Protein 6AYM (pdb70)

InterPro domains:
  IPR000845 Nucleoside phosphorylase domain [PF01048] (3-225)
  IPR010049 MTA/SAH nucleosidase [TIGR01704] (3-229)
  IPR035994 Nucleoside phosphorylase superfamily [G3DSA:3.40.50.1580] (1-229)
  IPR035994 Nucleoside phosphorylase superfamily [SSF53167] (2-228)

Foldseek 3Di:
DFAEEEEEQDVLLVVLLCVVQVDWDWDDDPNFIWIWGDAQNYIYIYGYQPFFQVSNLVVLCCCCVVVNGQAYEYEYAWAFAAQVDDFFAKEKEQKEFAQPQDPCVVVDAGRDDPVDDRIFGADPVLVVLLVVLCVVVVGDYYYWYEYAYRDPDPDLVVSNVSCVRRVGGTYGGYPNSSSVSCVVSVHGYIYMHGHHHHRPDDDPDDSVVSSNVSSNVVSVSVSSSVNVD/DFAEEEEEQDPLLVVLLCVVQVDWDWDCPPNFIWIWGDAQNYIYIYGYQYFFQVSNLVVLCCCCVPVNGQAYEYEYAWAFLPPVDDAFAKEKEQKEFAQPQDPCVVVDAGRDDPVDDGIFGADPVLVVLLVVLCVVVVHDYYYWYEYAYRDPDDDLVVSVVSCVRRVGGTYGGYDNSSSVSCVVSVHGYIYMYGHQHYRPDDRPDDSVVSSNVSSNVVSVSVSSSVNVD

Solvent-accessible surface area: 18802 Å² total; per-residue (Å²): 84,56,66,0,0,0,0,0,10,40,54,78,6,5,70,24,0,20,124,82,19,164,121,87,90,125,78,123,51,9,89,15,27,1,37,48,6,126,33,109,111,3,84,2,0,0,0,52,0,19,34,0,0,4,12,0,0,7,3,0,0,0,0,15,34,91,31,38,4,98,6,0,0,0,0,1,23,3,16,1,10,21,71,120,2,87,62,34,28,10,0,20,0,50,64,0,2,13,10,26,10,33,12,58,61,124,72,50,71,38,3,45,1,60,49,24,131,53,58,35,145,11,35,134,170,5,13,88,22,0,58,94,1,4,163,116,50,143,50,157,24,88,43,4,26,0,0,0,0,0,45,91,15,77,82,89,77,79,25,59,126,6,99,128,65,8,111,3,23,0,16,15,18,13,0,2,0,0,1,25,0,0,80,9,18,185,12,47,5,0,0,0,1,0,0,15,33,32,32,66,99,99,63,104,75,75,93,101,104,22,5,115,85,15,3,150,87,3,4,62,0,0,5,66,0,0,82,89,61,76,57,58,0,0,0,0,0,10,40,54,78,4,5,71,21,0,19,130,85,17,88,117,90,93,130,64,115,39,8,88,21,27,1,42,49,6,129,42,118,100,2,84,1,0,0,0,54,0,18,35,1,0,4,12,0,0,6,3,0,0,0,0,14,13,89,26,40,4,99,6,0,0,0,1,1,24,3,20,2,15,27,92,133,7,90,55,39,23,13,1,21,0,50,53,0,2,14,8,26,9,30,11,58,58,126,73,50,72,39,4,46,1,59,50,26,132,52,58,35,152,16,31,130,161,5,14,82,21,0,71,83,0,4,171,88,54,129,32,150,25,118,54,4,25,0,0,0,0,0,47,90,17,78,81,83,76,81,19,65,115,7,59,123,78,6,93,0,19,0,15,15,19,13,0,2,0,0,2,25,0,0,81,9,20,183,13,44,6,0,0,0,1,2,0,15,46,29,31,65,92,80,56,152,68,84,92,96,97,18,4,92,68,13,2,123,84,4,4,80,0,0,6,34,0,0,76,73,61

Radius of gyration: 22.18 Å; Cα contacts (8 Å, |Δi|>4): 1116; chains: 2; bounding box: 52×53×70 Å

Nearest PDB structures (foldseek):
  6aym-assembly1_A  TM=1.004E+00  e=6.275E-52  Campylobacter jejuni
  4jwt-assembly1_A-2  TM=9.628E-01  e=2.903E-35  Sulfurimonas denitrificans DSM 1251
  4bmy-assembly1_A  TM=9.787E-01  e=3.034E-33  Helicobacter pylori 26695
  4bmy-assembly1_B  TM=9.802E-01  e=6.793E-33  Helicobacter pylori 26695
  4bmz-assembly1_A  TM=9.582E-01  e=7.690E-33  Helicobacter pylori 26695

Sequence (458 aa):
GMKIAILGAMSEEEITPLLETLKDYTKIEHANNTYYFAKYKDHELVVLAYSKIGKVNSTLSASSVMIEKFGAQVLLFTGVAGAFNPELEIGDLLYATKLAQYDLDITAFGHPLGFVPGNEIFIKTDEKLNNLALEVAKELNIKLRAGIIATGDEFICDEAKKAKIREIFNADACEMEGASVALVCDALKVPCFILRAMSDKAGEKAEFDFDEFVINSSAKISANFVLKMCEKLGMKIAILGAMSSEEITPLLETLKDYTKIEHANNTYYFAKYKDHELVLAYSKIGKVNSTLSASSVMIEKFGAQVLLFTTGVAGAFNPELEIGDLLYATKLAQYDLDITAFGHPLGFVPGNEIFIKTDEKLNNLALEVAKELNNIKLRAGIIATGDEFICDEAKKAKIREIFNADACCEMEGASVALVCDALKVPCFILRAMSDKAGEKAEFDFDEFVINSAKISANFVLKMCEKL

Secondary structure (DSSP, 8-state):
---EEEEESSGGGTHHHHHHH-S-EEEEETTEEEEEEEETTEEEEEEE--SSHHHHHHHHHIIIIIT--SEEEEEEEEEE-STT--TT-EEEEEEEEETT-B-GGGTPPTT--TTS-S-EE--HHHHHHHHHHHHHHT--EEEEEEEE-SB----HHHHHHHHHHHT-SEEESSHHHHHHHHHHTT--EEEEEEEEE-TT----S-HHHHHHHHHHHHHHHHHHHHHH-/---EEEEESSHHHHHHHHHHH---EEEEETTEEEEEEEETTEEEEEEE--SSHHHHHHHHHIIIIIT--SEEEEEEEEEE-STT--TT-EEEEEEEEETT-B-GGGTPPTT--TTS-S-EE--HHHHHHHHHHHHHHT--EEEEEEEE-SB----HHHHHHHHHHH--SEEESSHHHHHHHHHHTT--EEEEEEEEEETT----S-HHHHHHHHHHHHHHHHHHHHHH-

CATH classification: 3.40.50.1580

B-factor: mean 16.57, std 9.87, range [5.64, 63.94]

Organism: Campylobacter jejuni subsp. jejuni serotype O:2 (strain ATCC 700819 / NCTC 11168) (NCBI:txid192222)

Structure (mmCIF, N/CA/C/O backbone):
data_6AYM
#
_entry.id   6AYM
#
_cell.length_a   46.408
_cell.length_b   84.620
_cell.length_c   124.881
_cell.angle_alpha   90.00
_cell.angle_beta   90.00
_cell.angle_gamma   90.00
#
_symmetry.space_group_name_H-M   'P 21 21 21'
#
loop_
_entity.id
_entity.type
_entity.pdbx_description
1 polymer "5'-methylthioadenosine/S-adenosylhomocysteine nucleosidase"
2 non-polymer 1,2-ETHANEDIOL
3 water water
#
loop_
_atom_site.group_PDB
_atom_site.id
_atom_site.type_symbol
_atom_site.label_atom_id
_atom_site.label_alt_id
_atom_site.label_comp_id
_atom_site.label_asym_id
_atom_site.label_entity_id
_atom_site.label_seq_id
_atom_site.pdbx_PDB_ins_code
_atom_site.Cartn_x
_atom_site.Cartn_y
_atom_site.Cartn_z
_atom_site.occupancy
_atom_site.B_iso_or_equiv
_atom_site.auth_seq_id
_atom_site.auth_comp_id
_atom_site.auth_asym_id
_atom_site.auth_atom_id
_atom_site.pdbx_PDB_model_num
ATOM 1 N N . GLY A 1 10 ? 7.807 -3.778 -18.518 1.00 23.37 0 GLY A N 1
ATOM 2 C CA . GLY A 1 10 ? 6.436 -3.223 -18.717 1.00 21.74 0 GLY A CA 1
ATOM 3 C C . GLY A 1 10 ? 6.052 -3.014 -20.172 1.00 21.10 0 GLY A C 1
ATOM 4 O O . GLY A 1 10 ? 6.885 -3.142 -21.069 1.00 21.68 0 GLY A O 1
ATOM 5 N N . MET A 1 11 ? 4.784 -2.690 -20.411 1.00 20.07 1 MET A N 1
ATOM 6 C CA . MET A 1 11 ? 4.296 -2.540 -21.790 1.00 18.63 1 MET A CA 1
ATOM 7 C C . MET A 1 11 ? 4.820 -1.235 -22.406 1.00 16.74 1 MET A C 1
ATOM 8 O O . MET A 1 11 ? 5.217 -0.314 -21.688 1.00 17.83 1 MET A O 1
ATOM 13 N N . LYS A 1 12 ? 4.832 -1.181 -23.738 1.00 14.77 2 LYS A N 1
ATOM 14 C CA . LYS A 1 12 ? 5.195 0.031 -24.457 1.00 13.54 2 LYS A CA 1
ATOM 15 C C . LYS A 1 12 ? 4.030 1.020 -24.419 1.00 11.48 2 LYS A C 1
ATOM 16 O O . LYS A 1 12 ? 2.902 0.664 -24.755 1.00 10.77 2 LYS A O 1
ATOM 22 N N . ILE A 1 13 ? 4.314 2.263 -24.031 1.00 10.05 3 ILE A N 1
ATOM 23 C CA . ILE A 1 13 ? 3.272 3.247 -23.782 1.00 9.45 3 ILE A CA 1
ATOM 24 C C . ILE A 1 13 ? 3.423 4.425 -24.733 1.00 8.56 3 ILE A C 1
ATOM 25 O O . ILE A 1 13 ? 4.506 5.004 -24.847 1.00 8.55 3 ILE A O 1
ATOM 30 N N . ALA A 1 14 ? 2.342 4.746 -25.445 1.00 7.67 4 ALA A N 1
ATOM 31 C CA . ALA A 1 14 ? 2.277 5.985 -26.216 1.00 7.49 4 ALA A CA 1
ATOM 32 C C . ALA A 1 14 ? 1.745 7.123 -25.358 1.00 7.37 4 ALA A C 1
ATOM 33 O O . ALA A 1 14 ? 0.746 6.962 -24.658 1.00 7.41 4 ALA A O 1
ATOM 35 N N . ILE A 1 15 ? 2.419 8.267 -25.413 1.00 7.27 5 ILE A N 1
ATOM 36 C CA . ILE A 1 15 ? 1.909 9.494 -24.823 1.00 7.42 5 ILE A CA 1
ATOM 37 C C . ILE A 1 15 ? 1.723 10.498 -25.941 1.00 7.35 5 ILE A C 1
ATOM 38 O O . ILE A 1 15 ? 2.686 10.915 -26.574 1.00 7.34 5 ILE A O 1
ATOM 43 N N . LEU A 1 16 ? 0.467 10.842 -26.190 1.00 7.08 6 LEU A N 1
ATOM 44 C CA . LEU A 1 16 ? 0.080 11.774 -27.226 1.00 7.09 6 LEU A CA 1
ATOM 45 C C . LEU A 1 16 ? -0.341 13.073 -26.560 1.00 6.74 6 LEU A C 1
ATOM 46 O O . LEU A 1 16 ? -1.022 13.051 -25.532 1.00 6.54 6 LEU A O 1
ATOM 51 N N . GLY A 1 17 ? 0.124 14.207 -27.085 1.00 6.43 7 GLY A N 1
ATOM 52 C CA . GLY A 1 17 ? -0.281 15.533 -26.615 1.00 6.66 7 GLY A CA 1
ATOM 53 C C . GLY A 1 17 ? -1.033 16.240 -27.717 1.00 6.71 7 GLY A C 1
ATOM 54 O O . GLY A 1 17 ? -0.628 16.191 -28.890 1.00 6.83 7 GLY A O 1
ATOM 55 N N . ALA A 1 18 ? -2.148 16.891 -27.383 1.00 7.24 8 ALA A N 1
ATOM 56 C CA . ALA A 1 18 ? -2.926 17.621 -28.396 1.00 7.98 8 ALA A CA 1
ATOM 57 C C . ALA A 1 18 ? -2.277 18.950 -28.780 1.00 8.79 8 ALA A C 1
ATOM 58 O O . ALA A 1 18 ? -2.682 19.548 -29.775 1.00 9.46 8 ALA A O 1
ATOM 60 N N . MET A 1 19 ? -1.279 19.386 -28.015 1.00 9.40 9 MET A N 1
ATOM 61 C CA . MET A 1 19 ? -0.454 20.540 -28.353 1.00 10.44 9 MET A CA 1
ATOM 62 C C . MET A 1 19 ? 0.986 20.161 -28.150 1.00 10.52 9 MET A C 1
ATOM 63 O O . MET A 1 19 ? 1.289 19.372 -27.247 1.00 10.11 9 MET A O 1
ATOM 68 N N . SER A 1 20 ? 1.884 20.735 -28.950 1.00 11.00 10 SER A N 1
ATOM 69 C CA . SER A 1 20 ? 3.313 20.452 -28.791 1.00 12.14 10 SER A CA 1
ATOM 70 C C . SER A 1 20 ? 3.823 20.894 -27.411 1.00 12.43 10 SER A C 1
ATOM 71 O O . SER A 1 20 ? 4.697 20.265 -26.829 1.00 11.76 10 SER A O 1
ATOM 74 N N . GLU A 1 21 ? 3.230 21.953 -26.883 1.00 12.91 11 GLU A N 1
ATOM 75 C CA . GLU A 1 21 ? 3.527 22.450 -25.533 1.00 13.52 11 GLU A CA 1
ATOM 76 C C . GLU A 1 21 ? 3.271 21.431 -24.412 1.00 12.90 11 GLU A C 1
ATOM 77 O O . GLU A 1 21 ? 3.868 21.540 -23.339 1.00 13.75 11 GLU A O 1
ATOM 83 N N A GLU A 1 22 ? 2.398 20.458 -24.651 0.50 12.10 12 GLU A N 1
ATOM 84 N N B GLU A 1 22 ? 2.385 20.461 -24.650 0.50 12.38 12 GLU A N 1
ATOM 85 C CA A GLU A 1 22 ? 2.172 19.379 -23.697 0.50 11.56 12 GLU A CA 1
ATOM 86 C CA B GLU A 1 22 ? 2.157 19.372 -23.696 0.50 12.01 12 GLU A CA 1
ATOM 87 C C A GLU A 1 22 ? 3.261 18.309 -23.706 0.50 10.84 12 GLU A C 1
ATOM 88 C C B GLU A 1 22 ? 3.265 18.315 -23.702 0.50 11.08 12 GLU A C 1
ATOM 89 O O A GLU A 1 22 ? 3.415 17.592 -22.726 0.50 11.09 12 GLU A O 1
ATOM 90 O O B GLU A 1 22 ? 3.417 17.594 -22.724 0.50 11.32 12 GLU A O 1
ATOM 101 N N . ILE A 1 23 ? 4.030 18.237 -24.791 1.00 10.28 13 ILE A N 1
ATOM 102 C CA . ILE A 1 23 ? 5.150 17.306 -24.898 1.00 9.67 13 ILE A CA 1
ATOM 103 C C . ILE A 1 23 ? 6.430 17.882 -24.286 1.00 8.88 13 ILE A C 1
ATOM 104 O O . ILE A 1 23 ? 7.191 17.141 -23.669 1.00 8.54 13 ILE A O 1
ATOM 109 N N . THR A 1 24 ? 6.644 19.187 -24.413 1.00 8.81 14 THR A N 1
ATOM 110 C CA . THR A 1 24 ? 7.866 19.813 -23.892 1.00 8.96 14 THR A CA 1
ATOM 111 C C . THR A 1 24 ? 8.207 19.459 -22.425 1.00 8.85 14 THR A C 1
ATOM 112 O O . THR A 1 24 ? 9.319 19.023 -22.155 1.00 8.73 14 THR A O 1
ATOM 116 N N . PRO A 1 25 ? 7.259 19.611 -21.484 1.00 8.65 15 PRO A N 1
ATOM 117 C CA . PRO A 1 25 ? 7.604 19.259 -20.101 1.00 8.70 15 PRO A CA 1
ATOM 118 C C . PRO A 1 25 ? 7.880 17.764 -19.886 1.00 8.93 15 PRO A C 1
ATOM 119 O O . PRO A 1 25 ? 8.680 17.408 -19.023 1.00 8.84 15 PRO A O 1
ATOM 123 N N . LEU A 1 26 ? 7.242 16.889 -20.668 1.00 8.64 16 LEU A N 1
ATOM 124 C CA . LEU A 1 26 ? 7.568 15.460 -20.612 1.00 8.92 16 LEU A CA 1
ATOM 125 C C . LEU A 1 26 ? 9.023 15.213 -21.004 1.00 9.03 16 LEU A C 1
ATOM 126 O O . LEU A 1 26 ? 9.745 14.492 -20.330 1.00 9.03 16 LEU A O 1
ATOM 131 N N . LEU A 1 27 ? 9.451 15.810 -22.115 1.00 9.25 17 LEU A N 1
ATOM 132 C CA . LEU A 1 27 ? 10.829 15.646 -22.579 1.00 9.98 17 LEU A CA 1
ATOM 133 C C . LEU A 1 27 ? 11.843 16.229 -21.588 1.00 10.55 17 LEU A C 1
ATOM 134 O O . LEU A 1 27 ? 12.920 15.667 -21.389 1.00 10.47 17 LEU A O 1
ATOM 139 N N . GLU A 1 28 ? 11.494 17.348 -20.966 1.00 11.30 18 GLU A N 1
ATOM 140 C CA . GLU A 1 28 ? 12.364 17.940 -19.941 1.00 12.79 18 GLU A CA 1
ATOM 141 C C . GLU A 1 28 ? 12.561 17.018 -18.737 1.00 12.48 18 GLU A C 1
ATOM 142 O O . GLU A 1 28 ? 13.653 16.927 -18.200 1.00 12.67 18 GLU A O 1
ATOM 148 N N . THR A 1 29 ? 11.501 16.331 -18.324 1.00 11.52 19 THR A N 1
ATOM 149 C CA . THR A 1 29 ? 11.597 15.342 -17.254 1.00 11.12 19 THR A CA 1
ATOM 150 C C . THR A 1 29 ? 12.389 14.103 -17.682 1.00 10.86 19 THR A C 1
ATOM 151 O O . THR A 1 29 ? 13.216 13.599 -16.930 1.00 11.65 19 THR A O 1
ATOM 155 N N . LEU A 1 30 ? 12.133 13.618 -18.891 1.00 10.45 20 LEU A N 1
ATOM 156 C CA . LEU A 1 30 ? 12.766 12.398 -19.393 1.00 10.65 20 LEU A CA 1
ATOM 157 C C . LEU A 1 30 ? 14.261 12.580 -19.631 1.00 10.90 20 LEU A C 1
ATOM 158 O O . LEU A 1 30 ? 15.037 11.666 -19.349 1.00 10.53 20 LEU A O 1
ATOM 163 N N . LYS A 1 31 ? 14.635 13.751 -20.157 1.00 11.14 21 LYS A N 1
ATOM 164 C CA . LYS A 1 31 ? 16.049 14.156 -20.420 1.00 11.97 21 LYS A CA 1
ATOM 165 C C . LYS A 1 31 ? 16.796 13.376 -21.498 1.00 10.88 21 LYS A C 1
ATOM 166 O O . LYS A 1 31 ? 17.386 13.992 -22.391 1.00 10.39 21 LYS A O 1
ATOM 172 N N . ASP A 1 32 ? 16.787 12.053 -21.411 1.00 10.22 22 ASP A N 1
ATOM 173 C CA . ASP A 1 32 ? 17.385 11.181 -22.422 1.00 10.26 22 ASP A CA 1
ATOM 174 C C . ASP A 1 32 ? 16.283 10.606 -23.309 1.00 9.72 22 ASP A C 1
ATOM 175 O O . ASP A 1 32 ? 15.430 9.853 -22.848 1.00 10.12 22 ASP A O 1
ATOM 180 N N . TYR A 1 33 ? 16.319 10.973 -24.585 1.00 9.19 23 TYR A N 1
ATOM 181 C CA . TYR A 1 33 ? 15.347 10.516 -25.565 1.00 9.16 23 TYR A CA 1
ATOM 182 C C . TYR A 1 33 ? 15.908 10.735 -26.968 1.00 8.95 23 TYR A C 1
ATOM 183 O O . TYR A 1 33 ? 16.875 11.497 -27.148 1.00 9.42 23 TYR A O 1
ATOM 192 N N . THR A 1 34 ? 15.293 10.092 -27.951 1.00 8.82 24 THR A N 1
ATOM 193 C CA . THR A 1 34 ? 15.625 10.303 -29.343 1.00 9.09 24 THR A CA 1
ATOM 194 C C . THR A 1 34 ? 14.372 10.799 -30.048 1.00 9.15 24 THR A C 1
ATOM 195 O O . THR A 1 34 ? 13.262 10.685 -29.516 1.00 9.50 24 THR A O 1
ATOM 199 N N . LYS A 1 35 ? 14.546 11.279 -31.271 1.00 8.86 25 LYS A N 1
ATOM 200 C CA . LYS A 1 35 ? 13.402 11.670 -32.084 1.00 9.52 25 LYS A CA 1
ATOM 201 C C . LYS A 1 35 ? 13.694 11.502 -33.553 1.00 9.07 25 LYS A C 1
ATOM 202 O O . LYS A 1 35 ? 14.864 11.548 -33.990 1.00 8.90 25 LYS A O 1
ATOM 208 N N . ILE A 1 36 ? 12.623 11.296 -34.302 1.00 8.53 26 ILE A N 1
ATOM 209 C CA . ILE A 1 36 ? 12.695 11.095 -35.735 1.00 8.81 26 ILE A CA 1
ATOM 210 C C . ILE A 1 36 ? 11.526 11.784 -36.397 1.00 9.05 26 ILE A C 1
ATOM 211 O O . ILE A 1 36 ? 10.517 12.032 -35.760 1.00 9.43 26 ILE A O 1
ATOM 216 N N . GLU A 1 37 ? 11.662 12.047 -37.689 1.00 9.01 27 GLU A N 1
ATOM 217 C CA . GLU A 1 37 ? 10.573 12.470 -38.524 1.00 10.18 27 GLU A CA 1
ATOM 218 C C . GLU A 1 37 ? 9.949 11.279 -39.190 1.00 9.38 27 GLU A C 1
ATOM 219 O O . GLU A 1 37 ? 10.641 10.472 -39.792 1.00 8.96 27 GLU A O 1
ATOM 225 N N . HIS A 1 38 ? 8.627 11.167 -39.047 1.00 9.00 28 HIS A N 1
ATOM 226 C CA . HIS A 1 38 ? 7.860 10.143 -39.760 1.00 8.80 28 HIS A CA 1
ATOM 227 C C . HIS A 1 38 ? 6.443 10.645 -39.932 1.00 8.53 28 HIS A C 1
ATOM 228 O O . HIS A 1 38 ? 5.935 11.332 -39.055 1.00 8.43 28 HIS A O 1
ATOM 235 N N . ALA A 1 39 ? 5.824 10.342 -41.069 1.00 8.52 29 ALA A N 1
ATOM 236 C CA . ALA A 1 39 ? 4.410 10.682 -41.281 1.00 8.71 29 ALA A CA 1
ATOM 237 C C . ALA A 1 39 ? 4.165 12.196 -41.100 1.00 8.78 29 ALA A C 1
ATOM 238 O O . ALA A 1 39 ? 3.160 12.615 -40.542 1.00 9.12 29 ALA A O 1
ATOM 240 N N . ASN A 1 40 ? 5.098 13.001 -41.598 1.00 8.97 30 ASN A N 1
ATOM 241 C CA . ASN A 1 40 ? 5.023 14.470 -41.527 1.00 9.58 30 ASN A CA 1
ATOM 242 C C . ASN A 1 40 ? 4.794 14.974 -40.098 1.00 9.21 30 ASN A C 1
ATOM 243 O O . ASN A 1 40 ? 4.019 15.905 -39.858 1.00 9.96 30 ASN A O 1
ATOM 248 N N . ASN A 1 41 ? 5.516 14.377 -39.164 1.00 8.51 31 ASN A N 1
ATOM 249 C CA . ASN A 1 41 ? 5.378 14.661 -37.743 1.00 8.02 31 ASN A CA 1
ATOM 250 C C . ASN A 1 41 ? 6.665 14.198 -37.056 1.00 8.11 31 ASN A C 1
ATOM 251 O O . ASN A 1 41 ? 7.495 13.534 -37.662 1.00 9.39 31 ASN A O 1
ATOM 256 N N . THR A 1 42 ? 6.802 14.527 -35.778 1.00 7.69 32 THR A N 1
ATOM 257 C CA . THR A 1 42 ? 7.962 14.129 -34.999 1.00 8.02 32 THR A CA 1
ATOM 258 C C . THR A 1 42 ? 7.544 13.116 -33.936 1.00 7.55 32 THR A C 1
ATOM 259 O O . THR A 1 42 ? 6.575 13.356 -33.200 1.00 7.60 32 THR A O 1
ATOM 263 N N . TYR A 1 43 ? 8.264 12.002 -33.874 1.00 7.38 33 TYR A N 1
ATOM 264 C CA . TYR A 1 43 ? 8.014 10.976 -32.877 1.00 7.21 33 TYR A CA 1
ATOM 265 C C . TYR A 1 43 ? 9.233 10.868 -31.983 1.00 7.19 33 TYR A C 1
ATOM 266 O O . TYR A 1 43 ? 10.381 10.857 -32.472 1.00 8.01 33 TYR A O 1
ATOM 275 N N . TYR A 1 44 ? 8.980 10.823 -30.674 1.00 7.05 34 TYR A N 1
ATOM 276 C CA . TYR A 1 44 ? 10.035 10.797 -29.664 1.00 7.39 34 TYR A CA 1
ATOM 277 C C . TYR A 1 44 ? 10.031 9.451 -28.957 1.00 7.58 34 TYR A C 1
ATOM 278 O O . TYR A 1 44 ? 8.974 8.856 -28.759 1.00 7.20 34 TYR A O 1
ATOM 287 N N . PHE A 1 45 ? 11.207 8.998 -28.538 1.00 7.86 35 PHE A N 1
ATOM 288 C CA . PHE A 1 45 ? 11.377 7.666 -27.924 1.00 8.34 35 PHE A CA 1
ATOM 289 C C . PHE A 1 45 ? 12.210 7.798 -26.675 1.00 8.73 35 PHE A C 1
ATOM 290 O O . PHE A 1 45 ? 13.263 8.423 -26.715 1.00 8.46 35 PHE A O 1
ATOM 298 N N . ALA A 1 46 ? 11.747 7.208 -25.577 1.00 9.24 36 ALA A N 1
ATOM 299 C CA . ALA A 1 46 ? 12.429 7.289 -24.281 1.00 10.42 36 ALA A CA 1
ATOM 300 C C . ALA A 1 46 ? 12.162 6.035 -23.470 1.00 12.15 36 ALA A C 1
ATOM 301 O O . ALA A 1 46 ? 11.154 5.366 -23.669 1.00 12.86 36 ALA A O 1
ATOM 303 N N . LYS A 1 47 ? 13.062 5.728 -22.544 1.00 13.72 37 LYS A N 1
ATOM 304 C CA . LYS A 1 47 ? 12.822 4.706 -21.524 1.00 15.86 37 LYS A CA 1
ATOM 305 C C . LYS A 1 47 ? 12.474 5.405 -20.212 1.00 15.88 37 LYS A C 1
ATOM 306 O O . LYS A 1 47 ? 13.138 6.371 -19.830 1.00 17.32 37 LYS A O 1
ATOM 312 N N . TYR A 1 48 ? 11.431 4.929 -19.542 1.00 15.50 38 TYR A N 1
ATOM 313 C CA . TYR A 1 48 ? 10.975 5.487 -18.261 1.00 16.44 38 TYR A CA 1
ATOM 314 C C . TYR A 1 48 ? 10.414 4.371 -17.361 1.00 17.38 38 TYR A C 1
ATOM 315 O O . TYR A 1 48 ? 9.439 3.726 -17.724 1.00 17.81 38 TYR A O 1
ATOM 324 N N . LYS A 1 49 ? 11.022 4.156 -16.190 1.00 19.90 39 LYS A N 1
ATOM 325 C CA . LYS A 1 49 ? 10.494 3.218 -15.173 1.00 21.27 39 LYS A CA 1
ATOM 326 C C . LYS A 1 49 ? 10.134 1.835 -15.741 1.00 21.53 39 LYS A C 1
ATOM 327 O O . LYS A 1 49 ? 9.016 1.329 -15.526 1.00 23.86 39 LYS A O 1
ATOM 333 N N . ASP A 1 50 ? 11.058 1.256 -16.498 1.00 22.50 40 ASP A N 1
ATOM 334 C CA . ASP A 1 50 ? 10.867 -0.065 -17.132 1.00 22.91 40 ASP A CA 1
ATOM 335 C C . ASP A 1 50 ? 9.779 -0.101 -18.227 1.00 21.19 40 ASP A C 1
ATOM 336 O O . ASP A 1 50 ? 9.269 -1.170 -18.564 1.00 22.23 40 ASP A O 1
ATOM 341 N N . HIS A 1 51 ? 9.449 1.059 -18.794 1.00 17.78 41 HIS A N 1
ATOM 342 C CA . HIS A 1 51 ? 8.592 1.136 -19.966 1.00 15.87 41 HIS A CA 1
ATOM 343 C C . HIS A 1 51 ? 9.326 1.838 -21.083 1.00 14.46 41 HIS A C 1
ATOM 344 O O . HIS A 1 51 ? 9.977 2.860 -20.865 1.00 16.14 41 HIS A O 1
ATOM 351 N N . GLU A 1 52 ? 9.187 1.318 -22.287 1.00 13.33 42 GLU A N 1
ATOM 352 C CA . GLU A 1 52 ? 9.510 2.082 -23.470 1.00 13.35 42 GLU A CA 1
ATOM 353 C C . GLU A 1 52 ? 8.349 3.030 -23.755 1.00 11.53 42 GLU A C 1
ATOM 354 O O . GLU A 1 52 ? 7.189 2.626 -23.711 1.00 12.42 42 GLU A O 1
ATOM 360 N N . LEU A 1 53 ? 8.679 4.288 -24.026 1.00 9.83 43 LEU A N 1
ATOM 361 C CA . LEU A 1 53 ? 7.696 5.304 -24.375 1.00 8.98 43 LEU A CA 1
ATOM 362 C C . LEU A 1 53 ? 7.879 5.764 -25.807 1.00 8.46 43 LEU A C 1
ATOM 363 O O . LEU A 1 53 ? 9.003 5.896 -26.298 1.00 8.40 43 LEU A O 1
ATOM 368 N N A VAL A 1 54 ? 6.761 6.024 -26.476 0.50 8.16 44 VAL A N 1
ATOM 369 N N B VAL A 1 54 ? 6.760 6.053 -26.457 0.50 8.14 44 VAL A N 1
ATOM 370 C CA A VAL A 1 54 ? 6.752 6.762 -27.737 0.50 7.95 44 VAL A CA 1
ATOM 371 C CA B VAL A 1 54 ? 6.741 6.757 -27.731 0.50 7.94 44 VAL A CA 1
ATOM 372 C C A VAL A 1 54 ? 5.863 7.977 -27.495 0.50 7.41 44 VAL A C 1
ATOM 373 C C B VAL A 1 54 ? 5.864 7.978 -27.489 0.50 7.41 44 VAL A C 1
ATOM 374 O O A VAL A 1 54 ? 4.767 7.850 -26.940 0.50 7.40 44 VAL A O 1
ATOM 375 O O B VAL A 1 54 ? 4.767 7.851 -26.938 0.50 7.39 44 VAL A O 1
ATOM 382 N N . LEU A 1 55 ? 6.350 9.162 -27.859 1.00 7.21 45 LEU A N 1
ATOM 383 C CA . LEU A 1 55 ? 5.626 10.413 -27.610 1.00 7.29 45 LEU A CA 1
ATOM 384 C C . LEU A 1 55 ? 5.448 11.160 -28.916 1.00 6.84 45 LEU A C 1
ATOM 385 O O . LEU A 1 55 ? 6.267 11.052 -29.822 1.00 6.84 45 LEU A O 1
ATOM 390 N N . ALA A 1 56 ? 4.376 11.930 -29.003 1.00 6.87 46 ALA A N 1
ATOM 391 C CA . ALA A 1 56 ? 4.157 12.810 -30.146 1.00 6.92 46 ALA A CA 1
ATOM 392 C C . ALA A 1 56 ? 3.126 13.853 -29.828 1.00 6.73 46 ALA A C 1
ATOM 393 O O . ALA A 1 56 ? 2.246 13.645 -28.988 1.00 6.39 46 ALA A O 1
ATOM 395 N N . TYR A 1 57 ? 3.261 14.990 -30.500 1.00 6.63 47 TYR A N 1
ATOM 396 C CA . TYR A 1 57 ? 2.181 15.939 -30.664 1.00 6.86 47 TYR A CA 1
ATOM 397 C C . TYR A 1 57 ? 1.264 15.401 -31.757 1.00 6.68 47 TYR A C 1
ATOM 398 O O . TYR A 1 57 ? 1.728 15.027 -32.826 1.00 7.03 47 TYR A O 1
ATOM 407 N N . SER A 1 58 ? -0.045 15.371 -31.502 1.00 6.69 48 SER A N 1
ATOM 408 C CA . SER A 1 58 ? -1.003 14.765 -32.440 1.00 7.22 48 SER A CA 1
ATOM 409 C C . SER A 1 58 ? -1.129 15.492 -33.778 1.00 7.06 48 SER A C 1
ATOM 410 O O . SER A 1 58 ? -1.551 14.892 -34.769 1.00 7.40 48 SER A O 1
ATOM 413 N N . LYS A 1 59 ? -0.802 16.780 -33.783 1.00 7.61 49 LYS A N 1
ATOM 414 C CA . LYS A 1 59 ? -1.211 17.725 -34.818 1.00 7.95 49 LYS A CA 1
ATOM 415 C C . LYS A 1 59 ? -2.731 17.947 -34.735 1.00 7.75 49 LYS A C 1
ATOM 416 O O . LYS A 1 59 ? -3.411 17.336 -33.902 1.00 7.55 49 LYS A O 1
ATOM 422 N N . ILE A 1 60 ? -3.255 18.902 -35.501 1.00 7.38 50 ILE A N 1
ATOM 423 C CA . ILE A 1 60 ? -4.576 19.447 -35.225 1.00 7.40 50 ILE A CA 1
ATOM 424 C C . ILE A 1 60 ? -5.670 18.712 -35.981 1.00 6.71 50 ILE A C 1
ATOM 425 O O . ILE A 1 60 ? -5.590 18.568 -37.216 1.00 6.53 50 ILE A O 1
ATOM 430 N N . GLY A 1 61 ? -6.713 18.318 -35.250 1.00 6.72 51 GLY A N 1
ATOM 431 C CA . GLY A 1 61 ? -7.932 17.820 -35.828 1.00 6.64 51 GLY A CA 1
ATOM 432 C C . GLY A 1 61 ? -8.019 16.310 -35.927 1.00 6.34 51 GLY A C 1
ATOM 433 O O . GLY A 1 61 ? -7.090 15.564 -35.577 1.00 6.79 51 GLY A O 1
ATOM 434 N N . LYS A 1 62 ? -9.134 15.853 -36.478 1.00 6.12 52 LYS A N 1
ATOM 435 C CA . LYS A 1 62 ? -9.481 14.433 -36.441 1.00 6.22 52 LYS A CA 1
ATOM 436 C C . LYS A 1 62 ? -8.565 13.585 -37.318 1.00 6.40 52 LYS A C 1
ATOM 437 O O . LYS A 1 62 ? -8.114 12.503 -36.896 1.00 6.37 52 LYS A O 1
ATOM 443 N N . VAL A 1 63 ? -8.339 14.002 -38.556 1.00 6.30 53 VAL A N 1
ATOM 444 C CA . VAL A 1 63 ? -7.474 13.232 -39.457 1.00 6.20 53 VAL A CA 1
ATOM 445 C C . VAL A 1 63 ? -6.047 13.135 -38.910 1.00 6.13 53 VAL A C 1
ATOM 446 O O . VAL A 1 63 ? -5.447 12.061 -38.851 1.00 5.96 53 VAL A O 1
ATOM 450 N N . ASN A 1 64 ? -5.495 14.277 -38.531 1.00 6.08 54 ASN A N 1
ATOM 451 C CA . ASN A 1 64 ? -4.138 14.293 -37.991 1.00 6.75 54 ASN A CA 1
ATOM 452 C C . ASN A 1 64 ? -3.993 13.393 -36.784 1.00 6.51 54 ASN A C 1
ATOM 453 O O . ASN A 1 64 ? -3.027 12.632 -36.683 1.00 6.35 54 ASN A O 1
ATOM 458 N N . SER A 1 65 ? -4.931 13.493 -35.850 1.00 6.26 55 SER A N 1
ATOM 459 C CA . SER A 1 65 ? -4.828 12.718 -34.619 1.00 6.21 55 SER A CA 1
ATOM 460 C C . SER A 1 65 ? -5.066 11.231 -34.849 1.00 6.00 55 SER A C 1
ATOM 461 O O . SER A 1 65 ? -4.396 10.398 -34.236 1.00 6.02 55 SER A O 1
ATOM 464 N N . THR A 1 66 ? -5.959 10.896 -35.775 1.00 5.77 56 THR A N 1
ATOM 465 C CA . THR A 1 66 ? -6.162 9.511 -36.161 1.00 5.82 56 THR A CA 1
ATOM 466 C C . THR A 1 66 ? -4.872 8.930 -36.720 1.00 5.90 56 THR A C 1
ATOM 467 O O . THR A 1 66 ? -4.463 7.829 -36.340 1.00 5.94 56 THR A O 1
ATOM 471 N N . LEU A 1 67 ? -4.234 9.668 -37.626 1.00 6.15 57 LEU A N 1
ATOM 472 C CA . LEU A 1 67 ? -2.980 9.225 -38.216 1.00 6.12 57 LEU A CA 1
ATOM 473 C C . LEU A 1 67 ? -1.902 9.053 -37.135 1.00 6.06 57 LEU A C 1
ATOM 4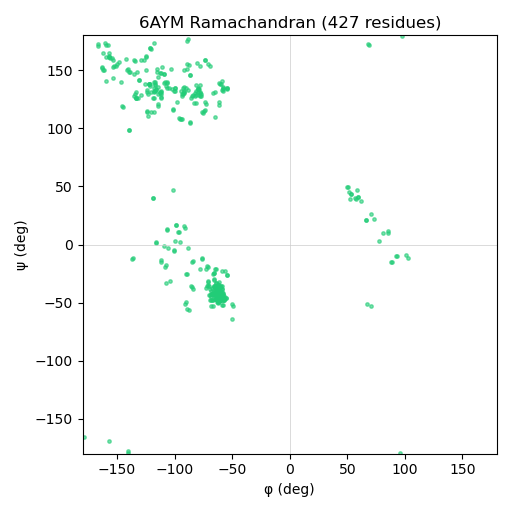74 O O . LEU A 1 67 ? -1.238 8.031 -37.087 1.00 5.85 57 LEU A O 1
ATOM 479 N N . SER A 1 68 ? -1.741 10.031 -36.262 1.00 6.09 58 SER A N 1
ATOM 480 C CA . SER A 1 68 ? -0.710 9.940 -35.226 1.00 6.21 58 SER A CA 1
ATOM 481 C C . SER A 1 68 ? -0.901 8.733 -34.312 1.00 6.08 58 SER A C 1
ATOM 482 O O . SER A 1 68 ? 0.044 8.007 -34.039 1.00 6.45 58 SER A O 1
ATOM 485 N N . ALA A 1 69 ? -2.125 8.523 -33.843 1.00 6.18 59 ALA A N 1
ATOM 486 C CA . ALA A 1 69 ? -2.391 7.348 -33.023 1.00 6.49 59 ALA A CA 1
ATOM 487 C C . ALA A 1 69 ? -2.148 6.034 -33.766 1.00 6.58 59 ALA A C 1
ATOM 488 O O . ALA A 1 69 ? -1.563 5.103 -33.203 1.00 6.88 59 ALA A O 1
ATOM 490 N N A SER A 1 70 ? -2.567 5.971 -35.032 0.50 6.53 60 SER A N 1
ATOM 491 N N B SER A 1 70 ? -2.563 5.971 -35.029 0.50 6.81 60 SER A N 1
ATOM 492 C CA A SER A 1 70 ? -2.386 4.759 -35.836 0.50 6.64 60 SER A CA 1
ATOM 493 C CA B SER A 1 70 ? -2.381 4.750 -35.806 0.50 7.10 60 SER A CA 1
ATOM 494 C C A SER A 1 70 ? -0.897 4.462 -36.040 0.50 6.60 60 SER A C 1
ATOM 495 C C B SER A 1 70 ? -0.895 4.461 -36.043 0.50 6.86 60 SER A C 1
ATOM 496 O O A SER A 1 70 ? -0.473 3.306 -35.991 0.50 6.60 60 SER A O 1
ATOM 497 O O B SER A 1 70 ? -0.471 3.306 -35.994 0.50 6.84 60 SER A O 1
ATOM 502 N N . VAL A 1 71 ? -0.100 5.500 -36.263 1.00 6.52 61 VAL A N 1
ATOM 503 C CA . VAL A 1 71 ? 1.360 5.346 -36.405 1.00 6.40 61 VAL A CA 1
ATOM 504 C C . VAL A 1 71 ? 1.967 4.851 -35.099 1.00 6.46 61 VAL A C 1
ATOM 505 O O . VAL A 1 71 ? 2.770 3.911 -35.095 1.00 6.41 61 VAL A O 1
ATOM 509 N N . MET A 1 72 ? 1.577 5.432 -33.978 1.00 6.75 62 MET A N 1
ATOM 510 C CA . MET A 1 72 ? 2.145 5.032 -32.694 1.00 7.43 62 MET A CA 1
ATOM 511 C C . MET A 1 72 ? 1.903 3.556 -32.398 1.00 7.54 62 MET A C 1
ATOM 512 O O . MET A 1 72 ? 2.778 2.875 -31.842 1.00 7.58 62 MET A O 1
ATOM 517 N N . ILE A 1 73 ? 0.742 3.051 -32.802 1.00 7.49 63 ILE A N 1
ATOM 518 C CA . ILE A 1 73 ? 0.388 1.661 -32.556 1.00 7.82 63 ILE A CA 1
ATOM 519 C C . ILE A 1 73 ? 0.891 0.757 -33.664 1.00 8.20 63 ILE A C 1
ATOM 520 O O . ILE A 1 73 ? 1.618 -0.198 -33.388 1.00 8.46 63 ILE A O 1
ATOM 525 N N . GLU A 1 74 ? 0.523 1.028 -34.912 1.00 8.18 64 GLU A N 1
ATOM 526 C CA . GLU A 1 74 ? 0.846 0.098 -36.018 1.00 8.93 64 GLU A CA 1
ATOM 527 C C . GLU A 1 74 ? 2.324 0.116 -36.400 1.00 9.14 64 GLU A C 1
ATOM 528 O O . GLU A 1 74 ? 2.883 -0.924 -36.738 1.00 9.98 64 GLU A O 1
ATOM 534 N N . LYS A 1 75 ? 2.958 1.281 -36.365 1.00 9.09 65 LYS A N 1
ATOM 535 C CA . LYS A 1 75 ? 4.376 1.393 -36.703 1.00 10.09 65 LYS A CA 1
ATOM 536 C C . LYS A 1 75 ? 5.271 1.209 -35.488 1.00 9.73 65 LYS A C 1
ATOM 537 O O . LYS A 1 75 ? 6.222 0.437 -35.546 1.00 10.93 65 LYS A O 1
ATOM 543 N N . PHE A 1 76 ? 4.981 1.907 -34.393 1.00 9.39 66 PHE A N 1
ATOM 544 C CA . PHE A 1 76 ? 5.880 1.913 -33.234 1.00 9.35 66 PHE A CA 1
ATOM 545 C C . PHE A 1 76 ? 5.473 0.978 -32.094 1.00 9.54 66 PHE A C 1
ATOM 546 O O . PHE A 1 76 ? 6.152 0.957 -31.069 1.00 10.33 66 PHE A O 1
ATOM 554 N N . GLY A 1 77 ? 4.409 0.198 -32.256 1.00 9.40 67 GLY A N 1
ATOM 555 C CA . GLY A 1 77 ? 4.101 -0.882 -31.319 1.00 9.51 67 GLY A CA 1
ATOM 556 C C . GLY A 1 77 ? 3.563 -0.487 -29.964 1.00 9.35 67 GLY A C 1
ATOM 557 O O . GLY A 1 77 ? 3.654 -1.254 -29.012 1.00 9.82 67 GLY A O 1
ATOM 558 N N . ALA A 1 78 ? 2.996 0.704 -29.835 1.00 8.57 68 ALA A N 1
ATOM 559 C CA . ALA A 1 78 ? 2.406 1.105 -28.551 1.00 8.56 68 ALA A CA 1
ATOM 560 C C . ALA A 1 78 ? 1.286 0.159 -28.142 1.00 8.65 68 ALA A C 1
ATOM 561 O O . ALA A 1 78 ? 0.483 -0.242 -28.970 1.00 9.14 68 ALA A O 1
ATOM 563 N N . GLN A 1 79 ? 1.255 -0.180 -26.856 1.00 8.91 69 GLN A N 1
ATOM 564 C CA . GLN A 1 79 ? 0.286 -1.132 -26.281 1.00 9.77 69 GLN A CA 1
ATOM 565 C C . GLN A 1 79 ? -0.760 -0.459 -25.409 1.00 9.51 69 GLN A C 1
ATOM 566 O O . GLN A 1 79 ? -1.794 -1.053 -25.125 1.00 10.14 69 GLN A O 1
ATOM 572 N N . VAL A 1 80 ? -0.465 0.756 -24.959 1.00 9.08 70 VAL A N 1
ATOM 573 C CA . VAL A 1 80 ? -1.363 1.602 -24.177 1.00 8.68 70 VAL A CA 1
ATOM 574 C C . VAL A 1 80 ? -1.169 3.008 -24.738 1.00 7.68 70 VAL A C 1
ATOM 575 O O . VAL A 1 80 ? -0.056 3.335 -25.152 1.00 7.64 70 VAL A O 1
ATOM 579 N N . LEU A 1 81 ? -2.211 3.833 -24.726 1.00 6.83 71 LEU A N 1
ATOM 580 C CA . LEU A 1 81 ? -2.081 5.222 -25.167 1.00 6.60 71 LEU A CA 1
ATOM 581 C C . LEU A 1 81 ? -2.733 6.171 -24.191 1.00 6.87 71 LEU A C 1
ATOM 582 O O . LEU A 1 81 ? -3.917 6.031 -23.867 1.00 6.84 71 LEU A O 1
ATOM 587 N N . LEU A 1 82 ? -1.943 7.148 -23.742 1.00 6.64 72 LEU A N 1
ATOM 588 C CA . LEU A 1 82 ? -2.401 8.207 -22.848 1.00 6.89 72 LEU A CA 1
ATOM 589 C C . LEU A 1 82 ? -2.374 9.508 -23.637 1.00 6.85 72 LEU A C 1
ATOM 590 O O . LEU A 1 82 ? -1.340 9.858 -24.204 1.00 7.15 72 LEU A O 1
ATOM 595 N N . PHE A 1 83 ? -3.491 10.219 -23.662 1.00 6.87 73 PHE A N 1
ATOM 596 C CA . PHE A 1 83 ? -3.662 11.393 -24.523 1.00 7.08 73 PHE A CA 1
ATOM 597 C C . PHE A 1 83 ? -4.023 12.590 -23.658 1.00 7.38 73 PHE A C 1
ATOM 598 O O . PHE A 1 83 ? -5.105 12.630 -23.071 1.00 7.66 73 PHE A O 1
ATOM 606 N N . THR A 1 84 ? -3.096 13.533 -23.551 1.00 7.54 74 THR A N 1
ATOM 607 C CA . THR A 1 84 ? -3.330 14.741 -22.779 1.00 7.77 74 THR A CA 1
ATOM 608 C C . THR A 1 84 ? -3.629 15.920 -23.711 1.00 7.93 74 THR A C 1
ATOM 609 O O . THR A 1 84 ? -3.217 15.945 -24.872 1.00 8.28 74 THR A O 1
ATOM 613 N N . GLY A 1 85 ? -4.402 16.867 -23.207 1.00 7.91 75 GLY A N 1
ATOM 614 C CA . GLY A 1 85 ? -4.821 18.012 -23.987 1.00 8.31 75 GLY A CA 1
ATOM 615 C C . GLY A 1 85 ? -5.669 18.991 -23.213 1.00 8.57 75 GLY A C 1
ATOM 616 O O . GLY A 1 85 ? -5.747 18.922 -21.981 1.00 8.74 75 GLY A O 1
ATOM 617 N N . VAL A 1 86 ? -6.309 19.892 -23.950 1.00 9.44 76 VAL A N 1
ATOM 618 C CA . VAL A 1 86 ? -7.223 20.879 -23.389 1.00 9.90 76 VAL A CA 1
ATOM 619 C C . VAL A 1 86 ? -8.577 20.787 -24.078 1.00 9.71 76 VAL A C 1
ATOM 620 O O . VAL A 1 86 ? -8.715 20.221 -25.182 1.00 9.64 76 VAL A O 1
ATOM 624 N N . ALA A 1 87 ? -9.592 21.359 -23.440 1.00 9.44 77 ALA A N 1
ATOM 625 C CA . ALA A 1 87 ? -10.931 21.348 -24.030 1.00 9.36 77 ALA A CA 1
ATOM 626 C C . ALA A 1 87 ? -11.726 22.526 -23.533 1.00 9.73 77 ALA A C 1
ATOM 627 O O . ALA A 1 87 ? -11.481 23.011 -22.421 1.00 10.53 77 ALA A O 1
ATOM 629 N N . GLY A 1 88 ? -12.687 22.974 -24.334 1.00 9.84 78 GLY A N 1
ATOM 630 C CA . GLY A 1 88 ? -13.634 23.998 -23.879 1.00 10.38 78 GLY A CA 1
ATOM 631 C C . GLY A 1 88 ? -14.728 23.345 -23.057 1.00 11.04 78 GLY A C 1
ATOM 632 O O . GLY A 1 88 ? -15.292 22.308 -23.462 1.00 11.52 78 GLY A O 1
ATOM 633 N N . ALA A 1 89 ? -15.022 23.918 -21.890 1.00 11.27 79 ALA A N 1
ATOM 634 C CA . ALA A 1 89 ? -16.058 23.373 -21.019 1.00 12.14 79 ALA A CA 1
ATOM 635 C C . ALA A 1 89 ? -17.448 23.787 -21.483 1.00 12.99 79 ALA A C 1
ATOM 636 O O . ALA A 1 89 ? -17.675 24.949 -21.815 1.00 14.08 79 ALA A O 1
ATOM 638 N N . PHE A 1 90 ? -18.363 22.816 -21.498 1.00 13.51 80 PHE A N 1
ATOM 639 C CA . PHE A 1 90 ? -19.806 23.061 -21.668 1.00 15.04 80 PHE A CA 1
ATOM 640 C C . PHE A 1 90 ? -20.587 22.939 -20.362 1.00 15.83 80 PHE A C 1
ATOM 641 O O . PHE A 1 90 ? -21.625 23.594 -20.207 1.00 16.22 80 PHE A O 1
ATOM 649 N N . ASN A 1 91 ? -20.132 22.070 -19.465 1.00 16.78 81 ASN A N 1
ATOM 650 C CA . ASN A 1 91 ? -20.784 21.859 -18.184 1.00 18.32 81 ASN A CA 1
ATOM 651 C C . ASN A 1 91 ? -20.507 23.084 -17.298 1.00 19.38 81 ASN A C 1
ATOM 652 O O . ASN A 1 91 ? -19.343 23.367 -16.988 1.00 19.04 81 ASN A O 1
ATOM 657 N N . PRO A 1 92 ? -21.581 23.779 -16.847 1.00 20.86 82 PRO A N 1
ATOM 658 C CA . PRO A 1 92 ? -21.407 24.972 -15.988 1.00 21.50 82 PRO A CA 1
ATOM 659 C C . PRO A 1 92 ? -20.662 24.741 -14.674 1.00 21.82 82 PRO A C 1
ATOM 660 O O . PRO A 1 92 ? -20.122 25.688 -14.106 1.00 22.73 82 PRO A O 1
ATOM 664 N N . GLU A 1 93 ? -20.653 23.502 -14.186 1.00 21.66 83 GLU A N 1
ATOM 665 C CA . GLU A 1 93 ? -19.993 23.170 -12.926 1.00 22.63 83 GLU A CA 1
ATOM 666 C C . GLU A 1 93 ? -18.479 23.193 -13.041 1.00 21.61 83 GLU A C 1
ATOM 667 O O . GLU A 1 93 ? -17.798 23.303 -12.017 1.00 21.64 83 GLU A O 1
ATOM 673 N N . LEU A 1 94 ? -17.947 23.075 -14.261 1.00 20.61 84 LEU A N 1
ATOM 674 C CA . LEU A 1 94 ? -16.501 23.068 -14.462 1.00 20.10 84 LEU A CA 1
ATOM 675 C C . LEU A 1 94 ? -15.915 24.477 -14.389 1.00 20.02 84 LEU A C 1
ATOM 676 O O . LEU A 1 94 ? -16.592 25.468 -14.662 1.00 22.50 84 LEU A O 1
ATOM 681 N N . GLU A 1 95 ? -14.642 24.533 -14.009 1.00 19.85 85 GLU A N 1
ATOM 682 C CA . GLU A 1 95 ? -13.882 25.773 -13.872 1.00 19.47 85 GLU A CA 1
ATOM 683 C C . GLU A 1 95 ? -12.607 25.666 -14.682 1.00 17.91 85 GLU A C 1
ATOM 684 O O . GLU A 1 95 ? -12.159 24.559 -14.990 1.00 15.72 85 GLU A O 1
ATOM 690 N N . ILE A 1 96 ? -12.029 26.810 -15.021 1.00 17.18 86 ILE A N 1
ATOM 691 C CA . ILE A 1 96 ? -10.806 26.847 -15.842 1.00 17.23 86 ILE A CA 1
ATOM 692 C C . ILE A 1 96 ? -9.700 26.060 -15.146 1.00 15.86 86 ILE A C 1
ATOM 693 O O . ILE A 1 96 ? -9.507 26.195 -13.943 1.00 16.34 86 ILE A O 1
ATOM 698 N N . GLY A 1 97 ? -9.005 25.214 -15.899 1.00 15.13 87 GLY A N 1
ATOM 699 C CA . GLY A 1 97 ? -7.943 24.357 -15.356 1.00 14.85 87 GLY A CA 1
ATOM 700 C C . GLY A 1 97 ? -8.388 23.013 -14.805 1.00 15.16 87 GLY A C 1
ATOM 701 O O . GLY A 1 97 ? -7.546 22.139 -14.587 1.00 15.97 87 GLY A O 1
ATOM 702 N N . ASP A 1 98 ? -9.685 22.823 -14.568 1.00 14.79 88 ASP A N 1
ATOM 703 C CA . ASP A 1 98 ? -10.175 21.544 -14.055 1.00 14.32 88 ASP A CA 1
ATOM 704 C C . ASP A 1 98 ? -9.811 20.408 -14.997 1.00 12.75 88 ASP A C 1
ATOM 705 O O . ASP A 1 98 ? -9.879 20.563 -16.218 1.00 12.14 88 ASP A O 1
ATOM 710 N N . LEU A 1 99 ? -9.431 19.283 -14.405 1.00 12.64 89 LEU A N 1
ATOM 711 C CA . LEU A 1 99 ? -9.090 18.085 -15.146 1.00 13.14 89 LEU A CA 1
ATOM 712 C C . LEU A 1 99 ? -10.297 17.180 -15.281 1.00 12.69 89 LEU A C 1
ATOM 713 O O . LEU A 1 99 ? -10.987 16.879 -14.302 1.00 12.59 89 LEU A O 1
ATOM 718 N N . LEU A 1 100 ? -10.544 16.770 -16.523 1.00 12.26 90 LEU A N 1
ATOM 719 C CA . LEU A 1 100 ? -11.609 15.881 -16.878 1.00 12.71 90 LEU A CA 1
ATOM 720 C C . LEU A 1 100 ? -10.955 14.678 -17.552 1.00 11.82 90 LEU A C 1
ATOM 721 O O . LEU A 1 100 ? -10.048 14.866 -18.370 1.00 12.84 90 LEU A O 1
ATOM 726 N N . TYR A 1 101 ? -11.406 13.468 -17.244 1.00 10.60 91 TYR A N 1
ATOM 727 C CA . TYR A 1 101 ? -11.109 12.327 -18.109 1.00 10.26 91 TYR A CA 1
ATOM 728 C C . TYR A 1 101 ? -12.382 11.963 -18.851 1.00 9.55 91 TYR A C 1
ATOM 729 O O . TYR A 1 101 ? -13.486 11.994 -18.288 1.00 9.48 91 TYR A O 1
ATOM 738 N N . ALA A 1 102 ? -12.247 11.649 -20.140 1.00 9.05 92 ALA A N 1
ATOM 739 C CA . ALA A 1 102 ? -13.400 11.269 -20.930 1.00 8.57 92 ALA A CA 1
ATOM 740 C C . ALA A 1 102 ? -13.786 9.823 -20.631 1.00 8.74 92 ALA A C 1
ATOM 741 O O . ALA A 1 102 ? -12.944 8.945 -20.720 1.00 9.05 92 ALA A O 1
ATOM 743 N N . THR A 1 103 ? -15.051 9.580 -20.293 1.00 8.48 93 THR A N 1
ATOM 744 C CA . THR A 1 103 ? -15.564 8.215 -20.172 1.00 9.08 93 THR A CA 1
ATOM 745 C C . THR A 1 103 ? -15.982 7.703 -21.541 1.00 8.43 93 THR A C 1
ATOM 746 O O . THR A 1 103 ? -15.828 6.519 -21.842 1.00 8.28 93 THR A O 1
ATOM 750 N N . LYS A 1 104 ? -16.560 8.572 -22.345 1.00 8.30 94 LYS A N 1
ATOM 751 C CA . LYS A 1 104 ? -16.894 8.248 -23.719 1.00 8.57 94 LYS A CA 1
ATOM 752 C C . LYS A 1 104 ? -16.928 9.528 -24.543 1.00 7.79 94 LYS A C 1
ATOM 753 O O . LYS A 1 104 ? -17.052 10.642 -24.013 1.00 7.55 94 LYS A O 1
ATOM 759 N N . LEU A 1 105 ? -16.815 9.359 -25.854 1.00 7.29 95 LEU A N 1
ATOM 760 C CA . LEU A 1 105 ? -16.669 10.475 -26.786 1.00 7.14 95 LEU A CA 1
ATOM 761 C C . LEU A 1 105 ? -17.474 10.218 -28.046 1.00 7.06 95 LEU A C 1
ATOM 762 O O . LEU A 1 105 ? -17.670 9.061 -28.418 1.00 7.38 95 LEU A O 1
ATOM 767 N N . ALA A 1 106 ? -17.918 11.302 -28.677 1.00 6.86 96 ALA A N 1
ATOM 768 C CA . ALA A 1 106 ? -18.622 11.234 -29.954 1.00 6.92 96 ALA A CA 1
ATOM 769 C C . ALA A 1 106 ? -18.065 12.296 -30.887 1.00 6.82 96 ALA A C 1
ATOM 770 O O . ALA A 1 106 ? -17.469 13.287 -30.428 1.00 7.03 96 ALA A O 1
ATOM 772 N N . GLN A 1 107 ? -18.273 12.089 -32.191 1.00 6.82 97 GLN A N 1
ATOM 773 C CA . GLN A 1 107 ? -17.951 13.087 -33.216 1.00 7.07 97 GLN A CA 1
ATOM 774 C C . GLN A 1 107 ? -19.215 13.878 -33.543 1.00 6.99 97 GLN A C 1
ATOM 775 O O . GLN A 1 107 ? -20.131 13.358 -34.189 1.00 7.78 97 GLN A O 1
ATOM 781 N N . TYR A 1 108 ? -19.270 15.148 -33.126 1.00 6.94 98 TYR A N 1
ATOM 782 C CA . TYR A 1 108 ? -20.488 15.969 -33.332 1.00 7.31 98 TYR A CA 1
ATOM 783 C C . TYR A 1 108 ? -20.712 16.357 -34.781 1.00 7.36 98 TYR A C 1
ATOM 784 O O . TYR A 1 108 ? -21.835 16.741 -35.133 1.00 7.66 98 TYR A O 1
ATOM 793 N N . ASP A 1 109 ? -19.670 16.293 -35.609 1.00 7.26 99 ASP A N 1
ATOM 794 C CA . ASP A 1 109 ? -19.719 16.699 -37.018 1.00 7.33 99 ASP A CA 1
ATOM 795 C C . ASP A 1 109 ? -19.706 15.537 -38.004 1.00 7.04 99 ASP A C 1
ATOM 796 O O . ASP A 1 109 ? -19.524 15.742 -39.207 1.00 7.50 99 ASP A O 1
ATOM 801 N N . LEU A 1 110 ? -19.931 14.318 -37.507 1.00 7.06 100 LEU A N 1
ATOM 802 C CA . LEU A 1 110 ? -20.111 13.139 -38.352 1.00 7.11 100 LEU A CA 1
ATOM 803 C C . LEU A 1 110 ? -21.610 12.974 -38.545 1.00 7.29 100 LEU A C 1
ATOM 804 O O . LEU A 1 110 ? -22.319 12.624 -37.603 1.00 7.08 100 LEU A O 1
ATOM 809 N N . ASP A 1 111 ? -22.076 13.273 -39.753 1.00 7.48 101 ASP A N 1
ATOM 810 C CA . ASP A 1 111 ? -23.503 13.583 -39.963 1.00 8.40 101 ASP A CA 1
ATOM 811 C C . ASP A 1 111 ? -24.012 12.948 -41.243 1.00 8.59 101 ASP A C 1
ATOM 812 O O . ASP A 1 111 ? -23.834 13.492 -42.327 1.00 9.05 101 ASP A O 1
ATOM 817 N N . ILE A 1 112 ? -24.671 11.801 -41.106 1.00 9.16 102 ILE A N 1
ATOM 818 C CA . ILE A 1 112 ? -25.470 11.230 -42.200 1.00 9.96 102 ILE A CA 1
ATOM 819 C C . ILE A 1 112 ? -26.928 11.146 -41.726 1.00 10.21 102 ILE A C 1
ATOM 820 O O . ILE A 1 112 ? -27.659 10.194 -42.030 1.00 10.34 102 ILE A O 1
ATOM 825 N N . THR A 1 113 ? -27.351 12.182 -41.009 1.00 10.32 103 THR A N 1
ATOM 826 C CA . THR A 1 113 ? -28.721 12.277 -40.485 1.00 10.60 103 THR A CA 1
ATOM 827 C C . THR A 1 113 ? -29.754 12.363 -41.616 1.00 11.49 103 THR A C 1
ATOM 828 O O . THR A 1 113 ? -30.916 12.030 -41.405 1.00 11.73 103 THR A O 1
ATOM 832 N N . ALA A 1 114 ? -29.333 12.772 -42.814 1.00 11.98 104 ALA A N 1
ATOM 833 C CA . ALA A 1 114 ? -30.199 12.740 -44.006 1.00 13.43 104 ALA A CA 1
ATOM 834 C C . ALA A 1 114 ? -30.794 11.362 -44.289 1.00 13.59 104 ALA A C 1
ATOM 835 O O . ALA A 1 114 ? -31.864 11.263 -44.906 1.00 14.42 104 ALA A O 1
ATOM 837 N N . PHE A 1 115 ? -30.119 10.299 -43.856 1.00 13.83 105 PHE A N 1
ATOM 838 C CA . PHE A 1 115 ? -30.588 8.922 -44.039 1.00 14.69 105 PHE A CA 1
ATOM 839 C C . PHE A 1 115 ? -31.285 8.332 -42.811 1.00 13.64 105 PHE A C 1
ATOM 840 O O . PHE A 1 115 ? -31.456 7.117 -42.738 1.00 14.98 105 PHE A O 1
ATOM 848 N N . GLY A 1 116 ? -31.699 9.179 -41.870 1.00 12.85 106 GLY A N 1
ATOM 849 C CA . GLY A 1 116 ? -32.468 8.743 -40.707 1.00 12.15 106 GLY A CA 1
ATOM 850 C C . GLY A 1 116 ? -31.655 8.248 -39.521 1.00 11.56 106 GLY A C 1
ATOM 851 O O . GLY A 1 116 ? -32.203 7.656 -38.593 1.00 12.01 106 GLY A O 1
ATOM 852 N N . HIS A 1 117 ? -30.339 8.479 -39.541 1.00 10.54 107 HIS A N 1
ATOM 853 C CA . HIS A 1 117 ? -29.462 8.132 -38.431 1.00 10.21 107 HIS A CA 1
ATOM 854 C C . HIS A 1 117 ? -29.368 9.282 -37.439 1.00 9.25 107 HIS A C 1
ATOM 855 O O . HIS A 1 117 ? -29.565 10.449 -37.794 1.00 8.81 107 HIS A O 1
ATOM 862 N N . PRO A 1 118 ? -29.050 8.964 -36.175 1.00 8.87 108 PRO A N 1
ATOM 863 C CA . PRO A 1 118 ? -28.737 10.028 -35.230 1.00 8.81 108 PRO A CA 1
ATOM 864 C C . PRO A 1 118 ? -27.383 10.679 -35.549 1.00 8.18 108 PRO A C 1
ATOM 865 O O . PRO A 1 118 ? -26.511 10.057 -36.177 1.00 8.08 108 PRO A O 1
ATOM 869 N N . LEU A 1 119 ? -27.224 11.930 -35.127 1.00 7.67 109 LEU A N 1
ATOM 870 C CA . LEU A 1 119 ? -25.963 12.635 -35.304 1.00 7.60 109 LEU A CA 1
ATOM 871 C C . LEU A 1 119 ? -24.834 11.866 -34.633 1.00 7.47 109 LEU A C 1
ATOM 872 O O . LEU A 1 119 ? -24.980 11.398 -33.499 1.00 7.77 109 LEU A O 1
ATOM 877 N N . GLY A 1 120 ? -23.718 11.742 -35.348 1.00 7.22 110 GLY A N 1
ATOM 878 C CA . GLY A 1 120 ? -22.540 11.043 -34.855 1.00 7.31 110 GLY A CA 1
ATOM 879 C C . GLY A 1 120 ? -22.453 9.580 -35.221 1.00 7.33 110 GLY A C 1
ATOM 880 O O . GLY A 1 120 ? -21.401 8.963 -35.017 1.00 7.05 110 GLY A O 1
ATOM 881 N N . PHE A 1 121 ? -23.531 9.021 -35.772 1.00 7.66 111 PHE A N 1
ATOM 882 C CA . PHE A 1 121 ? -23.594 7.590 -36.090 1.00 8.03 111 PHE A CA 1
ATOM 883 C C . PHE A 1 121 ? -23.319 7.325 -37.563 1.00 8.00 111 PHE A C 1
ATOM 884 O O . PHE A 1 121 ? -23.911 7.970 -38.416 1.00 8.43 111 PHE A O 1
ATOM 892 N N . VAL A 1 122 ? -22.484 6.321 -37.840 1.00 8.32 112 VAL A N 1
ATOM 893 C CA . VAL A 1 122 ? -22.414 5.732 -39.178 1.00 8.84 112 VAL A CA 1
ATOM 894 C C . VAL A 1 122 ? -22.488 4.210 -39.048 1.00 9.40 112 VAL A C 1
ATOM 895 O O . VAL A 1 122 ? -21.925 3.650 -38.107 1.00 9.10 112 VAL A O 1
ATOM 899 N N . PRO A 1 123 ? -23.197 3.545 -39.996 1.00 10.70 113 PRO A N 1
ATOM 900 C CA . PRO A 1 123 ? -23.225 2.082 -39.967 1.00 11.22 113 PRO A CA 1
ATOM 901 C C . PRO A 1 123 ? -21.826 1.519 -39.971 1.00 12.10 113 PRO A C 1
ATOM 902 O O . PRO A 1 123 ? -20.982 1.975 -40.758 1.00 12.31 113 PRO A O 1
ATOM 906 N N . GLY A 1 124 ? -21.586 0.535 -39.115 1.00 12.96 114 GLY A N 1
ATOM 907 C CA . GLY A 1 124 ? -20.246 0.004 -38.898 1.00 13.00 114 GLY A CA 1
ATOM 908 C C . GLY A 1 124 ? -19.622 0.511 -37.625 1.00 12.91 114 GLY A C 1
ATOM 909 O O . GLY A 1 124 ? -18.575 0.006 -37.220 1.00 13.84 114 GLY A O 1
ATOM 910 N N . ASN A 1 125 ? -20.234 1.523 -36.999 1.00 12.79 115 ASN A N 1
ATOM 911 C CA . ASN A 1 125 ? -19.690 2.154 -35.801 1.00 12.31 115 ASN A CA 1
ATOM 912 C C . ASN A 1 125 ? -20.838 2.470 -34.842 1.00 12.62 115 ASN A C 1
ATOM 913 O O . ASN A 1 125 ? -21.994 2.139 -35.123 1.00 13.23 115 ASN A O 1
ATOM 918 N N . GLU A 1 126 ? -20.519 3.093 -33.711 1.00 12.43 116 GLU A N 1
ATOM 919 C CA . GLU A 1 126 ? -21.525 3.549 -32.748 1.00 12.21 116 GLU A CA 1
ATOM 920 C C . GLU A 1 126 ? -21.409 5.049 -32.549 1.00 10.84 116 GLU A C 1
ATOM 921 O O . GLU A 1 126 ? -20.448 5.665 -33.006 1.00 10.94 116 GLU A O 1
ATOM 927 N N . ILE A 1 127 ? -22.386 5.648 -31.871 1.00 10.20 117 ILE A N 1
ATOM 928 C CA . ILE A 1 127 ? -22.342 7.081 -31.618 1.00 9.86 117 ILE A CA 1
ATOM 929 C C . ILE A 1 127 ? -21.184 7.407 -30.679 1.00 9.49 117 ILE A C 1
ATOM 930 O O . ILE A 1 127 ? -20.440 8.355 -30.920 1.00 9.02 117 ILE A O 1
ATOM 935 N N . PHE A 1 128 ? -21.068 6.646 -29.586 1.00 8.66 118 PHE A N 1
ATOM 936 C CA . PHE A 1 128 ? -20.047 6.878 -28.578 1.00 8.89 118 PHE A CA 1
ATOM 937 C C . PHE A 1 128 ? -18.994 5.791 -28.600 1.00 9.03 118 PHE A C 1
ATOM 938 O O . PHE A 1 128 ? -19.293 4.622 -28.853 1.00 9.99 118 PHE A O 1
ATOM 946 N N . ILE A 1 129 ? -17.758 6.188 -28.293 1.00 9.04 119 ILE A N 1
ATOM 947 C CA . ILE A 1 129 ? -16.660 5.262 -28.058 1.00 9.58 119 ILE A CA 1
ATOM 948 C C . ILE A 1 129 ? -16.180 5.448 -26.622 1.00 9.20 119 ILE A C 1
ATOM 949 O O . ILE A 1 129 ? -15.968 6.581 -26.191 1.00 8.84 119 ILE A O 1
ATOM 954 N N . LYS A 1 130 ? -16.013 4.341 -25.907 1.00 9.67 120 LYS A N 1
ATOM 955 C CA . LYS A 1 130 ? -15.544 4.386 -24.542 1.00 10.30 120 LYS A CA 1
ATOM 956 C C . LYS A 1 130 ? -14.021 4.335 -24.450 1.00 9.39 120 LYS A C 1
ATOM 957 O O . LYS A 1 130 ? -13.352 3.749 -25.293 1.00 9.21 120 LYS A O 1
ATOM 963 N N . THR A 1 131 ? -13.508 4.957 -23.393 1.00 8.87 121 THR A N 1
ATOM 964 C CA . THR A 1 131 ? -12.115 4.815 -23.004 1.00 8.95 121 THR A CA 1
ATOM 965 C C . THR A 1 131 ? -11.980 3.618 -22.055 1.00 9.28 121 THR A C 1
ATOM 966 O O . THR A 1 131 ? -12.973 2.981 -21.666 1.00 9.63 121 THR A O 1
ATOM 970 N N . ASP A 1 132 ? -10.746 3.306 -21.688 1.00 9.79 122 ASP A N 1
ATOM 971 C CA . ASP A 1 132 ? -10.451 2.106 -20.926 1.00 9.96 122 ASP A CA 1
ATOM 972 C C . ASP A 1 132 ? -10.706 2.284 -19.436 1.00 10.56 122 ASP A C 1
ATOM 973 O O . ASP A 1 132 ? -10.106 3.136 -18.791 1.00 10.12 122 ASP A O 1
ATOM 978 N N . GLU A 1 133 ? -11.585 1.441 -18.894 1.00 11.58 123 GLU A N 1
ATOM 979 C CA . GLU A 1 133 ? -11.949 1.497 -17.470 1.00 13.18 123 GLU A CA 1
ATOM 980 C C . GLU A 1 133 ? -10.771 1.314 -16.512 1.00 12.46 123 GLU A C 1
ATOM 981 O O . GLU A 1 133 ? -10.681 2.016 -15.505 1.00 12.07 123 GLU A O 1
ATOM 987 N N . LYS A 1 134 ? -9.871 0.389 -16.822 1.00 12.66 124 LYS A N 1
ATOM 988 C CA . LYS A 1 134 ? -8.694 0.155 -15.972 1.00 13.22 124 LYS A CA 1
ATOM 989 C C . LYS A 1 134 ? -7.801 1.407 -15.927 1.00 11.78 124 LYS A C 1
ATOM 990 O O . LYS A 1 134 ? -7.383 1.831 -14.861 1.00 11.56 124 LYS A O 1
ATOM 996 N N . LEU A 1 135 ? -7.547 2.031 -17.082 1.00 10.25 125 LEU A N 1
ATOM 997 C CA . LEU A 1 135 ? -6.776 3.273 -17.094 1.00 9.61 125 LEU A CA 1
ATOM 998 C C . LEU A 1 135 ? -7.484 4.396 -16.350 1.00 9.32 125 LEU A C 1
ATOM 999 O O . LEU A 1 135 ? -6.846 5.161 -15.640 1.00 9.46 125 LEU A O 1
ATOM 1004 N N . ASN A 1 136 ? -8.803 4.497 -16.501 1.00 9.43 126 ASN A N 1
ATOM 1005 C CA . ASN A 1 136 ? -9.546 5.525 -15.793 1.00 9.54 126 ASN A CA 1
ATOM 1006 C C . ASN A 1 136 ? -9.436 5.353 -14.269 1.00 9.99 126 ASN A C 1
ATOM 1007 O O . ASN A 1 136 ? -9.255 6.328 -13.549 1.00 10.42 126 ASN A O 1
ATOM 1012 N N . ASN A 1 137 ? -9.518 4.102 -13.812 1.00 10.97 127 ASN A N 1
ATOM 1013 C CA . ASN A 1 137 ? -9.353 3.810 -12.384 1.00 11.66 127 ASN A CA 1
ATOM 1014 C C . ASN A 1 137 ? -7.941 4.135 -11.904 1.00 12.08 127 ASN A C 1
ATOM 1015 O O . ASN A 1 137 ? -7.760 4.657 -10.800 1.00 11.95 127 ASN A O 1
ATOM 1020 N N . LEU A 1 138 ? -6.944 3.848 -12.737 1.00 12.17 128 LEU A N 1
ATOM 1021 C CA . LEU A 1 138 ? -5.581 4.235 -12.415 1.00 12.55 128 LEU A CA 1
ATOM 1022 C C . LEU A 1 138 ? -5.435 5.754 -12.269 1.00 11.83 128 LEU A C 1
ATOM 1023 O O . LEU A 1 138 ? -4.775 6.251 -11.355 1.00 12.17 128 LEU A O 1
ATOM 1028 N N . ALA A 1 139 ? -6.067 6.492 -13.178 1.00 10.86 129 ALA A N 1
ATOM 1029 C CA . ALA A 1 139 ? -6.044 7.943 -13.112 1.00 10.84 129 ALA A CA 1
ATOM 1030 C C . ALA A 1 139 ? -6.666 8.478 -11.829 1.00 11.27 129 ALA A C 1
ATOM 1031 O O . ALA A 1 139 ? -6.156 9.444 -11.234 1.00 11.19 129 ALA A O 1
ATOM 1033 N N . LEU A 1 140 ? -7.774 7.866 -11.409 1.00 11.54 130 LEU A N 1
ATOM 1034 C CA . LEU A 1 140 ? -8.385 8.242 -10.127 1.00 12.66 130 LEU A CA 1
ATOM 1035 C C . LEU A 1 140 ? -7.434 8.009 -8.954 1.00 13.21 130 LEU A C 1
ATOM 1036 O O . LEU A 1 140 ? -7.362 8.860 -8.074 1.00 13.28 130 LEU A O 1
ATOM 1041 N N . GLU A 1 141 ? -6.707 6.892 -8.965 1.00 14.07 131 GLU A N 1
ATOM 1042 C CA . GLU A 1 141 ? -5.676 6.620 -7.951 1.00 15.31 131 GLU A CA 1
ATOM 1043 C C . GLU A 1 141 ? -4.575 7.691 -7.944 1.00 15.06 131 GLU A C 1
ATOM 1044 O O . GLU A 1 141 ? -4.205 8.204 -6.878 1.00 14.73 131 GLU A O 1
ATOM 1050 N N . VAL A 1 142 ? -4.068 8.027 -9.135 1.00 13.68 132 VAL A N 1
ATOM 1051 C CA . VAL A 1 142 ? -3.021 9.042 -9.271 1.00 13.48 132 VAL A CA 1
ATOM 1052 C C . VAL A 1 142 ? -3.519 10.399 -8.785 1.00 13.85 132 VAL A C 1
ATOM 1053 O O . VAL A 1 142 ? -2.819 11.090 -8.039 1.00 14.01 132 VAL A O 1
ATOM 1057 N N . ALA A 1 143 ? -4.728 10.775 -9.188 1.00 14.06 133 ALA A N 1
ATOM 1058 C CA . ALA A 1 143 ? -5.321 12.049 -8.760 1.00 14.65 133 ALA A CA 1
ATOM 1059 C C . ALA A 1 143 ? -5.407 12.132 -7.230 1.00 15.56 133 ALA A C 1
ATOM 1060 O O . ALA A 1 143 ? -5.098 13.165 -6.645 1.00 15.48 133 ALA A O 1
ATOM 1062 N N . LYS A 1 144 ? -5.825 11.033 -6.607 1.00 16.99 134 LYS A N 1
ATOM 1063 C CA . LYS A 1 144 ? -5.918 10.954 -5.142 1.00 18.79 134 LYS A CA 1
ATOM 1064 C C . LYS A 1 144 ? -4.538 11.124 -4.505 1.00 19.71 134 LYS A C 1
ATOM 1065 O O . LYS A 1 144 ? -4.379 11.932 -3.582 1.00 19.07 134 LYS A O 1
ATOM 1071 N N . GLU A 1 145 ? -3.539 10.417 -5.028 1.00 19.74 135 GLU A N 1
ATOM 1072 C CA . GLU A 1 145 ? -2.161 10.511 -4.517 1.00 21.39 135 GLU A CA 1
ATOM 1073 C C . GLU A 1 145 ? -1.520 11.884 -4.700 1.00 21.61 135 GLU A C 1
ATOM 1074 O O . GLU A 1 145 ? -0.711 12.299 -3.863 1.00 22.54 135 GLU A O 1
ATOM 1080 N N . LEU A 1 146 ? -1.871 12.578 -5.780 1.00 21.28 136 LEU A N 1
ATOM 1081 C CA . LEU A 1 146 ? -1.375 13.933 -6.038 1.00 21.75 136 LEU A CA 1
ATOM 1082 C C . LEU A 1 146 ? -2.236 15.053 -5.424 1.00 22.11 136 LEU A C 1
ATOM 1083 O O . LEU A 1 146 ? -1.882 16.222 -5.531 1.00 23.56 136 LEU A O 1
ATOM 1088 N N . ASN A 1 147 ? -3.352 14.685 -4.797 1.00 22.92 137 ASN A N 1
ATOM 1089 C CA . ASN A 1 147 ? -4.323 15.614 -4.217 1.00 23.88 137 ASN A CA 1
ATOM 1090 C C . ASN A 1 147 ? -4.868 16.577 -5.274 1.00 23.06 137 ASN A C 1
ATOM 1091 O O . ASN A 1 147 ? -4.949 17.792 -5.061 1.00 23.50 137 ASN A O 1
ATOM 1096 N N . ILE A 1 148 ? -5.242 15.995 -6.418 1.00 21.07 138 ILE A N 1
ATOM 1097 C CA . ILE A 1 148 ? -5.756 16.722 -7.569 1.00 20.79 138 ILE A CA 1
ATOM 1098 C C . ILE A 1 148 ? -7.187 16.238 -7.785 1.00 19.43 138 ILE A C 1
ATOM 1099 O O . ILE A 1 148 ? -7.475 15.038 -7.701 1.00 18.62 138 ILE A O 1
ATOM 1104 N N . LYS A 1 149 ? -8.068 17.191 -8.068 1.00 19.13 139 LYS A N 1
ATOM 1105 C CA . LYS A 1 149 ? -9.465 16.929 -8.350 1.00 19.66 139 LYS A CA 1
ATOM 1106 C C . LYS A 1 149 ? -9.545 16.434 -9.796 1.00 18.28 139 LYS A C 1
ATOM 1107 O O . LYS A 1 149 ? -8.975 17.047 -10.702 1.00 18.99 139 LYS A O 1
ATOM 1113 N N . LEU A 1 150 ? -10.215 15.300 -9.989 1.00 16.12 140 LEU A N 1
ATOM 1114 C CA . LEU A 1 150 ? -10.390 14.710 -11.322 1.00 15.40 140 LEU A CA 1
ATOM 1115 C C . LEU A 1 150 ? -11.848 14.313 -11.500 1.00 15.89 140 LEU A C 1
ATOM 1116 O O . LEU A 1 150 ? -12.404 13.586 -10.665 1.00 16.84 140 LEU A O 1
ATOM 1121 N N . ARG A 1 151 ? -12.459 14.799 -12.579 1.00 15.32 141 ARG A N 1
ATOM 1122 C CA . ARG A 1 151 ? -13.869 14.541 -12.867 1.00 15.64 141 ARG A CA 1
ATOM 1123 C C . ARG A 1 151 ? -14.022 13.726 -14.145 1.00 14.13 141 ARG A C 1
ATOM 1124 O O . ARG A 1 151 ? -13.206 13.858 -15.058 1.00 13.57 141 ARG A O 1
ATOM 1132 N N . ALA A 1 152 ? -15.071 12.904 -14.196 1.00 12.63 142 ALA A N 1
ATOM 1133 C CA . ALA A 1 152 ? -15.440 12.163 -15.397 1.00 12.14 142 ALA A CA 1
ATOM 1134 C C . ALA A 1 152 ? -16.332 13.029 -16.267 1.00 11.98 142 ALA A C 1
ATOM 1135 O O . ALA A 1 152 ? -17.135 13.810 -15.764 1.00 13.03 142 ALA A O 1
ATOM 1137 N N . GLY A 1 153 ? -16.204 12.875 -17.585 1.00 10.91 143 GLY A N 1
ATOM 1138 C CA . GLY A 1 153 ? -17.098 13.563 -18.479 1.00 11.06 143 GLY A CA 1
ATOM 1139 C C . GLY A 1 153 ? -17.240 12.935 -19.845 1.00 10.00 143 GLY A C 1
ATOM 1140 O O . GLY A 1 153 ? -16.432 12.086 -20.234 1.00 10.53 143 GLY A O 1
ATOM 1141 N N . ILE A 1 154 ? -18.287 13.371 -20.556 1.00 9.03 144 ILE A N 1
ATOM 1142 C CA . ILE A 1 154 ? -18.481 13.046 -21.961 1.00 8.61 144 ILE A CA 1
ATOM 1143 C C . ILE A 1 154 ? -17.822 14.151 -22.780 1.00 8.28 144 ILE A C 1
ATOM 1144 O O . ILE A 1 154 ? -18.052 15.331 -22.524 1.00 8.13 144 ILE A O 1
ATOM 1149 N N . ILE A 1 155 ? -17.024 13.779 -23.785 1.00 8.46 145 ILE A N 1
ATOM 1150 C CA . ILE A 1 155 ? -16.383 14.757 -24.671 1.00 9.06 145 ILE A CA 1
ATOM 1151 C C . ILE A 1 155 ? -16.943 14.654 -26.077 1.00 8.87 145 ILE A C 1
ATOM 1152 O O . ILE A 1 155 ? -17.076 13.561 -26.616 1.00 9.20 145 ILE A O 1
ATOM 1157 N N . ALA A 1 156 ? -17.314 15.805 -26.644 1.00 8.05 146 ALA A N 1
ATOM 1158 C CA . ALA A 1 156 ? -17.683 15.879 -28.058 1.00 8.10 146 ALA A CA 1
ATOM 1159 C C . ALA A 1 156 ? -16.502 16.407 -28.853 1.00 7.83 146 ALA A C 1
ATOM 1160 O O . ALA A 1 156 ? -15.914 17.429 -28.493 1.00 8.38 146 ALA A O 1
ATOM 1162 N N . THR A 1 157 ? -16.184 15.728 -29.949 1.00 7.15 147 THR A N 1
ATOM 1163 C CA . THR A 1 157 ? -15.032 16.043 -30.790 1.00 6.87 147 THR A CA 1
ATOM 1164 C C . THR A 1 157 ? -15.509 16.424 -32.187 1.00 6.67 147 THR A C 1
ATOM 1165 O O . THR A 1 157 ? -16.447 15.840 -32.726 1.00 6.73 147 THR A O 1
ATOM 1169 N N . GLY A 1 158 ? -14.871 17.433 -32.778 1.00 6.35 148 GLY A N 1
ATOM 1170 C CA . GLY A 1 158 ? -15.123 17.728 -34.182 1.00 6.31 148 GLY A CA 1
ATOM 1171 C C . GLY A 1 158 ? -14.067 18.679 -34.692 1.00 6.38 148 GLY A C 1
ATOM 1172 O O . GLY A 1 158 ? -13.246 19.177 -33.926 1.00 6.87 148 GLY A O 1
ATOM 1173 N N . ASP A 1 159 ? -14.092 18.911 -35.999 1.00 6.54 149 ASP A N 1
ATOM 1174 C CA . ASP A 1 159 ? -13.020 19.635 -36.677 1.00 7.31 149 ASP A CA 1
ATOM 1175 C C . ASP A 1 159 ? -13.243 21.140 -36.795 1.00 7.98 149 ASP A C 1
ATOM 1176 O O . ASP A 1 159 ? -12.541 21.809 -37.568 1.00 8.16 149 ASP A O 1
ATOM 1181 N N . GLU A 1 160 ? -14.174 21.678 -36.019 1.00 8.88 150 GLU A N 1
ATOM 1182 C CA . GLU A 1 160 ? -14.330 23.118 -35.898 1.00 10.02 150 GLU A CA 1
ATOM 1183 C C . GLU A 1 160 ? -13.870 23.576 -34.532 1.00 11.02 150 GLU A C 1
ATOM 1184 O O . GLU A 1 160 ? -14.158 22.934 -33.514 1.00 11.67 150 GLU A O 1
ATOM 1190 N N . PHE A 1 161 ? -13.165 24.706 -34.492 1.00 11.68 151 PHE A N 1
ATOM 1191 C CA . PHE A 1 161 ? -12.957 25.383 -33.223 1.00 13.37 151 PHE A CA 1
ATOM 1192 C C . PHE A 1 161 ? -14.169 26.287 -33.033 1.00 13.63 151 PHE A C 1
ATOM 1193 O O . PHE A 1 161 ? -14.279 27.324 -33.691 1.00 13.33 151 PHE A O 1
ATOM 1201 N N . ILE A 1 162 ? -15.077 25.886 -32.149 1.00 14.40 152 ILE A N 1
ATOM 1202 C CA . ILE A 1 162 ? -16.372 26.556 -32.030 1.00 16.02 152 ILE A CA 1
ATOM 1203 C C . ILE A 1 162 ? -16.279 27.768 -31.104 1.00 17.46 152 ILE A C 1
ATOM 1204 O O . ILE A 1 162 ? -15.824 27.655 -29.969 1.00 17.98 152 ILE A O 1
ATOM 1209 N N . CYS A 1 163 ? -16.719 28.913 -31.625 1.00 19.92 153 CYS A N 1
ATOM 1210 C CA . CYS A 1 163 ? -16.904 30.147 -30.853 1.00 22.18 153 CYS A CA 1
ATOM 1211 C C . CYS A 1 163 ? -18.371 30.560 -30.703 1.00 23.17 153 CYS A C 1
ATOM 1212 O O . CYS A 1 163 ? -18.681 31.430 -29.883 1.00 25.48 153 CYS A O 1
ATOM 1215 N N . ASP A 1 164 ? -19.265 29.957 -31.485 1.00 23.03 154 ASP A N 1
ATOM 1216 C CA . ASP A 1 164 ? -20.693 30.262 -31.441 1.00 23.52 154 ASP A CA 1
ATOM 1217 C C . ASP A 1 164 ? -21.310 29.619 -30.195 1.00 22.27 154 ASP A C 1
ATOM 1218 O O . ASP A 1 164 ? -21.376 28.390 -30.092 1.00 20.66 154 ASP A O 1
ATOM 1223 N N . GLU A 1 165 ? -21.764 30.450 -29.256 1.00 21.51 155 GLU A N 1
ATOM 1224 C CA . GLU A 1 165 ? -22.331 29.956 -27.992 1.00 21.46 155 GLU A CA 1
ATOM 1225 C C . GLU A 1 165 ? -23.587 29.110 -28.187 1.00 19.52 155 GLU A C 1
ATOM 1226 O O . GLU A 1 165 ? -23.776 28.120 -27.469 1.00 17.70 155 GLU A O 1
ATOM 1232 N N . ALA A 1 166 ? -24.422 29.476 -29.158 1.00 17.88 156 ALA A N 1
ATOM 1233 C CA . ALA A 1 166 ? -25.611 28.682 -29.480 1.00 17.56 156 ALA A CA 1
ATOM 1234 C C . ALA A 1 166 ? -25.222 27.283 -29.971 1.00 16.67 156 ALA A C 1
ATOM 1235 O O . ALA A 1 166 ? -25.867 26.292 -29.603 1.00 17.08 156 ALA A O 1
ATOM 1237 N N . LYS A 1 167 ? -24.166 27.197 -30.783 1.00 16.04 157 LYS A N 1
ATOM 1238 C CA . LYS A 1 167 ? -23.699 25.895 -31.272 1.00 15.49 157 LYS A CA 1
ATOM 1239 C C . LYS A 1 167 ? -23.154 25.032 -30.132 1.00 14.59 157 LYS A C 1
ATOM 1240 O O . LYS A 1 167 ? -23.432 23.832 -30.083 1.00 13.74 157 LYS A O 1
ATOM 1246 N N . LYS A 1 168 ? -22.409 25.643 -29.211 1.00 14.32 158 LYS A N 1
ATOM 1247 C CA . LYS A 1 168 ? -21.925 24.939 -28.023 1.00 14.34 158 LYS A CA 1
ATOM 1248 C C . LYS A 1 168 ? -23.077 24.358 -27.215 1.00 13.91 158 LYS A C 1
ATOM 1249 O O . LYS A 1 168 ? -23.033 23.195 -26.820 1.00 13.12 158 LYS A O 1
ATOM 1255 N N . ALA A 1 169 ? -24.114 25.168 -26.989 1.00 13.92 159 ALA A N 1
ATOM 1256 C CA . ALA A 1 169 ? -25.291 24.706 -26.256 1.00 13.80 159 ALA A CA 1
ATOM 1257 C C . ALA A 1 169 ? -25.968 23.533 -26.954 1.00 13.08 159 ALA A C 1
ATOM 1258 O O . ALA A 1 169 ? -26.400 22.574 -26.302 1.00 12.85 159 ALA A O 1
ATOM 1260 N N . LYS A 1 170 ? -26.036 23.601 -28.285 1.00 13.47 160 LYS A N 1
ATOM 1261 C CA . LYS A 1 170 ? -26.673 22.552 -29.060 1.00 13.88 160 LYS A CA 1
ATOM 1262 C C . LYS A 1 170 ? -25.890 21.237 -28.968 1.00 12.57 160 LYS A C 1
ATOM 1263 O O . LYS A 1 170 ? -26.479 20.178 -28.799 1.00 12.05 160 LYS A O 1
ATOM 1269 N N . ILE A 1 171 ? -24.561 21.319 -29.075 1.00 11.46 161 ILE A N 1
ATOM 1270 C CA . ILE A 1 171 ? -23.724 20.116 -28.988 1.00 11.13 161 ILE A CA 1
ATOM 1271 C C . ILE A 1 171 ? -23.821 19.512 -27.596 1.00 10.75 161 ILE A C 1
ATOM 1272 O O . ILE A 1 171 ? -23.937 18.295 -27.453 1.00 10.33 161 ILE A O 1
ATOM 1277 N N . ARG A 1 172 ? -23.795 20.364 -26.578 1.00 11.24 162 ARG A N 1
ATOM 1278 C CA . ARG A 1 172 ? -23.965 19.888 -25.201 1.00 11.83 162 ARG A CA 1
ATOM 1279 C C . ARG A 1 172 ? -25.282 19.145 -25.061 1.00 11.30 162 ARG A C 1
ATOM 1280 O O . ARG A 1 172 ? -25.318 18.061 -24.497 1.00 10.77 162 ARG A O 1
ATOM 1288 N N . GLU A 1 173 ? -26.355 19.728 -25.591 1.00 11.15 163 GLU A N 1
ATOM 1289 C CA . GLU A 1 173 ? -27.678 19.141 -25.462 1.00 11.90 163 GLU A CA 1
ATOM 1290 C C . GLU A 1 173 ? -27.770 17.791 -26.176 1.00 10.69 163 GLU A C 1
ATOM 1291 O O . GLU A 1 173 ? -28.269 16.831 -25.615 1.00 11.17 163 GLU A O 1
ATOM 1297 N N . ILE A 1 174 ? -27.284 17.720 -27.415 1.00 10.06 164 ILE A N 1
ATOM 1298 C CA . ILE A 1 174 ? -27.416 16.495 -28.216 1.00 10.00 164 ILE A CA 1
ATOM 1299 C C . ILE A 1 174 ? -26.669 15.318 -27.603 1.00 9.17 164 ILE A C 1
ATOM 1300 O O . ILE A 1 174 ? -27.198 14.205 -27.588 1.00 8.81 164 ILE A O 1
ATOM 1305 N N . PHE A 1 175 ? -25.457 15.562 -27.092 1.00 8.74 165 PHE A N 1
ATOM 1306 C CA . PHE A 1 175 ? -24.607 14.475 -26.627 1.00 8.79 165 PHE A CA 1
ATOM 1307 C C . PHE A 1 175 ? -24.500 14.350 -25.109 1.00 9.03 165 PHE A C 1
ATOM 1308 O O . PHE A 1 175 ? -23.855 13.429 -24.621 1.00 9.51 165 PHE A O 1
ATOM 1316 N N . ASN A 1 176 ? -25.138 15.279 -24.376 1.00 9.05 166 ASN A N 1
ATOM 1317 C CA . ASN A 1 176 ? -24.879 15.459 -22.943 1.00 9.32 166 ASN A CA 1
ATOM 1318 C C . ASN A 1 176 ? -23.364 15.607 -22.705 1.00 9.24 166 ASN A C 1
ATOM 1319 O O . ASN A 1 176 ? -22.797 15.038 -21.784 1.00 9.60 166 ASN A O 1
ATOM 1324 N N . ALA A 1 177 ? -22.741 16.421 -23.551 1.00 8.98 167 ALA A N 1
ATOM 1325 C CA . ALA A 1 177 ? -21.290 16.602 -23.522 1.00 8.87 167 ALA A CA 1
ATOM 1326 C C . ALA A 1 177 ? -20.899 17.598 -22.440 1.00 9.36 167 ALA A C 1
ATOM 1327 O O . ALA A 1 177 ? -21.519 18.654 -22.295 1.00 10.15 167 ALA A O 1
ATOM 1329 N N . ASP A 1 178 ? -19.840 17.279 -21.714 1.00 9.64 168 ASP A N 1
ATOM 1330 C CA . ASP A 1 178 ? -19.269 18.167 -20.698 1.00 10.10 168 ASP A CA 1
ATOM 1331 C C . ASP A 1 178 ? -18.218 19.112 -21.256 1.00 9.71 168 ASP A C 1
ATOM 1332 O O . ASP A 1 178 ? -18.002 20.188 -20.699 1.00 10.29 168 ASP A O 1
ATOM 1337 N N . ALA A 1 179 ? -17.568 18.730 -22.358 1.00 9.17 169 ALA A N 1
ATOM 1338 C CA . ALA A 1 179 ? -16.507 19.528 -22.956 1.00 8.94 169 ALA A CA 1
ATOM 1339 C C . ALA A 1 179 ? -16.353 19.152 -24.420 1.00 8.70 169 ALA A C 1
ATOM 1340 O O . ALA A 1 179 ? -16.929 18.154 -24.866 1.00 8.58 169 ALA A O 1
ATOM 1342 N N . CYS A 1 180 ? -15.542 19.926 -25.126 1.00 8.91 170 CYS A N 1
ATOM 1343 C CA . CYS A 1 180 ? -15.438 19.808 -26.560 1.00 9.19 170 CYS A CA 1
ATOM 1344 C C . CYS A 1 180 ? -14.021 20.104 -27.033 1.00 8.79 170 CYS A C 1
ATOM 1345 O O . CYS A 1 180 ? -13.371 21.028 -26.527 1.00 9.01 170 CYS A O 1
ATOM 1348 N N . GLU A 1 181 ? -13.552 19.323 -28.001 1.00 8.01 171 GLU A N 1
ATOM 1349 C CA . GLU A 1 181 ? -12.206 19.516 -28.565 1.00 7.83 171 GLU A CA 1
ATOM 1350 C C . GLU A 1 181 ? -12.138 18.918 -29.976 1.00 7.38 171 GLU A C 1
ATOM 1351 O O . GLU A 1 181 ? -13.184 18.598 -30.547 1.00 7.65 171 GLU A O 1
ATOM 1357 N N . MET A 1 182 ? -10.934 18.807 -30.542 1.00 7.01 172 MET A N 1
ATOM 1358 C CA . MET A 1 182 ? -10.776 18.461 -31.952 1.00 7.19 172 MET A CA 1
ATOM 1359 C C . MET A 1 182 ? -10.069 17.129 -32.221 1.00 6.83 172 MET A C 1
ATOM 1360 O O . MET A 1 182 ? -9.879 16.779 -33.388 1.00 6.89 172 MET A O 1
ATOM 1365 N N . GLU A 1 183 ? -9.688 16.407 -31.172 1.00 6.95 173 GLU A N 1
ATOM 1366 C CA . GLU A 1 183 ? -8.912 15.162 -31.376 1.00 7.22 173 GLU A CA 1
ATOM 1367 C C . GLU A 1 183 ? -9.297 13.944 -30.556 1.00 7.28 173 GLU A C 1
ATOM 1368 O O . GLU A 1 183 ? -8.791 12.870 -30.832 1.00 7.60 173 GLU A O 1
ATOM 1374 N N . GLY A 1 184 ? -10.145 14.080 -29.535 1.00 7.05 174 GLY A N 1
ATOM 1375 C CA . GLY A 1 184 ? -10.355 12.977 -28.602 1.00 6.86 174 GLY A CA 1
ATOM 1376 C C . GLY A 1 184 ? -11.035 11.762 -29.173 1.00 6.65 174 GLY A C 1
ATOM 1377 O O . GLY A 1 184 ? -10.530 10.646 -29.045 1.00 6.76 174 GLY A O 1
ATOM 1378 N N . ALA A 1 185 ? -12.199 11.963 -29.803 1.00 6.27 175 ALA A N 1
ATOM 1379 C CA . ALA A 1 185 ? -12.993 10.822 -30.243 1.00 6.25 175 ALA A CA 1
ATOM 1380 C C . ALA A 1 185 ? -12.265 10.001 -31.295 1.00 6.17 175 ALA A C 1
ATOM 1381 O O . ALA A 1 185 ? -12.389 8.773 -31.325 1.00 6.26 175 ALA A O 1
ATOM 1383 N N . SER A 1 186 ? -11.539 10.673 -32.179 1.00 6.43 176 SER A N 1
ATOM 1384 C CA . SER A 1 186 ? -10.795 10.012 -33.241 1.00 6.67 176 SER A CA 1
ATOM 1385 C C . SER A 1 186 ? -9.712 9.105 -32.666 1.00 6.32 176 SER A C 1
ATOM 1386 O O . SER A 1 186 ? -9.601 7.946 -33.049 1.00 6.35 176 SER A O 1
ATOM 1389 N N . VAL A 1 187 ? -8.959 9.602 -31.688 1.00 6.17 177 VAL A N 1
ATOM 1390 C CA . VAL A 1 187 ? -7.933 8.778 -31.059 1.00 6.36 177 VAL A CA 1
ATOM 1391 C C . VAL A 1 187 ? -8.540 7.624 -30.262 1.00 6.42 177 VAL A C 1
ATOM 1392 O O . VAL A 1 187 ? -8.046 6.503 -30.346 1.00 6.40 177 VAL A O 1
ATOM 1396 N N . ALA A 1 188 ? -9.603 7.886 -29.510 1.00 6.52 178 ALA A N 1
ATOM 1397 C CA . ALA A 1 188 ? -10.275 6.825 -28.767 1.00 6.97 178 ALA A CA 1
ATOM 1398 C C . ALA A 1 188 ? -10.778 5.709 -29.682 1.00 7.09 178 ALA A C 1
ATOM 1399 O O . ALA A 1 188 ? -10.672 4.526 -29.363 1.00 7.09 178 ALA A O 1
ATOM 1401 N N . LEU A 1 189 ? -11.285 6.094 -30.857 1.00 7.28 179 LEU A N 1
ATOM 1402 C CA . LEU A 1 189 ? -11.737 5.124 -31.864 1.00 8.07 179 LEU A CA 1
ATOM 1403 C C . LEU A 1 189 ? -10.600 4.271 -32.404 1.00 7.40 179 LEU A C 1
ATOM 1404 O O . LEU A 1 189 ? -10.735 3.036 -32.486 1.00 7.41 179 LEU A O 1
ATOM 1409 N N . VAL A 1 190 ? -9.481 4.904 -32.765 1.00 7.05 180 VAL A N 1
ATOM 1410 C CA . VAL A 1 190 ? -8.319 4.170 -33.248 1.00 7.11 180 VAL A CA 1
ATOM 1411 C C . VAL A 1 190 ? -7.867 3.148 -32.214 1.00 6.88 180 VAL A C 1
ATOM 1412 O O . VAL A 1 190 ? -7.647 1.965 -32.539 1.00 6.41 180 VAL A O 1
ATOM 1416 N N . CYS A 1 191 ? -7.759 3.590 -30.960 1.00 7.05 181 CYS A N 1
ATOM 1417 C CA . CYS A 1 191 ? -7.259 2.725 -29.899 1.00 7.81 181 CYS A CA 1
ATOM 1418 C C . CYS A 1 191 ? -8.188 1.547 -29.665 1.00 7.99 181 CYS A C 1
ATOM 1419 O O . CYS A 1 191 ? -7.742 0.393 -29.611 1.00 8.15 181 CYS A O 1
ATOM 1422 N N . ASP A 1 192 ? -9.479 1.810 -29.583 1.00 8.44 182 ASP A N 1
ATOM 1423 C CA . ASP A 1 192 ? -10.452 0.720 -29.439 1.00 9.28 182 ASP A CA 1
ATOM 1424 C C . ASP A 1 192 ? -10.364 -0.269 -30.599 1.00 9.24 182 ASP A C 1
ATOM 1425 O O . ASP A 1 192 ? -10.355 -1.492 -30.392 1.00 9.53 182 ASP A O 1
ATOM 1430 N N . ALA A 1 193 ? -10.284 0.243 -31.822 1.00 8.96 183 ALA A N 1
ATOM 1431 C CA . ALA A 1 193 ? -10.232 -0.625 -32.985 1.00 9.62 183 ALA A CA 1
ATOM 1432 C C . ALA A 1 193 ? -9.000 -1.522 -32.985 1.00 9.69 183 ALA A C 1
ATOM 1433 O O . ALA A 1 193 ? -9.054 -2.677 -33.433 1.00 10.18 183 ALA A O 1
ATOM 1435 N N . LEU A 1 194 ? -7.885 -1.005 -32.469 1.00 9.83 184 LEU A N 1
ATOM 1436 C CA . LEU A 1 194 ? -6.615 -1.729 -32.440 1.00 9.89 184 LEU A CA 1
ATOM 1437 C C . LEU A 1 194 ? -6.360 -2.439 -31.103 1.00 10.63 184 LEU A C 1
ATOM 1438 O O . LEU A 1 194 ? -5.256 -2.936 -30.877 1.00 11.16 184 LEU A O 1
ATOM 1443 N N . LYS A 1 195 ? -7.374 -2.501 -30.241 1.00 11.05 185 LYS A N 1
ATOM 1444 C CA . LYS A 1 195 ? -7.296 -3.215 -28.956 1.00 12.22 185 LYS A CA 1
ATOM 1445 C C . LYS A 1 195 ? -6.200 -2.678 -28.046 1.00 11.26 185 LYS A C 1
ATOM 1446 O O . LYS A 1 195 ? -5.491 -3.433 -27.358 1.00 11.78 185 LYS A O 1
ATOM 1452 N N . VAL A 1 196 ? -6.092 -1.353 -28.033 1.00 10.02 186 VAL A N 1
ATOM 1453 C CA . VAL A 1 196 ? -5.134 -0.633 -27.218 1.00 9.34 186 VAL A CA 1
ATOM 1454 C C . VAL A 1 196 ? -5.912 0.184 -26.188 1.00 8.83 186 VAL A C 1
ATOM 1455 O O . VAL A 1 196 ? -6.712 1.041 -26.556 1.00 9.30 186 VAL A O 1
ATOM 1459 N N . PRO A 1 197 ? -5.710 -0.058 -24.888 1.00 8.16 187 PRO A N 1
ATOM 1460 C CA . PRO A 1 197 ? -6.346 0.764 -23.882 1.00 8.06 187 PRO A CA 1
ATOM 1461 C C . PRO A 1 197 ? -5.979 2.240 -24.038 1.00 7.61 187 PRO A C 1
ATOM 1462 O O . PRO A 1 197 ? -4.780 2.564 -24.172 1.00 8.08 187 PRO A O 1
ATOM 1466 N N . CYS A 1 198 ? -6.994 3.104 -23.993 1.00 7.54 188 CYS A N 1
ATOM 1467 C CA . CYS A 1 198 ? -6.841 4.541 -24.185 1.00 7.54 188 CYS A CA 1
ATOM 1468 C C . CYS A 1 198 ? -7.356 5.322 -22.987 1.00 7.33 188 CYS A C 1
ATOM 1469 O O . CYS A 1 198 ? -8.426 5.016 -22.458 1.00 7.59 188 CYS A O 1
ATOM 1472 N N . PHE A 1 199 ? -6.599 6.356 -22.610 1.00 7.33 189 PHE A N 1
ATOM 1473 C CA . PHE A 1 199 ? -6.964 7.307 -21.566 1.00 7.82 189 PHE A CA 1
ATOM 1474 C C . PHE A 1 199 ? -6.927 8.702 -22.156 1.00 8.00 189 PHE A C 1
ATOM 1475 O O . PHE A 1 199 ? -5.940 9.041 -22.810 1.00 7.89 189 PHE A O 1
ATOM 1483 N N . ILE A 1 200 ? -7.975 9.494 -21.938 1.00 8.11 190 ILE A N 1
ATOM 1484 C CA . ILE A 1 200 ? -8.065 10.850 -22.478 1.00 8.85 190 ILE A CA 1
ATOM 1485 C C . ILE A 1 200 ? -8.285 11.842 -21.352 1.00 8.74 190 ILE A C 1
ATOM 1486 O O . ILE A 1 200 ? -9.324 11.826 -20.680 1.00 8.06 190 ILE A O 1
ATOM 1491 N N . LEU A 1 201 ? -7.275 12.692 -21.159 1.00 8.12 191 LEU A N 1
ATOM 1492 C CA . LEU A 1 201 ? -7.240 13.708 -20.105 1.00 8.67 191 LEU A CA 1
ATOM 1493 C C . LEU A 1 201 ? -7.324 15.072 -20.746 1.00 8.46 191 LEU A C 1
ATOM 1494 O O . LEU A 1 201 ? -6.588 15.357 -21.702 1.00 8.32 191 LEU A O 1
ATOM 1499 N N . ARG A 1 202 ? -8.214 15.926 -20.230 1.00 8.42 192 ARG A N 1
ATOM 1500 C CA . ARG A 1 202 ? -8.390 17.271 -20.746 1.00 9.06 192 ARG A CA 1
ATOM 1501 C C . ARG A 1 202 ? -8.466 18.274 -19.601 1.00 9.03 192 ARG A C 1
ATOM 1502 O O . ARG A 1 202 ? -9.234 18.079 -18.647 1.00 9.49 192 ARG A O 1
ATOM 1510 N N . ALA A 1 203 ? -7.665 19.338 -19.705 1.00 9.19 193 ALA A N 1
ATOM 1511 C CA . ALA A 1 203 ? -7.792 20.496 -18.826 1.00 9.61 193 ALA A CA 1
ATOM 1512 C C . ALA A 1 203 ? -8.726 21.516 -19.463 1.00 9.61 193 ALA A C 1
ATOM 1513 O O . ALA A 1 203 ? -8.626 21.774 -20.656 1.00 9.07 193 ALA A O 1
ATOM 1515 N N . MET A 1 204 ? -9.645 22.075 -18.680 1.00 10.61 194 MET A N 1
ATOM 1516 C CA . MET A 1 204 ? -10.622 23.016 -19.207 1.00 11.27 194 MET A CA 1
ATOM 1517 C C . MET A 1 204 ? -9.964 24.374 -19.509 1.00 12.31 194 MET A C 1
ATOM 1518 O O . MET A 1 204 ? -9.476 25.047 -18.599 1.00 12.45 194 MET A O 1
ATOM 1523 N N . SER A 1 205 ? -9.942 24.752 -20.780 1.00 13.71 195 SER A N 1
ATOM 1524 C CA . SER A 1 205 ? -9.259 25.974 -21.238 1.00 16.50 195 SER A CA 1
ATOM 1525 C C . SER A 1 205 ? -10.195 27.152 -21.479 1.00 19.04 195 SER A C 1
ATOM 1526 O O . SER A 1 205 ? -9.735 28.246 -21.778 1.00 20.24 195 SER A O 1
ATOM 1529 N N . ASP A 1 206 ? -11.493 26.923 -21.344 1.00 22.55 196 ASP A N 1
ATOM 1530 C CA . ASP A 1 206 ? -12.510 27.972 -21.495 1.00 26.42 196 ASP A CA 1
ATOM 1531 C C . ASP A 1 206 ? -13.779 27.472 -20.821 1.00 27.96 196 ASP A C 1
ATOM 1532 O O . ASP A 1 206 ? -13.995 26.266 -20.768 1.00 25.98 196 ASP A O 1
ATOM 1537 N N . LYS A 1 207 ? -14.576 28.401 -20.296 1.00 29.90 197 LYS A N 1
ATOM 1538 C CA . LYS A 1 207 ? -15.739 28.096 -19.470 1.00 33.26 197 LYS A CA 1
ATOM 1539 C C . LYS A 1 207 ? -17.048 28.434 -20.170 1.00 34.16 197 LYS A C 1
ATOM 1540 O O . LYS A 1 207 ? -17.097 29.343 -21.002 1.00 34.37 197 LYS A O 1
ATOM 1546 N N . ALA A 1 208 ? -18.097 27.713 -19.782 1.00 35.48 198 ALA A N 1
ATOM 1547 C CA . ALA A 1 208 ? -19.421 27.864 -20.378 1.00 36.24 198 ALA A CA 1
ATOM 1548 C C . ALA A 1 208 ? -19.961 29.269 -20.173 1.00 36.39 198 ALA A C 1
ATOM 1549 O O . ALA A 1 208 ? -20.074 29.724 -19.036 1.00 37.76 198 ALA A O 1
ATOM 1551 N N . GLY A 1 209 ? -20.232 29.960 -21.282 1.00 37.40 199 GLY A N 1
ATOM 1552 C CA . GLY A 1 209 ? -20.831 31.293 -21.276 1.00 39.35 199 GLY A CA 1
ATOM 1553 C C . GLY A 1 209 ? -19.944 32.481 -20.933 1.00 40.45 199 GLY A C 1
ATOM 1554 O O . GLY A 1 209 ? -20.451 33.599 -20.828 1.00 41.19 199 GLY A O 1
ATOM 1555 N N . GLU A 1 210 ? -18.645 32.256 -20.721 1.00 40.52 200 GLU A N 1
ATOM 1556 C CA . GLU A 1 210 ? -17.733 33.265 -20.177 1.00 41.16 200 GLU A CA 1
ATOM 1557 C C . GLU A 1 210 ? -16.598 33.551 -21.142 1.00 40.19 200 GLU A C 1
ATOM 1558 O O . GLU A 1 210 ? -15.967 32.620 -21.639 1.00 39.55 200 GLU A O 1
ATOM 1564 N N . LYS A 1 211 ? -16.353 34.835 -21.399 1.00 39.76 201 LYS A N 1
ATOM 1565 C CA . LYS A 1 211 ? -15.187 35.265 -22.158 1.00 39.91 201 LYS A CA 1
ATOM 1566 C C . LYS A 1 211 ? -13.946 34.951 -21.333 1.00 39.50 201 LYS A C 1
ATOM 1567 O O . LYS A 1 211 ? -13.895 35.272 -20.143 1.00 39.02 201 LYS A O 1
ATOM 1569 N N . ALA A 1 212 ? -12.962 34.301 -21.959 1.00 39.11 202 ALA A N 1
ATOM 1570 C CA . ALA A 1 212 ? -11.688 33.973 -21.310 1.00 38.18 202 ALA A CA 1
ATOM 1571 C C . ALA A 1 212 ? -10.934 35.264 -20.976 1.00 36.95 202 ALA A C 1
ATOM 1572 O O . ALA A 1 212 ? -10.459 35.961 -21.878 1.00 39.35 202 ALA A O 1
ATOM 1574 N N . GLU A 1 213 ? -10.843 35.568 -19.684 1.00 34.48 203 GLU A N 1
ATOM 1575 C CA . GLU A 1 213 ? -10.143 36.760 -19.168 1.00 31.82 203 GLU A CA 1
ATOM 1576 C C . GLU A 1 213 ? -8.755 36.391 -18.617 1.00 28.78 203 GLU A C 1
ATOM 1577 O O . GLU A 1 213 ? -8.370 36.798 -17.505 1.00 30.08 203 GLU A O 1
ATOM 1579 N N . PHE A 1 214 ? -8.006 35.604 -19.392 1.00 23.89 204 PHE A N 1
ATOM 1580 C CA . PHE A 1 214 ? -6.674 35.146 -18.994 1.00 20.88 204 PHE A CA 1
ATOM 1581 C C . PHE A 1 214 ? -5.855 34.768 -20.216 1.00 17.96 204 PHE A C 1
ATOM 1582 O O . PHE A 1 214 ? -6.401 34.526 -21.293 1.00 18.01 204 PHE A O 1
ATOM 1590 N N . ASP A 1 215 ? -4.543 34.695 -20.038 1.00 15.07 205 ASP A N 1
ATOM 1591 C CA . ASP A 1 215 ? -3.652 34.405 -21.140 1.00 13.28 205 ASP A CA 1
ATOM 1592 C C . ASP A 1 215 ? -3.579 32.903 -21.434 1.00 11.97 205 ASP A C 1
ATOM 1593 O O . ASP A 1 215 ? -3.289 32.116 -20.547 1.00 11.66 205 ASP A O 1
ATOM 1598 N N . PHE A 1 216 ? -3.786 32.546 -22.694 1.00 11.60 206 PHE A N 1
ATOM 1599 C CA . PHE A 1 216 ? -3.797 31.138 -23.091 1.00 11.89 206 PHE A CA 1
ATOM 1600 C C . PHE A 1 216 ? -2.407 30.518 -22.981 1.00 11.59 206 PHE A C 1
ATOM 1601 O O . PHE A 1 216 ? -2.278 29.386 -22.504 1.00 11.27 206 PHE A O 1
ATOM 1609 N N . ASP A 1 217 ? -1.372 31.240 -23.407 1.00 12.12 207 ASP A N 1
ATOM 1610 C CA . ASP A 1 217 ? 0.006 30.727 -23.369 1.00 12.42 207 ASP A CA 1
ATOM 1611 C C . ASP A 1 217 ? 0.414 30.336 -21.952 1.00 12.23 207 ASP A C 1
ATOM 1612 O O . ASP A 1 217 ? 0.957 29.257 -21.734 1.00 11.38 207 ASP A O 1
ATOM 1617 N N . GLU A 1 218 ? 0.146 31.223 -21.006 1.00 11.73 208 GLU A N 1
ATOM 1618 C CA . GLU A 1 218 ? 0.404 30.985 -19.596 1.00 11.72 208 GLU A CA 1
ATOM 1619 C C . GLU A 1 218 ? -0.402 29.778 -19.078 1.00 11.55 208 GLU A C 1
ATOM 1620 O O . GLU A 1 218 ? 0.146 28.891 -18.412 1.00 11.06 208 GLU A O 1
ATOM 1626 N N . PHE A 1 219 ? -1.692 29.749 -19.395 1.00 10.97 209 PHE A N 1
ATOM 1627 C CA . PHE A 1 219 ? -2.535 28.625 -19.024 1.00 11.41 209 PHE A CA 1
ATOM 1628 C C . PHE A 1 219 ? -1.981 27.285 -19.540 1.00 11.25 209 PHE A C 1
ATOM 1629 O O . PHE A 1 219 ? -1.944 26.300 -18.800 1.00 11.58 209 PHE A O 1
ATOM 1637 N N . VAL A 1 220 ? -1.572 27.267 -20.806 1.00 11.17 210 VAL A N 1
ATOM 1638 C CA . VAL A 1 220 ? -1.053 26.043 -21.441 1.00 11.57 210 VAL A CA 1
ATOM 1639 C C . VAL A 1 220 ? 0.203 25.544 -20.737 1.00 11.34 210 VAL A C 1
ATOM 1640 O O . VAL A 1 220 ? 0.327 24.351 -20.460 1.00 11.47 210 VAL A O 1
ATOM 1644 N N . ILE A 1 221 ? 1.132 26.444 -20.441 1.00 11.23 211 ILE A N 1
ATOM 1645 C CA . ILE A 1 221 ? 2.377 26.065 -19.781 1.00 11.46 211 ILE A CA 1
ATOM 1646 C C . ILE A 1 221 ? 2.095 25.474 -18.394 1.00 10.81 211 ILE A C 1
ATOM 1647 O O . ILE A 1 221 ? 2.624 24.414 -18.050 1.00 10.11 211 ILE A O 1
ATOM 1652 N N . ASN A 1 222 ? 1.241 26.137 -17.624 1.00 10.33 212 ASN A N 1
ATOM 1653 C CA . ASN A 1 222 ? 0.945 25.676 -16.273 1.00 10.89 212 ASN A CA 1
ATOM 1654 C C . ASN A 1 222 ? 0.177 24.352 -16.288 1.00 10.45 212 ASN A C 1
ATOM 1655 O O . ASN A 1 222 ? 0.530 23.396 -15.550 1.00 10.74 212 ASN A O 1
ATOM 1660 N N A SER A 1 223 ? -0.850 24.275 -17.135 0.50 10.22 213 SER A N 1
ATOM 1661 N N B SER A 1 223 ? -0.850 24.276 -17.137 0.50 10.11 213 SER A N 1
ATOM 1662 C CA A SER A 1 223 ? -1.638 23.048 -17.259 0.50 10.34 213 SER A CA 1
ATOM 1663 C CA B SER A 1 223 ? -1.634 23.046 -17.256 0.50 10.15 213 SER A CA 1
ATOM 1664 C C A SER A 1 223 ? -0.809 21.872 -17.793 0.50 10.33 213 SER A C 1
ATOM 1665 C C B SER A 1 223 ? -0.808 21.871 -17.793 0.50 10.23 213 SER A C 1
ATOM 1666 O O A SER A 1 223 ? -0.948 20.745 -17.305 0.50 10.43 213 SER A O 1
ATOM 1667 O O B SER A 1 223 ? -0.948 20.745 -17.306 0.50 10.33 213 SER A O 1
ATOM 1672 N N . ALA A 1 224 ? 0.063 22.136 -18.767 1.00 10.12 214 ALA A N 1
ATOM 1673 C CA . ALA A 1 224 ? 0.912 21.098 -19.348 1.00 10.65 214 ALA A CA 1
ATOM 1674 C C . ALA A 1 224 ? 1.883 20.511 -18.335 1.00 10.51 214 ALA A C 1
ATOM 1675 O O . ALA A 1 224 ? 2.126 19.299 -18.362 1.00 10.18 214 ALA A O 1
ATOM 1677 N N . LYS A 1 225 ? 2.427 21.341 -17.438 1.00 10.59 215 LYS A N 1
ATOM 1678 C CA . LYS A 1 225 ? 3.319 20.823 -16.400 1.00 11.00 215 LYS A CA 1
ATOM 1679 C C . LYS A 1 225 ? 2.593 19.810 -15.513 1.00 10.46 215 LYS A C 1
ATOM 1680 O O . LYS A 1 225 ? 3.107 18.726 -15.235 1.00 10.08 215 LYS A O 1
ATOM 1686 N N . ILE A 1 226 ? 1.398 20.176 -15.084 1.00 10.11 216 ILE A N 1
ATOM 1687 C CA . ILE A 1 226 ? 0.582 19.290 -14.231 1.00 10.56 216 ILE A CA 1
ATOM 1688 C C . ILE A 1 226 ? 0.204 18.008 -14.956 1.00 10.45 216 ILE A C 1
ATOM 1689 O O . ILE A 1 226 ? 0.353 16.910 -14.405 1.00 10.34 216 ILE A O 1
ATOM 1694 N N . SER A 1 227 ? -0.265 18.148 -16.191 1.00 10.02 217 SER A N 1
ATOM 1695 C CA . SER A 1 227 ? -0.679 16.973 -16.977 1.00 10.56 217 SER A CA 1
ATOM 1696 C C . SER A 1 227 ? 0.498 16.037 -17.294 1.00 10.18 217 SER A C 1
ATOM 1697 O O . SER A 1 227 ? 0.329 14.801 -17.293 1.00 10.20 217 SER A O 1
ATOM 1700 N N . ALA A 1 228 ? 1.685 16.601 -17.540 1.00 10.39 218 ALA A N 1
ATOM 1701 C CA . ALA A 1 228 ? 2.875 15.792 -17.831 1.00 10.37 218 ALA A CA 1
ATOM 1702 C C . ALA A 1 228 ? 3.232 14.922 -16.632 1.00 10.21 218 ALA A C 1
ATOM 1703 O O . ALA A 1 228 ? 3.427 13.711 -16.766 1.00 10.00 218 ALA A O 1
ATOM 1705 N N . ASN A 1 229 ? 3.290 15.529 -15.451 1.00 10.22 219 ASN A N 1
ATOM 1706 C CA . ASN A 1 229 ? 3.554 14.782 -14.229 1.00 10.65 219 ASN A CA 1
ATOM 1707 C C . ASN A 1 229 ? 2.475 13.732 -13.986 1.00 10.32 219 ASN A C 1
ATOM 1708 O O . ASN A 1 229 ? 2.793 12.609 -13.598 1.00 9.51 219 ASN A O 1
ATOM 1713 N N . PHE A 1 230 ? 1.218 14.078 -14.258 1.00 9.84 220 PHE A N 1
ATOM 1714 C CA . PHE A 1 230 ? 0.097 13.175 -14.056 1.00 10.11 220 PHE A CA 1
ATOM 1715 C C . PHE A 1 230 ? 0.280 11.904 -14.882 1.00 10.10 220 PHE A C 1
ATOM 1716 O O . PHE A 1 230 ? 0.186 10.773 -14.358 1.00 9.64 220 PHE A O 1
ATOM 1724 N N . VAL A 1 231 ? 0.536 12.059 -16.185 1.00 10.25 221 VAL A N 1
ATOM 1725 C CA . VAL A 1 231 ? 0.639 10.861 -17.040 1.00 10.43 221 VAL A CA 1
ATOM 1726 C C . VAL A 1 231 ? 1.909 10.044 -16.761 1.00 10.02 221 VAL A C 1
ATOM 1727 O O . VAL A 1 231 ? 1.882 8.829 -16.872 1.00 9.50 221 VAL A O 1
ATOM 1731 N N . LEU A 1 232 ? 3.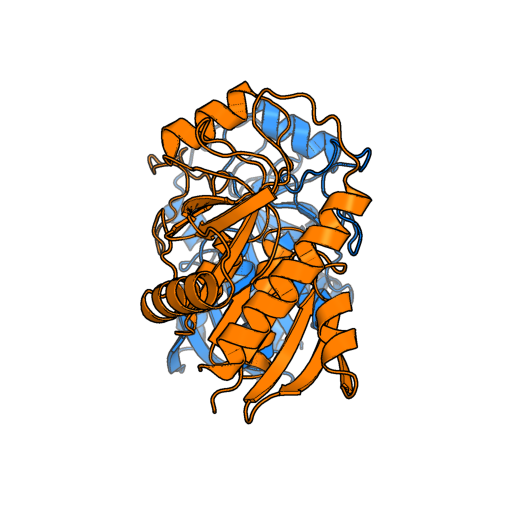005 10.693 -16.381 1.00 10.21 222 LEU A N 1
ATOM 1732 C CA . LEU A 1 232 ? 4.201 9.944 -15.979 1.00 10.21 222 LEU A CA 1
ATOM 1733 C C . LEU A 1 232 ? 3.954 9.139 -14.703 1.00 10.52 222 LEU A C 1
ATOM 1734 O O . LEU A 1 232 ? 4.433 8.015 -14.588 1.00 10.43 222 LEU A O 1
ATOM 1739 N N . LYS A 1 233 ? 3.168 9.684 -13.778 1.00 11.08 223 LYS A N 1
ATOM 1740 C CA . LYS A 1 233 ? 2.793 8.927 -12.572 1.00 12.37 223 LYS A CA 1
ATOM 1741 C C . LYS A 1 233 ? 1.923 7.717 -12.950 1.00 11.92 223 LYS A C 1
ATOM 1742 O O . LYS A 1 233 ? 2.080 6.630 -12.378 1.00 11.91 223 LYS A O 1
ATOM 1748 N N . MET A 1 234 ? 1.047 7.872 -13.949 1.00 11.09 224 MET A N 1
ATOM 1749 C CA . MET A 1 234 ? 0.315 6.712 -14.463 1.00 11.18 224 MET A CA 1
ATOM 1750 C C . MET A 1 234 ? 1.264 5.665 -15.057 1.00 11.50 224 MET A C 1
ATOM 1751 O O . MET A 1 234 ? 1.102 4.471 -14.803 1.00 11.49 224 MET A O 1
ATOM 1756 N N . CYS A 1 235 ? 2.255 6.099 -15.835 1.00 11.14 225 CYS A N 1
ATOM 1757 C CA . CYS A 1 235 ? 3.247 5.189 -16.433 1.00 12.08 225 CYS A CA 1
ATOM 1758 C C . CYS A 1 235 ? 3.983 4.382 -15.368 1.00 14.11 225 CYS A C 1
ATOM 1759 O O . CYS A 1 235 ? 4.172 3.173 -15.525 1.00 13.91 225 CYS A O 1
ATOM 1762 N N . GLU A 1 236 ? 4.333 5.058 -14.277 1.00 15.96 226 GLU A N 1
ATOM 1763 C CA . GLU A 1 236 ? 5.052 4.443 -13.164 1.00 18.46 226 GLU A CA 1
ATOM 1764 C C . GLU A 1 236 ? 4.253 3.289 -12.551 1.00 19.17 226 GLU A C 1
ATOM 1765 O O . GLU A 1 236 ? 4.836 2.273 -12.152 1.00 19.76 226 GLU A O 1
ATOM 1771 N N . LYS A 1 237 ? 2.932 3.439 -12.496 1.00 19.52 227 LYS A N 1
ATOM 1772 C CA . LYS A 1 237 ? 2.038 2.402 -11.966 1.00 20.88 227 LYS A CA 1
ATOM 177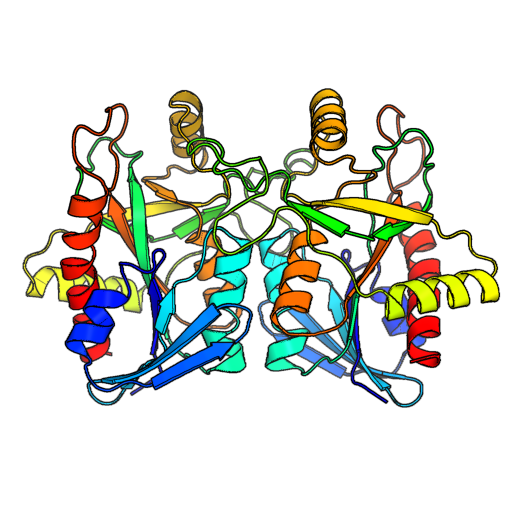3 C C . LYS A 1 237 ? 1.628 1.309 -12.957 1.00 19.92 227 LYS A C 1
ATOM 1774 O O . LYS A 1 237 ? 1.089 0.282 -12.548 1.00 21.67 227 LYS A O 1
ATOM 1780 N N . LEU A 1 238 ? 1.848 1.521 -14.250 1.00 18.63 228 LEU A N 1
ATOM 1781 C CA . LEU A 1 238 ? 1.522 0.519 -15.269 1.00 18.15 228 LEU A CA 1
ATOM 1782 C C . LEU A 1 238 ? 2.593 -0.561 -15.351 1.00 18.70 228 LEU A C 1
ATOM 1783 O O . LEU A 1 238 ? 2.313 -1.653 -15.859 1.00 21.07 228 LEU A O 1
ATOM 1789 N N . GLY B 1 10 ? 6.622 -6.756 -58.794 1.00 23.73 0 GLY B N 1
ATOM 1790 C CA . GLY B 1 10 ? 6.030 -5.386 -58.719 1.00 22.24 0 GLY B CA 1
ATOM 1791 C C . GLY B 1 10 ? 5.756 -4.921 -57.299 1.00 21.15 0 GLY B C 1
ATOM 1792 O O . GLY B 1 10 ? 5.854 -5.702 -56.347 1.00 21.16 0 GLY B O 1
ATOM 1793 N N . MET B 1 11 ? 5.393 -3.646 -57.146 1.00 20.50 1 MET B N 1
ATOM 1794 C CA . MET B 1 11 ? 5.176 -3.089 -55.811 1.00 19.06 1 MET B CA 1
ATOM 1795 C C . MET B 1 11 ? 3.863 -3.610 -55.210 1.00 17.49 1 MET B C 1
ATOM 1796 O O . MET B 1 11 ? 2.974 -4.081 -55.929 1.00 17.27 1 MET B O 1
ATOM 1801 N N . LYS B 1 12 ? 3.766 -3.545 -53.885 1.00 14.90 2 LYS B N 1
ATOM 1802 C CA . LYS B 1 12 ? 2.544 -3.925 -53.189 1.00 13.51 2 LYS B CA 1
ATOM 1803 C C . LYS B 1 12 ? 1.518 -2.804 -53.303 1.00 12.04 2 LYS B C 1
ATOM 1804 O O . LYS B 1 12 ? 1.835 -1.642 -53.033 1.00 11.42 2 LYS B O 1
ATOM 1810 N N . ILE B 1 13 ? 0.299 -3.160 -53.695 1.00 10.73 3 ILE B N 1
ATOM 1811 C CA . ILE B 1 13 ? -0.726 -2.168 -54.027 1.00 10.46 3 ILE B CA 1
ATOM 1812 C C . ILE B 1 13 ? -1.911 -2.295 -53.082 1.00 9.96 3 ILE B C 1
ATOM 1813 O O . ILE B 1 13 ? -2.457 -3.386 -52.913 1.00 10.26 3 ILE B O 1
ATOM 1818 N N . ALA B 1 14 ? -2.279 -1.189 -52.444 1.00 9.41 4 ALA B N 1
ATOM 1819 C CA . ALA B 1 14 ? -3.532 -1.126 -51.688 1.00 9.03 4 ALA B CA 1
ATOM 1820 C C . ALA B 1 14 ? -4.662 -0.661 -52.585 1.00 9.18 4 ALA B C 1
ATOM 1821 O O . ALA B 1 14 ? -4.500 0.305 -53.330 1.00 9.06 4 ALA B O 1
ATOM 1823 N N . ILE B 1 15 ? -5.794 -1.343 -52.504 1.00 9.07 5 ILE B N 1
ATOM 1824 C CA . ILE B 1 15 ? -7.011 -0.915 -53.181 1.00 9.54 5 ILE B CA 1
ATOM 1825 C C . ILE B 1 15 ? -8.063 -0.706 -52.115 1.00 9.32 5 ILE B C 1
ATOM 1826 O O . ILE B 1 15 ? -8.479 -1.649 -51.447 1.00 8.94 5 ILE B O 1
ATOM 1831 N N . LEU B 1 16 ? -8.467 0.543 -51.957 1.00 9.25 6 LEU B N 1
ATOM 1832 C CA . LEU B 1 16 ? -9.452 0.948 -50.986 1.00 9.79 6 LEU B CA 1
ATOM 1833 C C . LEU B 1 16 ? -10.739 1.294 -51.734 1.00 9.61 6 LEU B C 1
ATOM 1834 O O . LEU B 1 16 ? -10.685 1.923 -52.803 1.00 9.52 6 LEU B O 1
ATOM 1839 N N . GLY B 1 17 ? -11.881 0.847 -51.218 1.00 9.40 7 GLY B N 1
ATOM 1840 C CA . GLY B 1 17 ? -13.191 1.188 -51.784 1.00 9.62 7 GLY B CA 1
ATOM 1841 C C . GLY B 1 17 ? -13.985 1.951 -50.758 1.00 9.29 7 GLY B C 1
ATOM 1842 O O . GLY B 1 17 ? -13.992 1.574 -49.589 1.00 9.11 7 GLY B O 1
ATOM 1843 N N . ALA B 1 18 ? -14.636 3.045 -51.162 1.00 10.11 8 ALA B N 1
ATOM 1844 C CA . ALA B 1 18 ? -15.429 3.847 -50.233 1.00 11.00 8 ALA B CA 1
ATOM 1845 C C . ALA B 1 18 ? -16.763 3.206 -49.881 1.00 12.27 8 ALA B C 1
ATOM 1846 O O . ALA B 1 18 ? -17.419 3.640 -48.924 1.00 12.62 8 ALA B O 1
ATOM 1848 N N . MET B 1 19 ? -17.155 2.177 -50.627 1.00 13.61 9 MET B N 1
ATOM 1849 C CA . MET B 1 19 ? -18.322 1.368 -50.309 1.00 14.92 9 MET B CA 1
ATOM 1850 C C . MET B 1 19 ? -17.916 -0.082 -50.430 1.00 14.57 9 MET B C 1
ATOM 1851 O O . MET B 1 19 ? -17.088 -0.416 -51.282 1.00 13.88 9 MET B O 1
ATOM 1856 N N A SER B 1 20 ? -18.505 -0.942 -49.603 0.50 15.14 10 SER B N 1
ATOM 1857 N N B SER B 1 20 ? -18.503 -0.933 -49.587 0.50 15.20 10 SER B N 1
ATOM 1858 C CA A SER B 1 20 ? -18.218 -2.371 -49.657 0.50 15.78 10 SER B CA 1
ATOM 1859 C CA B SER B 1 20 ? -18.293 -2.389 -49.620 0.50 15.87 10 SER B CA 1
ATOM 1860 C C A SER B 1 20 ? -18.584 -2.966 -51.009 0.50 15.94 10 SER B C 1
ATOM 1861 C C B SER B 1 20 ? -18.614 -2.983 -50.987 0.50 16.01 10 SER B C 1
ATOM 1862 O O A SER B 1 20 ? -17.878 -3.850 -51.492 0.50 15.78 10 SER B O 1
ATOM 1863 O O B SER B 1 20 ? -17.925 -3.888 -51.454 0.50 15.99 10 SER B O 1
ATOM 1868 N N . GLU B 1 21 ? -19.629 -2.422 -51.643 1.00 16.41 11 GLU B N 1
ATOM 1869 C CA . GLU B 1 21 ? -20.039 -2.841 -52.985 1.00 17.18 11 GLU B CA 1
ATOM 1870 C C . GLU B 1 21 ? -18.969 -2.639 -54.060 1.00 17.25 11 GLU B C 1
ATOM 1871 O O . GLU B 1 21 ? -18.998 -3.311 -55.088 1.00 18.25 11 GLU B O 1
ATOM 1877 N N . GLU B 1 22 ? -18.024 -1.727 -53.840 1.00 16.62 12 GLU B N 1
ATOM 1878 C CA . GLU B 1 22 ? -16.901 -1.530 -54.756 1.00 16.26 12 GLU B CA 1
ATOM 1879 C C . GLU B 1 22 ? -15.807 -2.585 -54.625 1.00 15.18 12 GLU B C 1
ATOM 1880 O O . GLU B 1 22 ? -15.031 -2.794 -55.552 1.00 14.89 12 GLU B O 1
ATOM 1886 N N . ILE B 1 23 ? -15.763 -3.255 -53.478 1.00 14.09 13 ILE B N 1
ATOM 1887 C CA . ILE B 1 23 ? -14.801 -4.327 -53.222 1.00 13.95 13 ILE B CA 1
ATOM 1888 C C . ILE B 1 23 ? -15.298 -5.671 -53.737 1.00 13.75 13 ILE B C 1
ATOM 1889 O O . ILE B 1 23 ? -14.504 -6.448 -54.257 1.00 13.45 13 ILE B O 1
ATOM 1894 N N . THR B 1 24 ? -16.603 -5.914 -53.642 1.00 14.39 14 THR B N 1
ATOM 1895 C CA . THR B 1 24 ? -17.183 -7.185 -54.078 1.00 15.10 14 THR B CA 1
ATOM 1896 C C . THR B 1 24 ? -16.751 -7.630 -55.489 1.00 15.39 14 THR B C 1
ATOM 1897 O O . THR B 1 24 ? -16.257 -8.751 -55.627 1.00 15.70 14 THR B O 1
ATOM 1901 N N . PRO B 1 25 ? -16.900 -6.773 -56.520 1.00 15.11 15 PRO B N 1
ATOM 1902 C CA . PRO B 1 25 ? -16.488 -7.229 -57.845 1.00 15.55 15 PRO B CA 1
ATOM 1903 C C . PRO B 1 25 ? -14.987 -7.471 -57.988 1.00 15.56 15 PRO B C 1
ATOM 1904 O O . PRO B 1 25 ? -14.588 -8.335 -58.757 1.00 15.35 15 PRO B O 1
ATOM 1908 N N . LEU B 1 26 ? -14.156 -6.729 -57.251 1.00 15.03 16 LEU B N 1
ATOM 1909 C CA . LEU B 1 26 ? -12.723 -7.013 -57.236 1.00 14.84 16 LEU B CA 1
ATOM 1910 C C . LEU B 1 26 ? -12.428 -8.414 -56.706 1.00 14.51 16 LEU B C 1
ATOM 1911 O O . LEU B 1 26 ? -11.666 -9.165 -57.318 1.00 14.65 16 LEU B O 1
ATOM 1916 N N . LEU B 1 27 ? -13.037 -8.756 -55.577 1.00 15.03 17 LEU B N 1
ATOM 1917 C CA . LEU B 1 27 ? -12.836 -10.085 -54.983 1.00 15.92 17 LEU B CA 1
ATOM 1918 C C . LEU B 1 27 ? -13.350 -11.199 -55.886 1.00 17.48 17 LEU B C 1
ATOM 1919 O O . LEU B 1 27 ? -12.720 -12.252 -55.978 1.00 17.92 17 LEU B O 1
ATOM 1924 N N . GLU B 1 28 ? -14.478 -10.960 -56.554 1.00 18.76 18 GLU B N 1
ATOM 1925 C CA . GLU B 1 28 ? -15.018 -11.940 -57.502 1.00 20.57 18 GLU B CA 1
ATOM 1926 C C . GLU B 1 28 ? -14.075 -12.204 -58.671 1.00 20.02 18 GLU B C 1
ATOM 1927 O O . GLU B 1 28 ? -13.930 -13.352 -59.097 1.00 20.35 18 GLU B O 1
ATOM 1933 N N . THR B 1 29 ? -13.422 -11.162 -59.175 1.00 18.77 19 THR B N 1
ATOM 1934 C CA . THR B 1 29 ? -12.436 -11.303 -60.245 1.00 19.02 19 THR B CA 1
ATOM 1935 C C . THR B 1 29 ? -11.172 -12.006 -59.750 1.00 19.39 19 THR B C 1
ATOM 1936 O O . THR B 1 29 ? -10.637 -12.889 -60.431 1.00 20.59 19 THR B O 1
ATOM 1940 N N . LEU B 1 30 ? -10.700 -11.620 -58.565 1.00 18.56 20 LEU B N 1
ATOM 1941 C CA . LEU B 1 30 ? -9.462 -12.177 -58.017 1.00 18.78 20 LEU B CA 1
ATOM 1942 C C . LEU B 1 30 ? -9.620 -13.650 -57.627 1.00 19.61 20 LEU B C 1
ATOM 1943 O O . LEU B 1 30 ? -8.710 -14.440 -57.804 1.00 20.42 20 LEU B O 1
ATOM 1948 N N . LYS B 1 31 ? -10.781 -13.987 -57.086 1.00 19.35 21 LYS B N 1
ATOM 1949 C CA . LYS B 1 31 ? -11.248 -15.358 -56.763 1.00 20.62 21 LYS B CA 1
ATOM 1950 C C . LYS B 1 31 ? -10.537 -16.018 -55.590 1.00 20.03 21 LYS B C 1
ATOM 1951 O O . LYS B 1 31 ? -11.193 -16.529 -54.682 1.00 21.01 21 LYS B O 1
ATOM 1954 N N . ASP B 1 32 ? -9.208 -16.055 -55.648 1.00 20.15 22 ASP B N 1
ATOM 1955 C CA . ASP B 1 32 ? -8.380 -16.622 -54.593 1.00 20.35 22 ASP B CA 1
ATOM 1956 C C . ASP B 1 32 ? -7.800 -15.494 -53.748 1.00 17.91 22 ASP B C 1
ATOM 1957 O O . ASP B 1 32 ? -7.026 -14.662 -54.240 1.00 17.74 22 ASP B O 1
ATOM 1962 N N . TYR B 1 33 ? -8.180 -15.476 -52.477 1.00 15.74 23 TYR B N 1
ATOM 1963 C CA . TYR B 1 33 ? -7.698 -14.446 -51.556 1.00 15.06 23 TYR B CA 1
ATOM 1964 C C . TYR B 1 33 ? -7.845 -14.918 -50.135 1.00 14.68 23 TYR B C 1
ATOM 1965 O O . TYR B 1 33 ? -8.588 -15.852 -49.843 1.00 15.19 23 TYR B O 1
ATOM 1974 N N . THR B 1 34 ? -7.103 -14.271 -49.250 1.00 12.85 24 THR B N 1
ATOM 1975 C CA . THR B 1 34 ? -7.196 -14.501 -47.821 1.00 12.27 24 THR B CA 1
ATOM 1976 C C . THR B 1 34 ? -7.641 -13.209 -47.161 1.00 11.65 24 THR B C 1
ATOM 1977 O O . THR B 1 34 ? -7.771 -12.176 -47.832 1.00 11.84 24 THR B O 1
ATOM 1981 N N . LYS B 1 35 ? -7.912 -13.254 -45.864 1.00 11.60 25 LYS B N 1
ATOM 1982 C CA . LYS B 1 35 ? -8.369 -12.073 -45.151 1.00 12.17 25 LYS B CA 1
ATOM 1983 C C . LYS B 1 35 ? -8.010 -12.130 -43.690 1.00 11.97 25 LYS B C 1
ATOM 1984 O O . LYS B 1 35 ? -7.720 -13.202 -43.150 1.00 11.91 25 LYS B O 1
ATOM 1990 N N . ILE B 1 36 ? -7.985 -10.957 -43.074 1.00 11.45 26 ILE B N 1
ATOM 1991 C CA . ILE B 1 36 ? -7.784 -10.806 -41.653 1.00 11.75 26 ILE B CA 1
ATOM 1992 C C . ILE B 1 36 ? -8.792 -9.799 -41.130 1.00 11.55 26 ILE B C 1
ATOM 1993 O O . ILE B 1 36 ? -9.187 -8.859 -41.848 1.00 11.87 26 ILE B O 1
ATOM 1998 N N . GLU B 1 37 ? -9.225 -10.011 -39.899 1.00 11.96 27 GLU B N 1
ATOM 1999 C CA . GLU B 1 37 ? -10.075 -9.044 -39.216 1.00 12.35 27 GLU B CA 1
ATOM 2000 C C . GLU B 1 37 ? -9.112 -8.239 -38.341 1.00 11.43 27 GLU B C 1
ATOM 2001 O O . GLU B 1 37 ? -8.352 -8.793 -37.532 1.00 11.49 27 GLU B O 1
ATOM 2007 N N . HIS B 1 38 ? -9.100 -6.923 -38.548 1.00 10.18 28 HIS B N 1
ATOM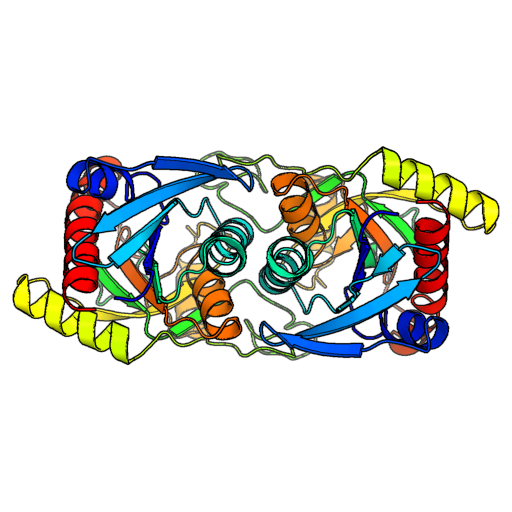 2008 C CA . HIS B 1 38 ? -8.126 -6.048 -37.915 1.00 9.70 28 HIS B CA 1
ATOM 2009 C C . HIS B 1 38 ? -8.684 -4.649 -37.940 1.00 9.46 28 HIS B C 1
ATOM 2010 O O . HIS B 1 38 ? -9.332 -4.264 -38.898 1.00 9.17 28 HIS B O 1
ATOM 2017 N N . ALA B 1 39 ? -8.468 -3.913 -36.846 1.00 9.47 29 ALA B N 1
ATOM 2018 C CA . ALA B 1 39 ? -8.884 -2.510 -36.786 1.00 9.97 29 ALA B CA 1
ATOM 2019 C C . ALA B 1 39 ? -10.390 -2.374 -37.037 1.00 10.35 29 ALA B C 1
ATOM 2020 O O . ALA B 1 39 ? -10.832 -1.441 -37.685 1.00 10.13 29 ALA B O 1
ATOM 2022 N N . ASN B 1 40 ? -11.172 -3.313 -36.499 1.00 11.23 30 ASN B N 1
ATOM 2023 C CA . ASN B 1 40 ? -12.638 -3.322 -36.643 1.00 11.58 30 ASN B CA 1
ATOM 2024 C C . ASN B 1 40 ? -13.086 -3.232 -38.108 1.00 11.77 30 ASN B C 1
ATOM 2025 O O . ASN B 1 40 ? -14.029 -2.522 -38.450 1.00 12.64 30 ASN B O 1
ATOM 2030 N N . ASN B 1 41 ? -12.402 -3.989 -38.954 1.00 10.97 31 ASN B N 1
ATOM 2031 C CA . ASN B 1 41 ? -12.597 -3.968 -40.402 1.00 10.56 31 ASN B CA 1
ATOM 2032 C C . ASN B 1 41 ? -12.021 -5.283 -40.946 1.00 10.56 31 ASN B C 1
ATOM 2033 O O . ASN B 1 41 ? -11.426 -6.079 -40.187 1.00 11.40 31 ASN B O 1
ATOM 2038 N N . THR B 1 42 ? -12.213 -5.525 -42.234 1.00 9.88 32 THR B N 1
ATOM 2039 C CA . THR B 1 42 ? -11.639 -6.703 -42.877 1.00 10.46 32 THR B CA 1
ATOM 2040 C C . THR B 1 42 ? -10.664 -6.258 -43.937 1.00 10.08 32 THR B C 1
ATOM 2041 O O . THR B 1 42 ? -10.983 -5.399 -44.759 1.00 10.87 32 THR B O 1
ATOM 2045 N N . TYR B 1 43 ? -9.475 -6.852 -43.945 1.00 9.32 33 TYR B N 1
ATOM 2046 C CA . TYR B 1 43 ? -8.467 -6.589 -44.970 1.00 9.29 33 TYR B CA 1
ATOM 2047 C C . TYR B 1 43 ? -8.237 -7.873 -45.743 1.00 9.34 33 TYR B C 1
ATOM 2048 O O . TYR B 1 43 ? -8.084 -8.940 -45.152 1.00 10.08 33 TYR B O 1
ATOM 2057 N N . TYR B 1 44 ? -8.234 -7.765 -47.064 1.00 9.82 34 TYR B N 1
ATOM 2058 C CA . TYR B 1 44 ? -8.132 -8.922 -47.958 1.00 10.36 34 TYR B CA 1
ATOM 2059 C C . TYR B 1 44 ? -6.804 -8.900 -48.687 1.00 10.53 34 TYR B C 1
ATOM 2060 O O . TYR B 1 44 ? -6.309 -7.824 -49.009 1.00 10.15 34 TYR B O 1
ATOM 2069 N N . PHE B 1 45 ? -6.260 -10.077 -48.975 1.00 10.97 35 PHE B N 1
ATOM 2070 C CA . PHE B 1 45 ? -4.942 -10.212 -49.594 1.00 11.48 35 PHE B CA 1
ATOM 2071 C C . PHE B 1 45 ? -5.043 -11.128 -50.806 1.00 11.68 35 PHE B C 1
ATOM 2072 O O . PHE B 1 45 ? -5.602 -12.221 -50.702 1.00 11.53 35 PHE B O 1
ATOM 2080 N N . ALA B 1 46 ? -4.526 -10.661 -51.938 1.00 13.03 36 ALA B N 1
ATOM 2081 C CA . ALA B 1 46 ? -4.569 -11.403 -53.197 1.00 14.73 36 ALA B CA 1
ATOM 2082 C C . ALA B 1 46 ? -3.345 -11.088 -54.048 1.00 16.65 36 ALA B C 1
ATOM 2083 O O . ALA B 1 46 ? -2.691 -10.073 -53.855 1.00 17.29 36 ALA B O 1
ATOM 2085 N N . LYS B 1 47 ? -3.014 -11.997 -54.958 1.00 18.56 37 LYS B N 1
ATOM 2086 C CA . LYS B 1 47 ? -1.959 -11.776 -55.938 1.00 20.79 37 LYS B CA 1
ATOM 2087 C C . LYS B 1 47 ? -2.613 -11.489 -57.282 1.00 21.20 37 LYS B C 1
ATOM 2088 O O . LYS B 1 47 ? -3.561 -12.173 -57.672 1.00 22.54 37 LYS B O 1
ATOM 2094 N N . TYR B 1 48 ? -2.112 -10.465 -57.970 1.00 21.20 38 TYR B N 1
ATOM 2095 C CA . TYR B 1 48 ? -2.582 -10.109 -59.308 1.00 22.09 38 TYR B CA 1
ATOM 2096 C C . TYR B 1 48 ? -1.440 -9.582 -60.180 1.00 23.34 38 TYR B C 1
ATOM 2097 O O . TYR B 1 48 ? -0.836 -8.568 -59.847 1.00 21.93 38 TYR B O 1
ATOM 2106 N N . LYS B 1 49 ? -1.141 -10.270 -61.290 1.00 25.71 39 LYS B N 1
ATOM 2107 C CA . LYS B 1 49 ? -0.173 -9.772 -62.299 1.00 27.95 39 LYS B CA 1
ATOM 2108 C C . LYS B 1 49 ? 1.168 -9.336 -61.690 1.00 28.23 39 LYS B C 1
ATOM 2109 O O . LYS B 1 49 ? 1.660 -8.229 -61.946 1.00 30.22 39 LYS B O 1
ATOM 2115 N N . ASP B 1 50 ? 1.733 -10.208 -60.859 1.00 27.91 40 ASP B N 1
ATOM 2116 C CA . ASP B 1 50 ? 3.010 -9.964 -60.171 1.00 28.34 40 ASP B CA 1
ATOM 2117 C C . ASP B 1 50 ? 2.974 -8.828 -59.133 1.00 25.22 40 ASP B C 1
ATOM 2118 O O . ASP B 1 50 ? 4.023 -8.259 -58.792 1.00 25.14 40 ASP B O 1
ATOM 2123 N N . HIS B 1 51 ? 1.783 -8.490 -58.644 1.00 21.71 41 HIS B N 1
ATOM 2124 C CA . HIS B 1 51 ? 1.635 -7.569 -57.522 1.00 20.40 41 HIS B CA 1
ATOM 2125 C C . HIS B 1 51 ? 0.893 -8.258 -56.411 1.00 18.62 41 HIS B C 1
ATOM 2126 O O . HIS B 1 51 ? -0.124 -8.919 -56.637 1.00 19.65 41 HIS B O 1
ATOM 2133 N N . GLU B 1 52 ? 1.384 -8.070 -55.198 1.00 17.06 42 GLU B N 1
ATOM 2134 C CA . GLU B 1 52 ? 0.591 -8.372 -54.022 1.00 16.16 42 GLU B CA 1
ATOM 2135 C C . GLU B 1 52 ? -0.370 -7.220 -53.793 1.00 14.06 42 GLU B C 1
ATOM 2136 O O . GLU B 1 52 ? 0.021 -6.046 -53.883 1.00 13.54 42 GLU B O 1
ATOM 2142 N N . LEU B 1 53 ? -1.628 -7.565 -53.544 1.00 12.94 43 LEU B N 1
ATOM 2143 C CA . LEU B 1 53 ? -2.680 -6.593 -53.280 1.00 12.44 43 LEU B CA 1
ATOM 2144 C C . LEU B 1 53 ? -3.181 -6.728 -51.859 1.00 11.58 43 LEU B C 1
ATOM 2145 O O . LEU B 1 53 ? -3.317 -7.838 -51.349 1.00 11.06 43 LEU B O 1
ATOM 2150 N N . VAL B 1 54 ? -3.513 -5.592 -51.255 1.00 10.62 44 VAL B N 1
ATOM 2151 C CA . VAL B 1 54 ? -4.277 -5.556 -50.015 1.00 10.25 44 VAL B CA 1
ATOM 2152 C C . VAL B 1 54 ? -5.510 -4.711 -50.313 1.00 10.07 44 VAL B C 1
ATOM 2153 O O . VAL B 1 54 ? -5.376 -3.626 -50.886 1.00 10.09 44 VAL B O 1
ATOM 2157 N N . LEU B 1 55 ? -6.693 -5.224 -49.987 1.00 9.71 45 LEU B N 1
ATOM 2158 C CA . LEU B 1 55 ? -7.946 -4.546 -50.299 1.00 9.93 45 LEU B CA 1
ATOM 2159 C C . LEU B 1 55 ? -8.771 -4.363 -49.052 1.00 9.65 45 LEU B C 1
ATOM 2160 O O . LEU B 1 55 ? -8.709 -5.172 -48.143 1.00 9.70 45 LEU B O 1
ATOM 2165 N N . ALA B 1 56 ? -9.572 -3.302 -49.029 1.00 9.21 46 ALA B N 1
ATOM 2166 C CA . ALA B 1 56 ? -10.503 -3.068 -47.944 1.00 9.09 46 ALA B CA 1
ATOM 2167 C C . ALA B 1 56 ? -11.550 -2.049 -48.354 1.00 9.00 46 ALA B C 1
ATOM 2168 O O . ALA B 1 56 ? -11.319 -1.194 -49.208 1.00 8.79 46 ALA B O 1
ATOM 2170 N N . TYR B 1 57 ? -12.703 -2.187 -47.714 1.00 9.17 47 TYR B N 1
ATOM 2171 C CA . TYR B 1 57 ? -13.703 -1.129 -47.665 1.00 9.73 47 TYR B CA 1
ATOM 2172 C C . TYR B 1 57 ? -13.238 -0.147 -46.602 1.00 9.66 47 TYR B C 1
ATOM 2173 O O . TYR B 1 57 ? -12.893 -0.544 -45.492 1.00 9.96 47 TYR B O 1
ATOM 2182 N N . SER B 1 58 ? -13.220 1.151 -46.928 1.00 9.79 48 SER B N 1
ATOM 2183 C CA . SER B 1 58 ? -12.661 2.170 -46.027 1.00 9.91 48 SER B CA 1
ATOM 2184 C C . SER B 1 58 ? -13.437 2.356 -44.738 1.00 10.12 48 SER B C 1
ATOM 2185 O O . SER B 1 58 ? -12.873 2.841 -43.750 1.00 10.44 48 SER B O 1
ATOM 2188 N N . LYS B 1 59 ? -14.733 1.997 -44.775 1.00 9.91 49 LYS B N 1
ATOM 2189 C CA . LYS B 1 59 ? -15.726 2.416 -43.800 1.00 9.93 49 LYS B CA 1
ATOM 2190 C C . LYS B 1 59 ? -15.981 3.932 -43.962 1.00 9.53 49 LYS B C 1
ATOM 2191 O O . LYS B 1 59 ? -15.359 4.585 -44.817 1.00 9.72 49 LYS B O 1
ATOM 2197 N N . ILE B 1 60 ? -16.986 4.459 -43.262 1.00 8.87 50 ILE B N 1
ATOM 2198 C CA . ILE B 1 60 ? -17.559 5.757 -43.637 1.00 8.53 50 ILE B CA 1
ATOM 2199 C C . ILE B 1 60 ? -16.886 6.907 -42.892 1.00 7.45 50 ILE B C 1
ATOM 2200 O O . ILE B 1 60 ? -16.808 6.886 -41.654 1.00 7.05 50 ILE B O 1
ATOM 2205 N N . GLY B 1 61 ? -16.462 7.921 -43.644 1.00 7.02 51 GLY B N 1
ATOM 2206 C CA . GLY B 1 61 ? -16.011 9.173 -43.093 1.00 6.60 51 GLY B CA 1
ATOM 2207 C C . GLY B 1 61 ? -14.511 9.306 -42.942 1.00 6.22 51 GLY B C 1
ATOM 2208 O O . GLY B 1 61 ? -13.735 8.387 -43.233 1.00 6.11 51 GLY B O 1
ATOM 2209 N N . LYS B 1 62 ? -14.102 10.471 -42.446 1.00 6.29 52 LYS B N 1
ATOM 2210 C CA . LYS B 1 62 ? -12.691 10.865 -42.442 1.00 6.17 52 LYS B CA 1
ATOM 2211 C C . LYS B 1 62 ? -11.859 10.007 -41.485 1.00 6.07 52 LYS B C 1
ATOM 2212 O O . LYS B 1 62 ? -10.752 9.573 -41.841 1.00 5.96 52 LYS B O 1
ATOM 2218 N N . VAL B 1 63 ? -12.333 9.826 -40.257 1.00 6.03 53 VAL B N 1
ATOM 2219 C CA . VAL B 1 63 ? -11.569 9.035 -39.287 1.00 6.05 53 VAL B CA 1
ATOM 2220 C C . VAL B 1 63 ? -11.417 7.584 -39.763 1.00 6.03 53 VAL B C 1
ATOM 2221 O O . VAL B 1 63 ? -10.321 7.013 -39.753 1.00 6.02 53 VAL B O 1
ATOM 2225 N N . ASN B 1 64 ? -12.530 6.983 -40.168 1.00 6.40 54 ASN B N 1
ATOM 2226 C CA . ASN B 1 64 ? -12.481 5.607 -40.637 1.00 7.02 54 ASN B CA 1
ATOM 2227 C C . ASN B 1 64 ? -11.518 5.428 -41.801 1.00 6.80 54 ASN B C 1
ATOM 2228 O O . ASN B 1 64 ? -10.722 4.481 -41.824 1.00 6.61 54 ASN B O 1
ATOM 2233 N N . SER B 1 65 ? -11.604 6.309 -42.790 1.00 6.43 55 SER B N 1
ATOM 2234 C CA . SER B 1 65 ? -10.765 6.182 -43.970 1.00 6.50 55 SER B CA 1
ATOM 2235 C C . SER B 1 65 ? -9.296 6.477 -43.683 1.00 6.35 55 SER B C 1
ATOM 2236 O O . SER B 1 65 ? -8.410 5.813 -44.233 1.00 6.26 55 SER B O 1
ATOM 2239 N N . THR B 1 66 ? -9.036 7.422 -42.790 1.00 6.37 56 THR B N 1
ATOM 2240 C CA . THR B 1 66 ? -7.668 7.687 -42.349 1.00 6.41 56 THR B CA 1
ATOM 2241 C C . THR B 1 66 ? -7.077 6.435 -41.711 1.00 6.43 56 THR B C 1
ATOM 2242 O O . THR B 1 66 ? -5.943 6.046 -42.024 1.00 6.44 56 THR B O 1
ATOM 2246 N N . LEU B 1 67 ? -7.844 5.823 -40.813 1.00 6.41 57 LEU B N 1
ATOM 2247 C CA . LEU B 1 67 ? -7.383 4.603 -40.162 1.00 6.59 57 LEU B CA 1
ATOM 2248 C C . LEU B 1 67 ? -7.128 3.479 -41.173 1.00 6.57 57 LEU B C 1
ATOM 2249 O O . LEU B 1 67 ? -6.073 2.842 -41.140 1.00 6.58 57 LEU B O 1
ATOM 2254 N N . SER B 1 68 ? -8.063 3.259 -42.090 1.00 6.79 58 SER B N 1
ATOM 2255 C CA . SER B 1 68 ? -7.892 2.181 -43.064 1.00 7.29 58 SER B CA 1
ATOM 2256 C C . SER B 1 68 ? -6.641 2.373 -43.929 1.00 7.07 58 SER B C 1
ATOM 2257 O O . SER B 1 68 ? -5.862 1.458 -44.135 1.00 7.04 58 SER B O 1
ATOM 2260 N N . ALA B 1 69 ? -6.437 3.583 -44.425 1.00 6.91 59 ALA B N 1
ATOM 2261 C CA . ALA B 1 69 ? -5.241 3.864 -45.221 1.00 7.07 59 ALA B CA 1
ATOM 2262 C C . ALA B 1 69 ? -3.957 3.694 -44.408 1.00 7.04 59 ALA B C 1
ATOM 2263 O O . ALA B 1 69 ? -2.971 3.129 -44.918 1.00 6.99 59 ALA B O 1
ATOM 2265 N N A SER B 1 70 ? -3.964 4.156 -43.157 0.50 7.07 60 SER B N 1
ATOM 2266 N N B SER B 1 70 ? -3.974 4.151 -43.151 0.50 6.93 60 SER B N 1
ATOM 2267 C CA A SER B 1 70 ? -2.787 4.041 -42.309 0.50 7.44 60 SER B CA 1
ATOM 2268 C CA B SER B 1 70 ? -2.812 4.041 -42.257 0.50 7.20 60 SER B CA 1
ATOM 2269 C C A SER B 1 70 ? -2.449 2.579 -42.024 0.50 7.21 60 SER B C 1
ATOM 2270 C C B SER B 1 70 ? -2.460 2.577 -42.011 0.50 7.08 60 SER B C 1
ATOM 2271 O O A SER B 1 70 ? -1.276 2.207 -42.018 0.50 7.60 60 SER B O 1
ATOM 2272 O O B SER B 1 70 ? -1.299 2.202 -41.987 0.50 7.43 60 SER B O 1
ATOM 2277 N N . VAL B 1 71 ? -3.475 1.746 -41.817 1.00 7.01 61 VAL B N 1
ATOM 2278 C CA . VAL B 1 71 ? -3.276 0.303 -41.622 1.00 7.12 61 VAL B CA 1
ATOM 2279 C C . VAL B 1 71 ? -2.685 -0.321 -42.879 1.00 7.46 61 VAL B C 1
ATOM 2280 O O . VAL B 1 71 ? -1.705 -1.093 -42.807 1.00 7.67 61 VAL B O 1
ATOM 2284 N N . MET B 1 72 ? -3.236 0.007 -44.035 1.00 7.46 62 MET B N 1
ATOM 2285 C CA . MET B 1 72 ? -2.753 -0.578 -45.277 1.00 8.20 62 MET B CA 1
ATOM 2286 C C . MET B 1 72 ? -1.273 -0.295 -45.530 1.00 7.64 62 MET B C 1
ATOM 2287 O O . MET B 1 72 ? -0.543 -1.145 -46.042 1.00 7.65 62 MET B O 1
ATOM 2292 N N . ILE B 1 73 ? -0.825 0.894 -45.141 1.00 7.50 63 ILE B N 1
ATOM 2293 C CA . ILE B 1 73 ? 0.560 1.282 -45.356 1.00 7.62 63 ILE B CA 1
ATOM 2294 C C . ILE B 1 73 ? 1.433 0.873 -44.179 1.00 7.63 63 ILE B C 1
ATOM 2295 O O . ILE B 1 73 ? 2.440 0.173 -44.390 1.00 8.21 63 ILE B O 1
ATOM 2300 N N . GLU B 1 74 ? 1.092 1.296 -42.961 1.00 7.88 64 GLU B N 1
ATOM 2301 C CA . GLU B 1 74 ? 1.975 1.062 -41.809 1.00 8.38 64 GLU B CA 1
ATOM 2302 C C . GLU B 1 74 ? 2.008 -0.392 -41.360 1.00 8.45 64 GLU B C 1
ATOM 2303 O O . GLU B 1 74 ? 3.068 -0.854 -40.922 1.00 9.25 64 GLU B O 1
ATOM 2309 N N . LYS B 1 75 ? 0.883 -1.100 -41.439 1.00 8.09 65 LYS B N 1
ATOM 2310 C CA . LYS B 1 75 ? 0.870 -2.526 -41.087 1.00 8.32 65 LYS B CA 1
ATOM 2311 C C . LYS B 1 75 ? 1.150 -3.407 -42.296 1.00 8.73 65 LYS B C 1
ATOM 2312 O O . LYS B 1 75 ? 2.059 -4.251 -42.244 1.00 9.00 65 LYS B O 1
ATOM 2318 N N . PHE B 1 76 ? 0.427 -3.211 -43.393 1.00 8.98 66 PHE B N 1
ATOM 2319 C CA . PHE B 1 76 ? 0.513 -4.138 -44.515 1.00 9.34 66 PHE B CA 1
ATOM 2320 C C . PHE B 1 76 ? 1.480 -3.741 -45.629 1.00 9.37 66 PHE B C 1
ATOM 2321 O O . PHE B 1 76 ? 1.590 -4.469 -46.597 1.00 10.53 66 PHE B O 1
ATOM 2329 N N . GLY B 1 77 ? 2.199 -2.625 -45.483 1.00 9.30 67 GLY B N 1
ATOM 2330 C CA . GLY B 1 77 ? 3.297 -2.295 -46.372 1.00 9.36 67 GLY B CA 1
ATOM 2331 C C . GLY B 1 77 ? 2.917 -1.903 -47.779 1.00 9.06 67 GLY B C 1
ATOM 2332 O O . GLY B 1 77 ? 3.720 -2.044 -48.708 1.00 9.56 67 GLY B O 1
ATOM 2333 N N . ALA B 1 78 ? 1.702 -1.373 -47.970 1.00 8.75 68 ALA B N 1
ATOM 2334 C CA . ALA B 1 78 ? 1.316 -0.920 -49.296 1.00 8.81 68 ALA B CA 1
ATOM 2335 C C . ALA B 1 78 ? 2.246 0.207 -49.752 1.00 9.03 68 ALA B C 1
ATOM 2336 O O . ALA B 1 78 ? 2.604 1.083 -48.962 1.00 9.28 68 ALA B O 1
ATOM 2338 N N . GLN B 1 79 ? 2.628 0.147 -51.033 1.00 9.72 69 GLN B N 1
ATOM 2339 C CA . GLN B 1 79 ? 3.565 1.094 -51.641 1.00 10.41 69 GLN B CA 1
ATOM 2340 C C . GLN B 1 79 ? 2.884 2.066 -52.604 1.00 10.49 69 GLN B C 1
ATOM 2341 O O . GLN B 1 79 ? 3.459 3.103 -52.938 1.00 11.06 69 GLN B O 1
ATOM 2347 N N . VAL B 1 80 ? 1.677 1.712 -53.039 1.00 9.87 70 VAL B N 1
ATOM 2348 C CA . VAL B 1 80 ? 0.807 2.544 -53.857 1.00 9.73 70 VAL B CA 1
ATOM 2349 C C . VAL B 1 80 ? -0.593 2.332 -53.292 1.00 8.90 70 VAL B C 1
ATOM 2350 O O . VAL B 1 80 ? -0.909 1.227 -52.843 1.00 8.72 70 VAL B O 1
ATOM 2354 N N . LEU B 1 81 ? -1.446 3.352 -53.359 1.00 7.99 71 LEU B N 1
ATOM 2355 C CA . LEU B 1 81 ? -2.837 3.203 -52.936 1.00 7.89 71 LEU B CA 1
ATOM 2356 C C . LEU B 1 81 ? -3.782 3.776 -53.988 1.00 8.07 71 LEU B C 1
ATOM 2357 O O . LEU B 1 81 ? -3.660 4.940 -54.374 1.00 8.28 71 LEU B O 1
ATOM 2362 N N . LEU B 1 82 ? -4.728 2.933 -54.406 1.00 8.36 72 LEU B N 1
ATOM 2363 C CA . LEU B 1 82 ? -5.774 3.296 -55.349 1.00 8.69 72 LEU B CA 1
ATOM 2364 C C . LEU B 1 82 ? -7.093 3.283 -54.595 1.00 8.94 72 LEU B C 1
ATOM 2365 O O . LEU B 1 82 ? -7.434 2.279 -53.976 1.00 9.12 72 LEU B O 1
ATOM 2370 N N . PHE B 1 83 ? -7.831 4.384 -54.658 1.00 9.01 73 PHE B N 1
ATOM 2371 C CA . PHE B 1 83 ? -9.048 4.564 -53.872 1.00 9.37 73 PHE B CA 1
ATOM 2372 C C . PHE B 1 83 ? -10.214 4.835 -54.798 1.00 9.77 73 PHE B C 1
ATOM 2373 O O . PHE B 1 83 ? -10.264 5.894 -55.433 1.00 10.00 73 PHE B O 1
ATOM 2381 N N A THR B 1 84 ? -11.135 3.890 -54.887 0.50 9.58 74 THR B N 1
ATOM 2382 N N B THR B 1 84 ? -11.173 3.914 -54.792 0.50 10.84 74 THR B N 1
ATOM 2383 C CA A THR B 1 84 ? -12.321 4.048 -55.717 0.50 9.62 74 THR B CA 1
ATOM 2384 C CA B THR B 1 84 ? -12.331 3.940 -55.666 0.50 11.75 74 THR B CA 1
ATOM 2385 C C A THR B 1 84 ? -13.538 4.375 -54.849 0.50 10.17 74 THR B C 1
ATOM 2386 C C B THR B 1 84 ? -13.584 4.294 -54.850 0.50 11.43 74 THR B C 1
ATOM 2387 O O A THR B 1 84 ? -13.597 4.020 -53.681 0.50 10.16 74 THR B O 1
ATOM 2388 O O B THR B 1 84 ? -13.725 3.844 -53.713 0.50 11.52 74 THR B O 1
ATOM 2395 N N . GLY B 1 85 ? -14.476 5.118 -55.414 1.00 11.03 75 GLY B N 1
ATOM 2396 C CA . GLY B 1 85 ? -15.655 5.556 -54.699 1.00 11.67 75 GLY B CA 1
ATOM 2397 C C . GLY B 1 85 ? -16.619 6.337 -55.552 1.00 11.74 75 GLY B C 1
ATOM 2398 O O . GLY B 1 85 ? -16.514 6.356 -56.780 1.00 11.92 75 GLY B O 1
ATOM 2399 N N . VAL B 1 86 ? -17.559 6.983 -54.865 1.00 12.56 76 VAL B N 1
ATOM 2400 C CA . VAL B 1 86 ? -18.558 7.840 -55.491 1.00 13.03 76 VAL B CA 1
ATOM 2401 C C . VAL B 1 86 ? -18.522 9.230 -54.870 1.00 13.00 76 VAL B C 1
ATOM 2402 O O . VAL B 1 86 ? -17.990 9.438 -53.773 1.00 12.80 76 VAL B O 1
ATOM 2406 N N . ALA B 1 87 ? -19.090 10.195 -55.569 1.00 12.50 77 ALA B N 1
ATOM 2407 C CA . ALA B 1 87 ? -19.133 11.563 -55.060 1.00 12.18 77 ALA B CA 1
ATOM 2408 C C . ALA B 1 87 ? -20.328 12.304 -55.637 1.00 12.48 77 ALA B C 1
ATOM 2409 O O . ALA B 1 87 ? -20.791 11.993 -56.731 1.00 13.59 77 ALA B O 1
ATOM 2411 N N . GLY B 1 88 ? -20.804 13.295 -54.898 1.00 12.22 78 GLY B N 1
ATOM 2412 C CA . GLY B 1 88 ? -21.843 14.194 -55.393 1.00 12.48 78 GLY B CA 1
ATOM 2413 C C . GLY B 1 88 ? -21.207 15.279 -56.247 1.00 12.63 78 GLY B C 1
ATOM 2414 O O . GLY B 1 88 ? -20.231 15.890 -55.834 1.00 13.16 78 GLY B O 1
ATOM 2415 N N . ALA B 1 89 ? -21.737 15.505 -57.447 1.00 13.03 79 ALA B N 1
ATOM 2416 C CA . ALA B 1 89 ? -21.202 16.510 -58.356 1.00 13.79 79 ALA B CA 1
ATOM 2417 C C . ALA B 1 89 ? -21.678 17.912 -57.984 1.00 14.50 79 ALA B C 1
ATOM 2418 O O . ALA B 1 89 ? -22.867 18.109 -57.696 1.00 15.68 79 ALA B O 1
ATOM 2420 N N . PHE B 1 90 ? -20.751 18.863 -57.956 1.00 14.97 80 PHE B N 1
ATOM 2421 C CA . PHE B 1 90 ? -21.045 20.287 -57.752 1.00 16.42 80 PHE B CA 1
ATOM 2422 C C . PHE B 1 90 ? -20.896 21.128 -58.998 1.00 16.83 80 PHE B C 1
ATOM 2423 O O . PHE B 1 90 ? -21.572 22.175 -59.129 1.00 17.20 80 PHE B O 1
ATOM 2431 N N . ASN B 1 91 ? -19.947 20.754 -59.855 1.00 16.79 81 ASN B N 1
ATOM 2432 C CA . ASN B 1 91 ? -19.685 21.493 -61.083 1.00 17.47 81 ASN B CA 1
ATOM 2433 C C . ASN B 1 91 ? -20.837 21.191 -62.033 1.00 18.19 81 ASN B C 1
ATOM 2434 O O . ASN B 1 91 ? -21.048 20.030 -62.358 1.00 15.53 81 ASN B O 1
ATOM 2439 N N . PRO B 1 92 ? -21.566 22.236 -62.514 1.00 18.62 82 PRO B N 1
ATOM 2440 C CA . PRO B 1 92 ? -22.669 22.023 -63.481 1.00 20.00 82 PRO B CA 1
ATOM 2441 C C . PRO B 1 92 ? -22.296 21.289 -64.771 1.00 20.74 82 PRO B C 1
ATOM 2442 O O . PRO B 1 92 ? -23.179 20.724 -65.407 1.00 22.20 82 PRO B O 1
ATOM 2446 N N . GLU B 1 93 ? -21.019 21.311 -65.157 1.00 22.37 83 GLU B N 1
ATOM 2447 C CA . GLU B 1 93 ? -20.543 20.592 -66.342 1.00 23.94 83 GLU B CA 1
ATOM 2448 C C . GLU B 1 93 ? -20.616 19.061 -66.213 1.00 23.57 83 GLU B C 1
ATOM 2449 O O . GLU B 1 93 ? -20.668 18.348 -67.204 1.00 25.83 83 GLU B O 1
ATOM 2455 N N . LEU B 1 94 ? -20.585 18.557 -64.981 1.00 22.16 84 LEU B N 1
ATOM 2456 C CA . LEU B 1 94 ? -20.586 17.112 -64.738 1.00 21.48 84 LEU B CA 1
ATOM 2457 C C . LEU B 1 94 ? -21.976 16.511 -64.830 1.00 21.69 84 LEU B C 1
ATOM 2458 O O . LEU B 1 94 ? -22.970 17.214 -64.634 1.00 21.57 84 LEU B O 1
ATOM 2463 N N . GLU B 1 95 ? -22.025 15.212 -65.112 1.00 22.04 85 GLU B N 1
ATOM 2464 C CA . GLU B 1 95 ? -23.261 14.443 -65.211 1.00 22.63 85 GLU B CA 1
ATOM 2465 C C . GLU B 1 95 ? -23.158 13.191 -64.350 1.00 22.07 85 GLU B C 1
ATOM 2466 O O . GLU B 1 95 ? -22.059 12.703 -64.089 1.00 21.62 85 GLU B O 1
ATOM 2472 N N . ILE B 1 96 ? -24.312 12.630 -63.978 1.00 22.69 86 ILE B N 1
ATOM 2473 C CA . ILE B 1 96 ? -24.384 11.361 -63.243 1.00 23.28 86 ILE B CA 1
ATOM 2474 C C . ILE B 1 96 ? -23.617 10.280 -64.018 1.00 23.97 86 ILE B C 1
ATOM 2475 O O . ILE B 1 96 ? -23.753 10.166 -65.248 1.00 25.17 86 ILE B O 1
ATOM 2480 N N . GLY B 1 97 ? -22.802 9.504 -63.300 1.00 22.53 87 GLY B N 1
ATOM 2481 C CA . GLY B 1 97 ? -22.006 8.440 -63.908 1.00 22.93 87 GLY B CA 1
ATOM 2482 C C . GLY B 1 97 ? -20.643 8.863 -64.413 1.00 22.12 87 GLY B C 1
ATOM 2483 O O . GLY B 1 97 ? -19.804 7.993 -64.677 1.00 24.66 87 GLY B O 1
ATOM 2484 N N . ASP B 1 98 ? -20.388 10.167 -64.552 1.00 20.59 88 ASP B N 1
ATOM 2485 C CA . ASP B 1 98 ? -19.069 10.621 -65.007 1.00 20.15 88 ASP B CA 1
ATOM 2486 C C . ASP B 1 98 ? -17.985 10.139 -64.037 1.00 19.14 88 ASP B C 1
ATOM 2487 O O . ASP B 1 98 ? -18.184 10.172 -62.818 1.00 18.49 88 ASP B O 1
ATOM 2492 N N . LEU B 1 99 ? -16.861 9.676 -64.578 1.00 19.00 89 LEU B N 1
ATOM 2493 C CA . LEU B 1 99 ? -15.704 9.302 -63.767 1.00 18.35 89 LEU B CA 1
ATOM 2494 C C . LEU B 1 99 ? -14.749 10.474 -63.684 1.00 17.37 89 LEU B C 1
ATOM 2495 O O . LEU B 1 99 ? -14.396 11.084 -64.688 1.00 16.80 89 LEU B O 1
ATOM 2500 N N . LEU B 1 100 ? -14.328 10.748 -62.459 1.00 16.11 90 LEU B N 1
ATOM 2501 C CA . LEU B 1 100 ? -13.465 11.870 -62.129 1.00 16.42 90 LEU B CA 1
ATOM 2502 C C . LEU B 1 100 ? -12.262 11.289 -61.391 1.00 15.04 90 LEU B C 1
ATOM 2503 O O . LEU B 1 100 ? -12.433 10.386 -60.585 1.00 15.14 90 LEU B O 1
ATOM 2508 N N . TYR B 1 101 ? -11.059 11.760 -61.674 1.00 13.22 91 TYR B N 1
ATOM 2509 C CA . TYR B 1 101 ? -9.937 11.546 -60.742 1.00 12.96 91 TYR B CA 1
ATOM 2510 C C . TYR B 1 101 ? -9.646 12.867 -60.051 1.00 11.33 91 TYR B C 1
ATOM 2511 O O . TYR B 1 101 ? -9.709 13.932 -60.681 1.00 11.37 91 TYR B O 1
ATOM 2520 N N . ALA B 1 102 ? -9.360 12.815 -58.751 1.00 10.60 92 ALA B N 1
ATOM 2521 C CA . ALA B 1 102 ? -9.036 14.016 -58.008 1.00 9.71 92 ALA B CA 1
ATOM 2522 C C . ALA B 1 102 ? -7.611 14.448 -58.302 1.00 9.33 92 ALA B C 1
ATOM 2523 O O . ALA B 1 102 ? -6.690 13.656 -58.143 1.00 9.48 92 ALA B O 1
ATOM 2525 N N . THR B 1 103 ? -7.429 15.710 -58.684 1.00 9.23 93 THR B N 1
ATOM 2526 C CA . THR B 1 103 ? -6.094 16.288 -58.802 1.00 9.73 93 THR B CA 1
ATOM 2527 C C . THR B 1 103 ? -5.628 16.795 -57.450 1.00 9.09 93 THR B C 1
ATOM 2528 O O . THR B 1 103 ? -4.442 16.733 -57.129 1.00 9.20 93 THR B O 1
ATOM 2532 N N . LYS B 1 104 ? -6.560 17.338 -56.673 1.00 8.84 94 LYS B N 1
ATOM 2533 C CA . LYS B 1 104 ? -6.268 17.770 -55.317 1.00 8.92 94 LYS B CA 1
ATOM 2534 C C . LYS B 1 104 ? -7.546 17.786 -54.515 1.00 8.24 94 LYS B C 1
ATOM 2535 O O . LYS B 1 104 ? -8.646 17.807 -55.080 1.00 8.30 94 LYS B O 1
ATOM 2541 N N . LEU B 1 105 ? -7.393 17.762 -53.191 1.00 7.73 95 LEU B N 1
ATOM 2542 C CA . LEU B 1 105 ? -8.509 17.636 -52.274 1.00 7.83 95 LEU B CA 1
ATOM 2543 C C . LEU B 1 105 ? -8.310 18.514 -51.055 1.00 7.83 95 LEU B C 1
ATOM 2544 O O . LEU B 1 105 ? -7.176 18.777 -50.671 1.00 8.28 95 LEU B O 1
ATOM 2549 N N . ALA B 1 106 ? -9.420 18.970 -50.476 1.00 7.50 96 ALA B N 1
ATOM 2550 C CA . ALA B 1 106 ? -9.419 19.747 -49.241 1.00 7.37 96 ALA B CA 1
ATOM 2551 C C . ALA B 1 106 ? -10.484 19.219 -48.307 1.00 7.25 96 ALA B C 1
ATOM 2552 O O . ALA B 1 106 ? -11.428 18.559 -48.759 1.00 7.35 96 ALA B O 1
ATOM 2554 N N . GLN B 1 107 ? -10.328 19.495 -47.007 1.00 7.17 97 GLN B N 1
ATOM 2555 C CA . GLN B 1 107 ? -11.354 19.216 -46.010 1.00 7.42 97 GLN B CA 1
ATOM 2556 C C . GLN B 1 107 ? -12.180 20.476 -45.781 1.00 7.44 97 GLN B C 1
ATOM 2557 O O . GLN B 1 107 ? -11.698 21.446 -45.164 1.00 8.13 97 GLN B O 1
ATOM 2563 N N . TYR B 1 108 ? -13.432 20.482 -46.259 1.00 7.54 98 TYR B N 1
ATOM 2564 C CA . TYR B 1 108 ? -14.267 21.704 -46.156 1.00 7.89 98 TYR B CA 1
ATOM 2565 C C . TYR B 1 108 ? -14.730 21.988 -44.724 1.00 8.05 98 TYR B C 1
ATOM 2566 O O . TYR B 1 108 ? -15.137 23.118 -44.434 1.00 8.36 98 TYR B O 1
ATOM 2575 N N . ASP B 1 109 ? -14.684 20.977 -43.853 1.00 7.91 99 ASP B N 1
ATOM 2576 C CA . ASP B 1 109 ? -15.163 21.074 -42.472 1.00 7.73 99 ASP B CA 1
ATOM 2577 C C . ASP B 1 109 ? -14.046 21.126 -41.434 1.00 7.47 99 ASP B C 1
ATOM 2578 O O . ASP B 1 109 ? -14.306 20.998 -40.231 1.00 7.75 99 ASP B O 1
ATOM 2583 N N . LEU B 1 110 ? -12.811 21.343 -41.882 1.00 7.53 100 LEU B N 1
ATOM 2584 C CA . LEU B 1 110 ? -11.683 21.586 -40.996 1.00 7.96 100 LEU B CA 1
ATOM 2585 C C . LEU B 1 110 ? -11.551 23.093 -40.838 1.00 8.29 100 LEU B C 1
ATOM 2586 O O . LEU B 1 110 ? -11.177 23.783 -41.787 1.00 8.61 100 LEU B O 1
ATOM 2591 N N . ASP B 1 111 ? -11.906 23.589 -39.662 1.00 8.97 101 ASP B N 1
ATOM 2592 C CA . ASP B 1 111 ? -12.268 25.001 -39.494 1.00 9.85 101 ASP B CA 1
ATOM 2593 C C . ASP B 1 111 ? -11.705 25.558 -38.203 1.00 10.49 101 ASP B C 1
ATOM 2594 O O . ASP B 1 111 ? -12.286 25.393 -37.146 1.00 10.97 101 ASP B O 1
ATOM 2599 N N . ILE B 1 112 ? -10.569 26.246 -38.308 1.00 11.35 102 ILE B N 1
ATOM 2600 C CA . ILE B 1 112 ? -10.066 27.081 -37.217 1.00 12.45 102 ILE B CA 1
ATOM 2601 C C . ILE B 1 112 ? -10.000 28.530 -37.713 1.00 13.40 102 ILE B C 1
ATOM 2602 O O . ILE B 1 112 ? -9.078 29.295 -37.373 1.00 13.97 102 ILE B O 1
ATOM 2607 N N . THR B 1 113 ? -11.023 28.911 -38.478 1.00 14.45 103 THR B N 1
ATOM 2608 C CA . THR B 1 113 ? -11.141 30.266 -39.018 1.00 15.64 103 THR B CA 1
ATOM 2609 C C . THR B 1 113 ? -11.314 31.302 -37.908 1.00 17.74 103 THR B C 1
ATOM 2610 O O . THR B 1 113 ? -11.023 32.479 -38.126 1.00 18.59 103 THR B O 1
ATOM 2614 N N . ALA B 1 114 ? -11.754 30.881 -36.719 1.00 18.56 104 ALA B N 1
ATOM 2615 C CA . ALA B 1 114 ? -11.788 31.766 -35.540 1.00 19.81 104 ALA B CA 1
ATOM 2616 C C . ALA B 1 114 ? -10.437 32.418 -35.218 1.00 21.15 104 ALA B C 1
ATOM 2617 O O . ALA B 1 114 ? -10.408 33.500 -34.623 1.00 21.84 104 ALA B O 1
ATOM 2619 N N . PHE B 1 115 ? -9.336 31.777 -35.607 1.00 21.45 105 PHE B N 1
ATOM 2620 C CA . PHE B 1 115 ? -7.988 32.319 -35.399 1.00 22.47 105 PHE B CA 1
ATOM 2621 C C . PHE B 1 115 ? -7.388 33.012 -36.628 1.00 22.70 105 PHE B C 1
ATOM 2622 O O . PHE B 1 115 ? -6.176 33.228 -36.680 1.00 24.35 105 PHE B O 1
ATOM 2630 N N . GLY B 1 116 ? -8.226 33.363 -37.605 1.00 22.49 106 GLY B N 1
ATOM 2631 C CA . GLY B 1 116 ? -7.785 34.099 -38.790 1.00 22.29 106 GLY B CA 1
ATOM 2632 C C . GLY B 1 116 ? -7.225 33.268 -39.930 1.00 21.35 106 GLY B C 1
ATOM 2633 O O . GLY B 1 116 ? -6.682 33.843 -40.879 1.00 23.65 106 GLY B O 1
ATOM 2634 N N . HIS B 1 117 ? -7.367 31.940 -39.861 1.00 19.08 107 HIS B N 1
ATOM 2635 C CA . HIS B 1 117 ? -6.920 31.049 -40.931 1.00 17.74 107 HIS B CA 1
ATOM 2636 C C . HIS B 1 117 ? -8.009 30.865 -41.976 1.00 16.28 107 HIS B C 1
ATOM 2637 O O . HIS B 1 117 ? -9.194 30.983 -41.657 1.00 16.91 107 HIS B O 1
ATOM 2644 N N . PRO B 1 118 ? -7.613 30.550 -43.219 1.00 15.60 108 PRO B N 1
ATOM 2645 C CA . PRO B 1 118 ? -8.618 30.186 -44.210 1.00 15.11 108 PRO B CA 1
ATOM 2646 C C . PRO B 1 118 ? -9.256 28.829 -43.899 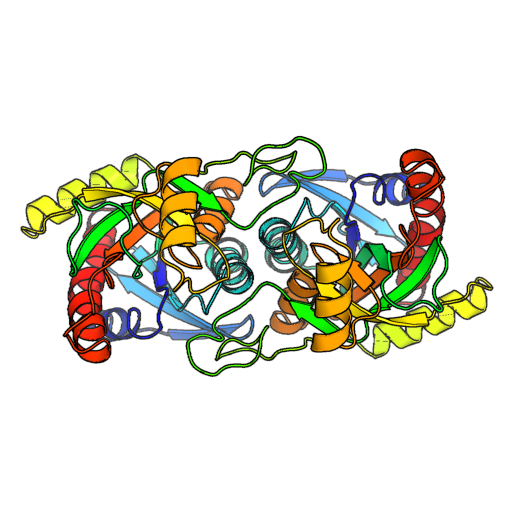1.00 13.90 108 PRO B C 1
ATOM 2647 O O . PRO B 1 118 ? -8.640 27.995 -43.229 1.00 13.68 108 PRO B O 1
ATOM 2651 N N . LEU B 1 119 ? -10.484 28.634 -44.362 1.00 12.50 109 LEU B N 1
ATOM 2652 C CA . LEU B 1 119 ? -11.174 27.364 -44.170 1.00 11.57 109 LEU B CA 1
ATOM 2653 C C . LEU B 1 119 ? -10.350 26.239 -44.788 1.00 11.03 109 LEU B C 1
ATOM 2654 O O . LEU B 1 119 ? -9.829 26.365 -45.905 1.00 10.96 109 LEU B O 1
ATOM 2659 N N . GLY B 1 120 ? -10.236 25.136 -44.044 1.00 10.25 110 GLY B N 1
ATOM 2660 C CA . GLY B 1 120 ? -9.507 23.956 -44.484 1.00 10.18 110 GLY B CA 1
ATOM 2661 C C . GLY B 1 120 ? -8.047 23.907 -44.068 1.00 9.92 110 GLY B C 1
ATOM 2662 O O . GLY B 1 120 ? -7.402 22.879 -44.238 1.00 9.75 110 GLY B O 1
ATOM 2663 N N . PHE B 1 121 ? -7.532 25.014 -43.527 1.00 11.03 111 PHE B N 1
ATOM 2664 C CA . PHE B 1 121 ? -6.132 25.125 -43.143 1.00 11.48 111 PHE B CA 1
ATOM 2665 C C . PHE B 1 121 ? -5.940 24.921 -41.649 1.00 11.75 111 PHE B C 1
ATOM 2666 O O . PHE B 1 121 ? -6.638 25.530 -40.841 1.00 11.90 111 PHE B O 1
ATOM 2674 N N . VAL B 1 122 ? -4.930 24.126 -41.293 1.00 11.98 112 VAL B N 1
ATOM 2675 C CA . VAL B 1 122 ? -4.402 24.120 -39.916 1.00 12.36 112 VAL B CA 1
ATOM 2676 C C . VAL B 1 122 ? -2.883 24.232 -39.974 1.00 13.06 112 VAL B C 1
ATOM 2677 O O . VAL B 1 122 ? -2.276 23.644 -40.864 1.00 12.83 112 VAL B O 1
ATOM 2681 N N . PRO B 1 123 ? -2.274 24.988 -39.030 1.00 14.13 113 PRO B N 1
ATOM 2682 C CA . PRO B 1 123 ? -0.812 25.058 -38.992 1.00 14.60 113 PRO B CA 1
ATOM 2683 C C . PRO B 1 123 ? -0.208 23.678 -38.923 1.00 14.80 113 PRO B C 1
ATOM 2684 O O . PRO B 1 123 ? -0.674 22.840 -38.120 1.00 14.66 113 PRO B O 1
ATOM 2688 N N . GLY B 1 124 ? 0.810 23.445 -39.741 1.00 15.30 114 GLY B N 1
ATOM 2689 C CA . GLY B 1 124 ? 1.394 22.119 -39.896 1.00 15.51 114 GLY B CA 1
ATOM 2690 C C . GLY B 1 124 ? 0.924 21.402 -41.141 1.00 15.29 114 GLY B C 1
ATOM 2691 O O . GLY B 1 124 ? 1.450 20.342 -41.461 1.00 16.36 114 GLY B O 1
ATOM 2692 N N . ASN B 1 125 ? -0.073 21.965 -41.828 1.00 14.93 115 ASN B N 1
ATOM 2693 C CA . ASN B 1 125 ? -0.652 21.367 -43.023 1.00 14.91 115 ASN B CA 1
ATOM 2694 C C . ASN B 1 125 ? -0.954 22.462 -44.050 1.00 15.52 115 ASN B C 1
ATOM 2695 O O . ASN B 1 125 ? -0.674 23.634 -43.805 1.00 16.23 115 ASN B O 1
ATOM 2700 N N . GLU B 1 126 ? -1.498 22.066 -45.196 1.00 16.06 116 GLU B N 1
ATOM 2701 C CA . GLU B 1 126 ? -1.936 22.996 -46.239 1.00 16.14 116 GLU B CA 1
ATOM 2702 C C . GLU B 1 126 ? -3.413 22.822 -46.529 1.00 14.90 116 GLU B C 1
ATOM 2703 O O . GLU B 1 126 ? -4.020 21.865 -46.060 1.00 14.19 116 GLU B O 1
ATOM 2709 N N . ILE B 1 127 ? -3.998 23.740 -47.294 1.00 13.53 117 ILE B N 1
ATOM 2710 C CA . ILE B 1 127 ? -5.418 23.633 -47.620 1.00 13.37 117 ILE B CA 1
ATOM 2711 C C . ILE B 1 127 ? -5.663 22.431 -48.521 1.00 12.32 117 ILE B C 1
ATOM 2712 O O . ILE B 1 127 ? -6.598 21.663 -48.279 1.00 11.82 117 ILE B O 1
ATOM 2717 N N . PHE B 1 128 ? -4.858 22.295 -49.568 1.00 11.69 118 PHE B N 1
ATOM 2718 C CA . PHE B 1 128 ? -5.031 21.222 -50.545 1.00 11.07 118 PHE B CA 1
ATOM 2719 C C . PHE B 1 128 ? -3.932 20.195 -50.444 1.00 10.86 118 PHE B C 1
ATOM 2720 O O . PHE B 1 128 ? -2.772 20.531 -50.142 1.00 12.12 118 PHE B O 1
ATOM 2728 N N . ILE B 1 129 ? -4.304 18.944 -50.713 1.00 10.07 119 ILE B N 1
ATOM 2729 C CA . ILE B 1 129 ? -3.359 17.852 -50.881 1.00 10.27 119 ILE B CA 1
ATOM 2730 C C . ILE B 1 129 ? -3.502 17.326 -52.301 1.00 9.56 119 ILE B C 1
ATOM 2731 O O . ILE B 1 129 ? -4.600 17.067 -52.765 1.00 9.19 119 ILE B O 1
ATOM 2736 N N . LYS B 1 130 ? -2.374 17.165 -52.981 1.00 9.47 120 LYS B N 1
ATOM 2737 C CA . LYS B 1 130 ? -2.363 16.689 -54.365 1.00 9.99 120 LYS B CA 1
ATOM 2738 C C . LYS B 1 130 ? -2.223 15.168 -54.382 1.00 9.64 120 LYS B C 1
ATOM 2739 O O . LYS B 1 130 ? -1.637 14.550 -53.468 1.00 10.41 120 LYS B O 1
ATOM 2745 N N . THR B 1 131 ? -2.788 14.565 -55.426 1.00 9.46 121 THR B N 1
ATOM 2746 C CA . THR B 1 131 ? -2.580 13.158 -55.719 1.00 8.76 121 THR B CA 1
ATOM 2747 C C . THR B 1 131 ? -1.348 12.977 -56.610 1.00 8.59 121 THR B C 1
ATOM 2748 O O . THR B 1 131 ? -0.706 13.966 -57.014 1.00 8.56 121 THR B O 1
ATOM 2752 N N . ASP B 1 132 ? -1.005 11.725 -56.899 1.00 8.58 122 ASP B N 1
ATOM 2753 C CA . ASP B 1 132 ? 0.233 11.415 -57.586 1.00 9.07 122 ASP B CA 1
ATOM 2754 C C . ASP B 1 132 ? 0.092 11.572 -59.098 1.00 9.30 122 ASP B C 1
ATOM 2755 O O . ASP B 1 132 ? -0.733 10.896 -59.730 1.00 9.24 122 ASP B O 1
ATOM 2760 N N . GLU B 1 133 ? 0.936 12.432 -59.672 1.00 9.79 123 GLU B N 1
ATOM 2761 C CA . GLU B 1 133 ? 0.905 12.712 -61.111 1.00 10.39 123 GLU B CA 1
ATOM 2762 C C . GLU B 1 133 ? 1.120 11.476 -61.992 1.00 10.94 123 GLU B C 1
ATOM 2763 O O . GLU B 1 133 ? 0.429 11.300 -63.000 1.00 11.15 123 GLU B O 1
ATOM 2769 N N . LYS B 1 134 ? 2.078 10.632 -61.617 1.00 11.44 124 LYS B N 1
ATOM 2770 C CA . LYS B 1 134 ? 2.346 9.413 -62.393 1.00 12.67 124 LYS B CA 1
ATOM 2771 C C . LYS B 1 134 ? 1.129 8.484 -62.403 1.00 11.84 124 LYS B C 1
ATOM 2772 O O . LYS B 1 134 ? 0.748 8.006 -63.467 1.00 11.27 124 LYS B O 1
ATOM 2778 N N . LEU B 1 135 ? 0.489 8.277 -61.255 1.00 10.60 125 LEU B N 1
ATOM 2779 C CA . LEU B 1 135 ? -0.729 7.474 -61.225 1.00 10.50 125 LEU B CA 1
ATOM 2780 C C . LEU B 1 135 ? -1.855 8.090 -62.020 1.00 10.12 125 LEU B C 1
ATOM 2781 O O . LEU B 1 135 ? -2.588 7.376 -62.707 1.00 10.18 125 LEU B O 1
ATOM 2786 N N . ASN B 1 136 ? -2.008 9.404 -61.946 1.00 9.69 126 ASN B N 1
ATOM 2787 C CA . ASN B 1 136 ? -3.056 10.071 -62.712 1.00 9.66 126 ASN B CA 1
ATOM 2788 C C . ASN B 1 136 ? -2.847 9.883 -64.219 1.00 10.29 126 ASN B C 1
ATOM 2789 O O . ASN B 1 136 ? -3.802 9.620 -64.949 1.00 10.54 126 ASN B O 1
ATOM 2794 N N . ASN B 1 137 ? -1.594 9.977 -64.655 1.00 10.77 127 ASN B N 1
ATOM 2795 C CA . ASN B 1 137 ? -1.284 9.759 -66.071 1.00 11.81 127 ASN B CA 1
ATOM 2796 C C . ASN B 1 137 ? -1.502 8.324 -66.478 1.00 12.16 127 ASN B C 1
ATOM 2797 O O . ASN B 1 137 ? -1.985 8.062 -67.582 1.00 12.05 127 ASN B O 1
ATOM 2802 N N . LEU B 1 138 ? -1.184 7.392 -65.599 1.00 12.46 128 LEU B N 1
ATOM 2803 C CA . LEU B 1 138 ? -1.504 5.990 -65.850 1.00 13.38 128 LEU B CA 1
ATOM 2804 C C . LEU B 1 138 ? -3.005 5.778 -66.003 1.00 13.05 128 LEU B C 1
ATOM 2805 O O . LEU B 1 138 ? -3.444 5.054 -66.891 1.00 13.03 128 LEU B O 1
ATOM 2810 N N . ALA B 1 139 ? -3.801 6.413 -65.147 1.00 11.97 129 ALA B N 1
ATOM 2811 C CA . ALA B 1 139 ? -5.255 6.320 -65.246 1.00 11.79 129 ALA B CA 1
ATOM 2812 C C . ALA B 1 139 ? -5.775 6.859 -66.578 1.00 12.22 129 ALA B C 1
ATOM 2813 O O . ALA B 1 139 ? -6.694 6.292 -67.166 1.00 12.22 129 ALA B O 1
ATOM 2815 N N . LEU B 1 140 ? -5.206 7.964 -67.042 1.00 12.56 130 LEU B N 1
ATOM 2816 C CA . LEU B 1 140 ? -5.570 8.481 -68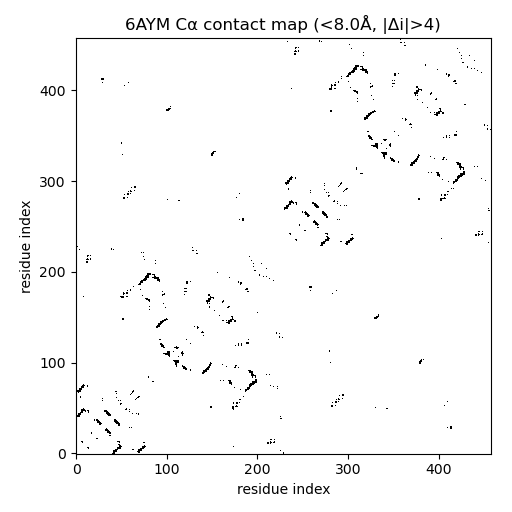.367 1.00 13.46 130 LEU B CA 1
ATOM 2817 C C . LEU B 1 140 ? -5.255 7.485 -69.487 1.00 13.90 130 LEU B C 1
ATOM 2818 O O . LEU B 1 140 ? -6.057 7.322 -70.398 1.00 14.49 130 LEU B O 1
ATOM 2823 N N . GLU B 1 141 ? -4.110 6.812 -69.401 1.00 14.59 131 GLU B N 1
ATOM 2824 C CA . GLU B 1 141 ? -3.755 5.735 -70.350 1.00 15.73 131 GLU B CA 1
ATOM 2825 C C . GLU B 1 141 ? -4.761 4.587 -70.303 1.00 15.19 131 GLU B C 1
ATOM 2826 O O . GLU B 1 141 ? -5.215 4.113 -71.341 1.00 14.88 131 GLU B O 1
ATOM 2832 N N . VAL B 1 142 ? -5.109 4.140 -69.102 1.00 13.97 132 VAL B N 1
ATOM 2833 C CA . VAL B 1 142 ? -6.087 3.062 -68.907 1.00 14.13 132 VAL B CA 1
ATOM 2834 C C . VAL B 1 142 ? -7.444 3.467 -69.454 1.00 14.21 132 VAL B C 1
ATOM 2835 O O . VAL B 1 142 ? -8.071 2.677 -70.153 1.00 14.37 132 VAL B O 1
ATOM 2839 N N . ALA B 1 143 ? -7.890 4.687 -69.159 1.00 14.06 133 ALA B N 1
ATOM 2840 C CA . ALA B 1 143 ? -9.163 5.190 -69.669 1.00 14.63 133 ALA B CA 1
ATOM 2841 C C . ALA B 1 143 ? -9.194 5.140 -71.203 1.00 15.62 133 ALA B C 1
ATOM 2842 O O . ALA B 1 143 ? -10.186 4.713 -71.787 1.00 15.95 133 ALA B O 1
ATOM 2844 N N . LYS B 1 144 ? -8.100 5.561 -71.827 1.00 16.70 134 LYS B N 1
ATOM 2845 C CA . LYS B 1 144 ? -7.972 5.533 -73.292 1.00 18.38 134 LYS B CA 1
ATOM 2846 C C . LYS B 1 144 ? -8.067 4.086 -73.812 1.00 18.69 134 LYS B C 1
ATOM 2847 O O . LYS B 1 144 ? -8.847 3.804 -74.738 1.00 18.95 134 LYS B O 1
ATOM 2853 N N . GLU B 1 145 ? -7.322 3.176 -73.193 1.00 18.78 135 GLU B N 1
ATOM 2854 C CA . GLU B 1 145 ? -7.321 1.758 -73.589 1.00 19.94 135 GLU B CA 1
ATOM 2855 C C . GLU B 1 145 ? -8.661 1.054 -73.393 1.00 20.43 135 GLU B C 1
ATOM 2856 O O . GLU B 1 145 ? -9.003 0.155 -74.163 1.00 20.70 135 GLU B O 1
ATOM 2862 N N . LEU B 1 146 ? -9.403 1.454 -72.363 1.00 20.51 136 LEU B N 1
ATOM 2863 C CA . LEU B 1 146 ? -10.721 0.884 -72.077 1.00 21.16 136 LEU B CA 1
ATOM 2864 C C . LEU B 1 146 ? -11.883 1.621 -72.735 1.00 21.70 136 LEU B C 1
ATOM 2865 O O . LEU B 1 146 ? -13.042 1.196 -72.562 1.00 21.99 136 LEU B O 1
ATOM 2870 N N A ASN B 1 147 ? -11.576 2.708 -73.456 0.50 22.02 137 ASN B N 1
ATOM 2871 N N B ASN B 1 147 ? -11.612 2.659 -73.525 0.50 21.84 137 ASN B N 1
ATOM 2872 C CA A ASN B 1 147 ? -12.573 3.563 -74.099 0.50 22.95 137 ASN B CA 1
ATOM 2873 C CA B ASN B 1 147 ? -12.659 3.522 -74.073 0.50 22.66 137 ASN B CA 1
ATOM 2874 C C A ASN B 1 147 ? -13.575 4.124 -73.080 0.50 24.36 137 ASN B C 1
ATOM 2875 C C B ASN B 1 147 ? -13.599 3.986 -72.980 0.50 23.80 137 ASN B C 1
ATOM 2876 O O A ASN B 1 147 ? -14.791 4.104 -73.287 0.50 25.08 137 ASN B O 1
ATOM 2877 O O B ASN B 1 147 ? -14.804 3.701 -73.012 0.50 23.18 137 ASN B O 1
ATOM 2886 N N . ILE B 1 148 ? -13.017 4.643 -71.984 1.00 24.61 138 ILE B N 1
ATOM 2887 C CA . ILE B 1 148 ? -13.765 5.228 -70.877 1.00 25.91 138 ILE B CA 1
ATOM 2888 C C . ILE B 1 148 ? -13.371 6.708 -70.815 1.00 25.55 138 ILE B C 1
ATOM 2889 O O . ILE B 1 148 ? -12.213 7.075 -70.962 1.00 26.05 138 ILE B O 1
ATOM 2894 N N . LYS B 1 149 ? -14.359 7.545 -70.579 1.00 25.68 139 LYS B N 1
ATOM 2895 C CA . LYS B 1 149 ? -14.176 8.990 -70.486 1.00 25.48 139 LYS B CA 1
ATOM 2896 C C . LYS B 1 149 ? -13.732 9.256 -69.048 1.00 23.68 139 LYS B C 1
ATOM 2897 O O . LYS B 1 149 ? -14.365 8.758 -68.122 1.00 23.43 139 LYS B O 1
ATOM 2903 N N . LEU B 1 150 ? -12.631 9.984 -68.870 1.00 21.42 140 LEU B N 1
ATOM 2904 C CA . LEU B 1 150 ? -12.105 10.299 -67.530 1.00 19.93 140 LEU B CA 1
ATOM 2905 C C . LEU B 1 150 ? -11.748 11.778 -67.443 1.00 20.81 140 LEU B C 1
ATOM 2906 O O . LEU B 1 150 ? -10.985 12.277 -68.263 1.00 22.89 140 LEU B O 1
ATOM 2911 N N . ARG B 1 151 ? -12.287 12.463 -66.437 1.00 20.31 141 ARG B N 1
ATOM 2912 C CA . ARG B 1 151 ? -12.065 13.895 -66.236 1.00 20.52 141 ARG B CA 1
ATOM 2913 C C . ARG B 1 151 ? -11.315 14.160 -64.930 1.00 18.23 141 ARG B C 1
ATOM 2914 O O . ARG B 1 151 ? -11.435 13.393 -63.980 1.00 18.31 141 ARG B O 1
ATOM 2922 N N . ALA B 1 152 ? -10.556 15.252 -64.895 1.00 16.35 142 ALA B N 1
ATOM 2923 C CA . ALA B 1 152 ? -9.886 15.717 -63.682 1.00 15.55 142 ALA B CA 1
ATOM 2924 C C . ALA B 1 152 ? -10.822 16.608 -62.882 1.00 14.42 142 ALA B C 1
ATOM 2925 O O . ALA B 1 152 ? -11.630 17.344 -63.445 1.00 15.16 142 ALA B O 1
ATOM 2927 N N . GLY B 1 153 ? -10.714 16.554 -61.557 1.00 12.66 143 GLY B N 1
ATOM 2928 C CA . GLY B 1 153 ? -11.484 17.468 -60.713 1.00 11.87 143 GLY B CA 1
ATOM 2929 C C . GLY B 1 153 ? -10.894 17.677 -59.333 1.00 10.74 143 GLY B C 1
ATOM 2930 O O . GLY B 1 153 ? -10.014 16.936 -58.888 1.00 10.54 143 GLY B O 1
ATOM 2931 N N . ILE B 1 154 ? -11.327 18.755 -58.698 1.00 9.63 144 ILE B N 1
ATOM 2932 C CA . ILE B 1 154 ? -10.994 19.078 -57.312 1.00 9.59 144 ILE B CA 1
ATOM 2933 C C . ILE B 1 154 ? -12.086 18.492 -56.439 1.00 9.42 144 ILE B C 1
ATOM 2934 O O . ILE B 1 154 ? -13.269 18.700 -56.705 1.00 9.31 144 ILE B O 1
ATOM 2939 N N . ILE B 1 155 ? -11.712 17.765 -55.384 1.00 9.23 145 ILE B N 1
ATOM 2940 C CA . ILE B 1 155 ? -12.691 17.126 -54.492 1.00 9.60 145 ILE B CA 1
ATOM 2941 C C . ILE B 1 155 ? -12.644 17.773 -53.117 1.00 9.34 145 ILE B C 1
ATOM 2942 O O . ILE B 1 155 ? -11.571 17.967 -52.549 1.00 9.99 145 ILE B O 1
ATOM 2947 N N . ALA B 1 156 ? -13.815 18.143 -52.600 1.00 8.76 146 ALA B N 1
ATOM 2948 C CA . ALA B 1 156 ? -13.934 18.589 -51.219 1.00 8.97 146 ALA B CA 1
ATOM 2949 C C . ALA B 1 156 ? -14.476 17.445 -50.386 1.00 8.80 146 ALA B C 1
ATOM 2950 O O . ALA B 1 156 ? -15.480 16.826 -50.732 1.00 9.93 146 ALA B O 1
ATOM 2952 N N . THR B 1 157 ? -13.822 17.201 -49.255 1.00 7.92 147 THR B N 1
ATOM 2953 C CA . THR B 1 157 ? -14.144 16.089 -48.364 1.00 7.69 147 THR B CA 1
ATOM 2954 C C . THR B 1 157 ? -14.590 16.640 -47.016 1.00 7.33 147 THR B C 1
ATOM 2955 O O . THR B 1 157 ? -14.046 17.621 -46.519 1.00 7.07 147 THR B O 1
ATOM 2959 N N . GLY B 1 158 ? -15.611 16.015 -46.448 1.00 6.98 148 GLY B N 1
ATOM 2960 C CA . GLY B 1 158 ? -16.005 16.320 -45.097 1.00 6.91 148 GLY B CA 1
ATOM 2961 C C . GLY B 1 158 ? -16.950 15.268 -44.581 1.00 6.94 148 GLY B C 1
ATOM 2962 O O . GLY B 1 158 ? -17.399 14.413 -45.309 1.00 7.27 148 GLY B O 1
ATOM 2963 N N . ASP B 1 159 ? -17.231 15.344 -43.288 1.00 7.07 149 ASP B N 1
ATOM 2964 C CA . ASP B 1 159 ? -17.978 14.288 -42.594 1.00 7.42 149 ASP B CA 1
ATOM 2965 C C . ASP B 1 159 ? -19.496 14.483 -42.565 1.00 8.14 149 ASP B C 1
ATOM 2966 O O . ASP B 1 159 ? -20.190 13.818 -41.808 1.00 7.80 149 ASP B O 1
ATOM 2971 N N . GLU B 1 160 ? -20.007 15.390 -43.399 1.00 9.40 150 GLU B N 1
ATOM 2972 C CA . GLU B 1 160 ? -21.439 15.531 -43.593 1.00 10.26 150 GLU B CA 1
ATOM 2973 C C . GLU B 1 160 ? -21.849 15.025 -44.958 1.00 10.92 150 GLU B C 1
ATOM 2974 O O . GLU B 1 160 ? -21.165 15.258 -45.950 1.00 10.92 150 GLU B O 1
ATOM 2980 N N . PHE B 1 161 ? -22.987 14.335 -45.024 1.00 11.55 151 PHE B N 1
ATOM 2981 C CA . PHE B 1 161 ? -23.629 14.091 -46.310 1.00 13.05 151 PHE B CA 1
ATOM 2982 C C . PHE B 1 161 ? -24.506 15.310 -46.570 1.00 13.86 151 PHE B C 1
ATOM 2983 O O . PHE B 1 161 ? -25.554 15.475 -45.942 1.00 14.15 151 PHE B O 1
ATOM 2991 N N . ILE B 1 162 ? -24.060 16.172 -47.477 1.00 15.43 152 ILE B N 1
ATOM 2992 C CA . ILE B 1 162 ? -24.706 17.471 -47.672 1.00 16.99 152 ILE B CA 1
ATOM 2993 C C . ILE B 1 162 ? -25.893 17.363 -48.625 1.00 18.56 152 ILE B C 1
ATOM 2994 O O . ILE B 1 162 ? -25.758 16.844 -49.735 1.00 17.81 152 ILE B O 1
ATOM 2999 N N . CYS B 1 163 ? -27.037 17.867 -48.165 1.00 21.04 153 CYS B N 1
ATOM 3000 C CA . CYS B 1 163 ? -28.242 18.029 -48.994 1.00 23.77 153 CYS B CA 1
ATOM 3001 C C . CYS B 1 163 ? -28.612 19.492 -49.266 1.00 25.48 153 CYS B C 1
ATOM 3002 O O . CYS B 1 163 ? -29.417 19.763 -50.158 1.00 28.44 153 CYS B O 1
ATOM 3005 N N . ASP B 1 164 ? -28.032 20.421 -48.505 1.00 25.67 154 ASP B N 1
ATOM 3006 C CA . ASP B 1 164 ? -28.325 21.846 -48.629 1.00 25.63 154 ASP B CA 1
ATOM 3007 C C . ASP B 1 164 ? -27.625 22.402 -49.876 1.00 24.69 154 ASP B C 1
ATOM 3008 O O . ASP B 1 164 ? -26.392 22.459 -49.928 1.00 22.78 154 ASP B O 1
ATOM 3013 N N . GLU B 1 165 ? -28.414 22.821 -50.865 1.00 23.56 155 GLU B N 1
ATOM 3014 C CA . GLU B 1 165 ? -27.877 23.345 -52.127 1.00 23.28 155 GLU B CA 1
ATOM 3015 C C . GLU B 1 165 ? -27.014 24.590 -51.952 1.00 20.85 155 GLU B C 1
ATOM 3016 O O . GLU B 1 165 ? -25.998 24.744 -52.642 1.00 18.77 155 GLU B O 1
ATOM 3022 N N . ALA B 1 166 ? -27.406 25.470 -51.032 1.00 19.29 156 ALA B N 1
ATOM 3023 C CA . ALA B 1 166 ? -26.616 26.662 -50.726 1.00 18.96 156 ALA B CA 1
ATOM 3024 C C . ALA B 1 166 ? -25.243 26.280 -50.160 1.00 17.98 156 ALA B C 1
ATOM 3025 O O . ALA B 1 166 ? -24.243 26.905 -50.506 1.00 17.20 156 ALA B O 1
ATOM 3027 N N . LYS B 1 167 ? -25.192 25.246 -49.312 1.00 17.20 157 LYS B N 1
ATOM 3028 C CA . LYS B 1 167 ? -23.913 24.788 -48.756 1.00 16.59 157 LYS B CA 1
ATOM 3029 C C . LYS B 1 167 ? -23.009 24.209 -49.847 1.00 15.62 157 LYS B C 1
ATOM 3030 O O . LYS B 1 167 ? -21.808 24.488 -49.862 1.00 15.07 157 LYS B O 1
ATOM 3036 N N . LYS B 1 168 ? -23.589 23.440 -50.764 1.00 14.91 158 LYS B N 1
ATOM 3037 C CA . LYS B 1 168 ? -22.848 22.907 -51.911 1.00 15.76 158 LYS B CA 1
ATOM 3038 C C . LYS B 1 168 ? -22.221 24.047 -52.733 1.00 14.84 158 LYS B C 1
ATOM 3039 O O . LYS B 1 168 ? -21.045 24.006 -53.086 1.00 13.62 158 LYS B O 1
ATOM 3045 N N . ALA B 1 169 ? -23.019 25.067 -53.023 1.00 15.20 159 ALA B N 1
ATOM 3046 C CA . ALA B 1 169 ? -22.530 26.234 -53.759 1.00 14.81 159 ALA B CA 1
ATOM 3047 C C . ALA B 1 169 ? -21.396 26.946 -53.027 1.00 14.42 159 ALA B C 1
ATOM 3048 O O . ALA B 1 169 ? -20.428 27.386 -53.639 1.00 14.46 159 ALA B O 1
ATOM 3050 N N . LYS B 1 170 ? -21.508 27.045 -51.712 1.00 14.44 160 LYS B N 1
ATOM 3051 C CA . LYS B 1 170 ? -20.493 27.711 -50.909 1.00 14.82 160 LYS B CA 1
ATOM 3052 C C . LYS B 1 170 ? -19.177 26.934 -50.919 1.00 13.42 160 LYS B C 1
ATOM 3053 O O . LYS B 1 170 ? -18.105 27.526 -51.038 1.00 12.94 160 LYS B O 1
ATOM 3059 N N . ILE B 1 171 ? -19.259 25.611 -50.791 1.00 12.24 161 ILE B N 1
ATOM 3060 C CA . ILE B 1 171 ? -18.056 24.771 -50.825 1.00 11.96 161 ILE B CA 1
ATOM 3061 C C . ILE B 1 171 ? -17.406 24.867 -52.209 1.00 12.00 161 ILE B C 1
ATOM 3062 O O . ILE B 1 171 ? -16.199 24.987 -52.314 1.00 11.67 161 ILE B O 1
ATOM 3067 N N . ARG B 1 172 ? -18.215 24.824 -53.260 1.00 12.40 162 ARG B N 1
ATOM 3068 C CA . ARG B 1 172 ? -17.696 25.017 -54.593 1.00 13.42 162 ARG B CA 1
ATOM 3069 C C . ARG B 1 172 ? -16.966 26.341 -54.734 1.00 14.33 162 ARG B C 1
ATOM 3070 O O . ARG B 1 172 ? -15.877 26.390 -55.268 1.00 15.12 162 ARG B O 1
ATOM 3078 N N . GLU B 1 173 ? -17.570 27.411 -54.234 1.00 15.17 163 GLU B N 1
ATOM 3079 C CA . GLU B 1 173 ? -16.998 28.748 -54.337 1.00 16.85 163 GLU B CA 1
ATOM 3080 C C . GLU B 1 173 ? -15.651 28.826 -53.608 1.00 16.00 163 GLU B C 1
ATOM 3081 O O . GLU B 1 173 ? -14.669 29.333 -54.149 1.00 16.69 163 GLU B O 1
ATOM 3087 N N . ILE B 1 174 ? -15.614 28.347 -52.366 1.00 14.30 164 ILE B N 1
ATOM 3088 C CA . ILE B 1 174 ? -14.413 28.497 -51.543 1.00 13.67 164 ILE B CA 1
ATOM 3089 C C . ILE B 1 174 ? -13.227 27.711 -52.102 1.00 13.10 164 ILE B C 1
ATOM 3090 O O . ILE B 1 174 ? -12.110 28.215 -52.134 1.00 13.70 164 ILE B O 1
ATOM 3095 N N . PHE B 1 175 ? -13.476 26.486 -52.542 1.00 12.29 165 PHE B N 1
ATOM 3096 C CA . PHE B 1 175 ? -12.388 25.566 -52.917 1.00 12.14 165 PHE B CA 1
ATOM 3097 C C . PHE B 1 175 ? -12.282 25.321 -54.424 1.00 12.88 165 PHE B C 1
ATOM 3098 O O . PHE B 1 175 ? -11.398 24.597 -54.864 1.00 14.33 165 PHE B O 1
ATOM 3106 N N . ASN B 1 176 ? -13.170 25.929 -55.212 1.00 13.08 166 ASN B N 1
ATOM 3107 C CA . ASN B 1 176 ? -13.343 25.561 -56.630 1.00 13.51 166 ASN B CA 1
ATOM 3108 C C . ASN B 1 176 ? -13.566 24.048 -56.784 1.00 12.64 166 ASN B C 1
ATOM 3109 O O . ASN B 1 176 ? -13.057 23.434 -57.702 1.00 13.40 166 ASN B O 1
ATOM 3114 N N . ALA B 1 177 ? -14.334 23.459 -55.864 1.00 12.25 167 ALA B N 1
ATOM 3115 C CA . ALA B 1 177 ? -14.528 22.009 -55.838 1.00 11.70 167 ALA B CA 1
ATOM 3116 C C . ALA B 1 177 ? -15.535 21.538 -56.891 1.00 11.46 167 ALA B C 1
ATOM 3117 O O . ALA B 1 177 ? -16.603 22.139 -57.069 1.00 11.94 167 ALA B O 1
ATOM 3119 N N . ASP B 1 178 ? -15.199 20.446 -57.564 1.00 11.02 168 ASP B N 1
ATOM 3120 C CA . ASP B 1 178 ? -16.059 19.850 -58.584 1.00 11.14 168 ASP B CA 1
ATOM 3121 C C . ASP B 1 178 ? -17.024 18.814 -58.052 1.00 11.27 168 ASP B C 1
ATOM 3122 O O . ASP B 1 178 ? -18.079 18.587 -58.645 1.00 11.80 168 ASP B O 1
ATOM 3127 N N . ALA B 1 179 ? -16.667 18.192 -56.928 1.00 10.37 169 ALA B N 1
ATOM 3128 C CA . ALA B 1 179 ? -17.464 17.130 -56.333 1.00 9.93 169 ALA B CA 1
ATOM 3129 C C . ALA B 1 179 ? -17.111 17.037 -54.850 1.00 9.54 169 ALA B C 1
ATOM 3130 O O . ALA B 1 179 ? -16.106 17.621 -54.403 1.00 9.05 169 ALA B O 1
ATOM 3132 N N A CYS B 1 180 ? -17.873 16.224 -54.135 0.50 9.05 170 CYS B N 1
ATOM 3133 N N B CYS B 1 180 ? -17.993 16.382 -54.089 0.50 9.65 170 CYS B N 1
ATOM 3134 C CA A CYS B 1 180 ? -17.802 16.192 -52.699 0.50 8.83 170 CYS B CA 1
ATOM 3135 C CA B CYS B 1 180 ? -17.815 16.201 -52.647 0.50 9.80 170 CYS B CA 1
ATOM 3136 C C A CYS B 1 180 ? -18.081 14.792 -52.172 0.50 8.74 170 CYS B C 1
ATOM 3137 C C B CYS B 1 180 ? -18.030 14.763 -52.212 0.50 9.27 170 CYS B C 1
ATOM 3138 O O A CYS B 1 180 ? -18.970 14.095 -52.663 0.50 8.77 170 CYS B O 1
ATOM 3139 O O B CYS B 1 180 ? -18.798 14.010 -52.810 0.50 9.36 170 CYS B O 1
ATOM 3144 N N . GLU B 1 181 ? -17.318 14.384 -51.159 1.00 8.49 171 GLU B N 1
ATOM 3145 C CA . GLU B 1 181 ? -17.503 13.062 -50.552 1.00 8.31 171 GLU B CA 1
ATOM 3146 C C . GLU B 1 181 ? -16.944 13.093 -49.130 1.00 7.99 171 GLU B C 1
ATOM 3147 O O . GLU B 1 181 ? -16.661 14.178 -48.597 1.00 7.78 171 GLU B O 1
ATOM 3153 N N . MET B 1 182 ? -16.838 11.922 -48.507 1.00 7.86 172 MET B N 1
ATOM 3154 C CA . MET B 1 182 ? -16.540 11.841 -47.076 1.00 7.91 172 MET B CA 1
ATOM 3155 C C . MET B 1 182 ? -15.211 11.171 -46.742 1.00 7.30 172 MET B C 1
ATOM 3156 O O . MET B 1 182 ? -14.915 11.036 -45.567 1.00 7.46 172 MET B O 1
ATOM 3161 N N . GLU B 1 183 ? -14.426 10.769 -47.734 1.00 7.49 173 GLU B N 1
ATOM 3162 C CA . GLU B 1 183 ? -13.186 10.026 -47.463 1.00 7.27 173 GLU B CA 1
ATOM 3163 C C . GLU B 1 183 ? -11.942 10.407 -48.257 1.00 7.18 173 GLU B C 1
ATOM 3164 O O . GLU B 1 183 ? -10.862 9.944 -47.919 1.00 7.50 173 GLU B O 1
ATOM 3170 N N . GLY B 1 184 ? -12.044 11.203 -49.315 1.00 7.05 174 GLY B N 1
ATOM 3171 C CA . GLY B 1 184 ? -10.911 11.385 -50.212 1.00 6.96 174 GLY B CA 1
ATOM 3172 C C . GLY B 1 184 ? -9.730 12.132 -49.625 1.00 6.79 174 GLY B C 1
ATOM 3173 O O . GLY B 1 184 ? -8.594 11.661 -49.687 1.00 6.86 174 GLY B O 1
ATOM 3174 N N . ALA B 1 185 ? -9.984 13.318 -49.076 1.00 6.74 175 ALA B N 1
ATOM 3175 C CA . ALA B 1 185 ? -8.882 14.167 -48.622 1.00 7.08 175 ALA B CA 1
ATOM 3176 C C . ALA B 1 185 ? -8.087 13.531 -47.495 1.00 7.09 175 ALA B C 1
ATOM 3177 O O . ALA B 1 185 ? -6.864 13.681 -47.428 1.00 7.27 175 ALA B O 1
ATOM 3179 N N . SER B 1 186 ? -8.788 12.819 -46.614 1.00 7.31 176 SER B N 1
ATOM 3180 C CA . SER B 1 186 ? -8.149 12.145 -45.490 1.00 7.41 176 SER B CA 1
ATOM 3181 C C . SER B 1 186 ? -7.190 11.069 -45.974 1.00 7.09 176 SER B C 1
ATOM 3182 O O . SER B 1 186 ? -6.039 11.006 -45.534 1.00 7.02 176 SER B O 1
ATOM 3185 N N . VAL B 1 187 ? -7.628 10.257 -46.926 1.00 6.86 177 VAL B N 1
ATOM 3186 C CA . VAL B 1 187 ? -6.752 9.225 -47.477 1.00 6.70 177 VAL B CA 1
ATOM 3187 C C . VAL B 1 187 ? -5.577 9.820 -48.247 1.00 6.79 177 VAL B C 1
ATOM 3188 O O . VAL B 1 187 ? -4.443 9.352 -48.094 1.00 6.91 177 VAL B O 1
ATOM 3192 N N . ALA B 1 188 ? -5.835 10.842 -49.060 1.00 7.05 178 ALA B N 1
ATOM 3193 C CA . ALA B 1 188 ? -4.760 11.501 -49.787 1.00 7.35 178 ALA B CA 1
ATOM 3194 C C . ALA B 1 188 ? -3.699 12.080 -48.851 1.00 7.46 178 ALA B C 1
ATOM 3195 O O . ALA B 1 188 ? -2.497 11.998 -49.114 1.00 7.13 178 ALA B O 1
ATOM 3197 N N . LEU B 1 189 ? -4.141 12.631 -47.729 1.00 7.70 179 LEU B N 1
ATOM 3198 C CA . LEU B 1 189 ? -3.230 13.183 -46.708 1.00 8.40 179 LEU B CA 1
ATOM 3199 C C . LEU B 1 189 ? -2.366 12.077 -46.074 1.00 7.55 179 LEU B C 1
ATOM 3200 O O . LEU B 1 189 ? -1.142 12.242 -45.936 1.00 7.45 179 LEU B O 1
ATOM 3205 N N . VAL B 1 190 ? -2.984 10.957 -45.691 1.00 7.30 180 VAL B N 1
ATOM 3206 C CA . VAL B 1 190 ? -2.230 9.838 -45.140 1.00 7.24 180 VAL B CA 1
ATOM 3207 C C . VAL B 1 190 ? -1.151 9.368 -46.109 1.00 6.91 180 VAL B C 1
ATOM 3208 O O . VAL B 1 190 ? 0.024 9.199 -45.738 1.00 6.58 180 VAL B O 1
ATOM 3212 N N . CYS B 1 191 ? -1.544 9.193 -47.373 1.00 7.03 181 CYS B N 1
ATOM 3213 C CA . CYS B 1 191 ? -0.616 8.694 -48.385 1.00 7.51 181 CYS B CA 1
ATOM 3214 C C . CYS B 1 191 ? 0.542 9.644 -48.604 1.00 8.02 181 CYS B C 1
ATOM 3215 O O . CYS B 1 191 ? 1.695 9.223 -48.606 1.00 8.16 181 CYS B O 1
ATOM 3218 N N . ASP B 1 192 ? 0.249 10.925 -48.735 1.00 8.72 182 ASP B N 1
ATOM 3219 C CA . ASP B 1 192 ? 1.309 11.928 -48.868 1.00 9.66 182 ASP B CA 1
ATOM 3220 C C . ASP B 1 192 ? 2.244 11.920 -47.673 1.00 9.47 182 ASP B C 1
ATOM 3221 O O . ASP B 1 192 ? 3.474 11.957 -47.828 1.00 10.43 182 ASP B O 1
ATOM 3226 N N . ALA B 1 193 ? 1.695 11.855 -46.473 1.00 9.18 183 ALA B N 1
ATOM 3227 C CA . ALA B 1 193 ? 2.519 11.880 -45.262 1.00 9.28 183 ALA B CA 1
ATOM 3228 C C . ALA B 1 193 ? 3.463 10.678 -45.204 1.00 9.32 183 ALA B C 1
ATOM 3229 O O . ALA B 1 193 ? 4.594 10.784 -44.713 1.00 9.93 183 ALA B O 1
ATOM 3231 N N . LEU B 1 194 ? 3.001 9.536 -45.698 1.00 9.23 184 LEU B N 1
ATOM 3232 C CA . LEU B 1 194 ? 3.767 8.298 -45.669 1.00 9.58 184 LEU B CA 1
ATOM 3233 C C . LEU B 1 194 ? 4.520 8.018 -46.979 1.00 9.94 184 LEU B C 1
ATOM 3234 O O . LEU B 1 194 ? 5.075 6.939 -47.150 1.00 10.54 184 LEU B O 1
ATOM 3239 N N . LYS B 1 195 ? 4.567 8.999 -47.870 1.00 11.21 185 LYS B N 1
ATOM 3240 C CA . LYS B 1 195 ? 5.320 8.913 -49.135 1.00 12.05 185 LYS B CA 1
ATOM 3241 C C . LYS B 1 195 ? 4.857 7.766 -50.031 1.00 11.32 185 LYS B C 1
ATOM 3242 O O . LYS B 1 195 ? 5.661 7.070 -50.658 1.00 11.84 185 LYS B O 1
ATOM 3248 N N . VAL B 1 196 ? 3.542 7.591 -50.082 1.00 9.88 186 VAL B N 1
ATOM 3249 C CA . VAL B 1 196 ? 2.901 6.558 -50.889 1.00 9.44 186 VAL B CA 1
ATOM 3250 C C . VAL B 1 196 ? 2.077 7.256 -51.975 1.00 8.78 186 VAL B C 1
ATOM 3251 O O . VAL B 1 196 ? 1.187 8.038 -51.665 1.00 9.17 186 VAL B O 1
ATOM 3255 N N . PRO B 1 197 ? 2.372 6.980 -53.260 1.00 8.47 187 PRO B N 1
ATOM 3256 C CA . PRO B 1 197 ? 1.565 7.548 -54.324 1.00 8.63 187 PRO B CA 1
ATOM 3257 C C . PRO B 1 197 ? 0.094 7.127 -54.190 1.00 8.14 187 PRO B C 1
ATOM 3258 O O . PRO B 1 197 ? -0.206 5.925 -54.004 1.00 8.18 187 PRO B O 1
ATOM 3262 N N . CYS B 1 198 ? -0.797 8.110 -54.314 1.00 8.11 188 CYS B N 1
ATOM 3263 C CA . CYS B 1 198 ? -2.236 7.919 -54.172 1.00 8.74 188 CYS B CA 1
ATOM 3264 C C . CYS B 1 198 ? -2.988 8.355 -55.426 1.00 8.52 188 CYS B C 1
ATOM 3265 O O . CYS B 1 198 ? -2.681 9.405 -56.017 1.00 8.26 188 CYS B O 1
ATOM 3268 N N . PHE B 1 199 ? -3.977 7.541 -55.792 1.00 8.26 189 PHE B N 1
ATOM 3269 C CA . PHE B 1 199 ? -4.906 7.830 -56.885 1.00 8.84 189 PHE B CA 1
ATOM 3270 C C . PHE B 1 199 ? -6.320 7.758 -56.322 1.00 8.96 189 PHE B C 1
ATOM 3271 O O . PHE B 1 199 ? -6.653 6.795 -55.616 1.00 9.15 189 PHE B O 1
ATOM 3279 N N . ILE B 1 200 ? -7.142 8.758 -56.633 1.00 9.25 190 ILE B N 1
ATOM 3280 C CA . ILE B 1 200 ? -8.513 8.831 -56.148 1.00 10.26 190 ILE B CA 1
ATOM 3281 C C . ILE B 1 200 ? -9.481 8.956 -57.313 1.00 10.20 190 ILE B C 1
ATOM 3282 O O . ILE 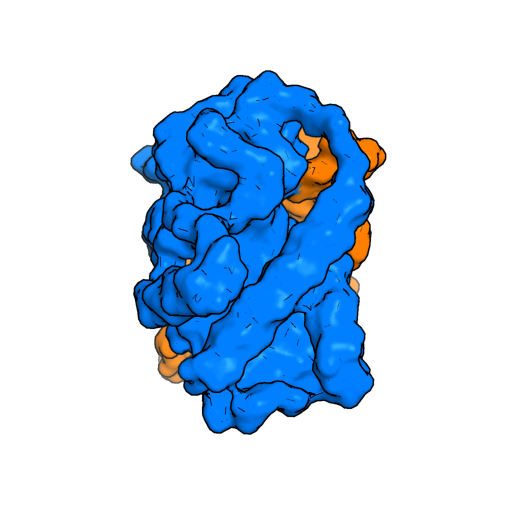B 1 200 ? -9.467 9.944 -58.044 1.00 10.26 190 ILE B O 1
ATOM 3287 N N . LEU B 1 201 ? -10.307 7.926 -57.471 1.00 10.19 191 LEU B N 1
ATOM 3288 C CA . LEU B 1 201 ? -11.289 7.801 -58.557 1.00 10.43 191 LEU B CA 1
ATOM 3289 C C . LEU B 1 201 ? -12.678 7.909 -57.967 1.00 10.48 191 LEU B C 1
ATOM 3290 O O . LEU B 1 201 ? -12.973 7.256 -56.975 1.00 10.24 191 LEU B O 1
ATOM 3295 N N . ARG B 1 202 ? -13.520 8.742 -58.577 1.00 10.69 192 ARG B N 1
ATOM 3296 C CA . ARG B 1 202 ? -14.876 8.980 -58.104 1.00 11.46 192 ARG B CA 1
ATOM 3297 C C . ARG B 1 202 ? -15.869 8.965 -59.263 1.00 11.80 192 ARG B C 1
ATOM 3298 O O . ARG B 1 202 ? -15.670 9.656 -60.253 1.00 12.56 192 ARG B O 1
ATOM 3306 N N . ALA B 1 203 ? -16.921 8.171 -59.133 1.00 12.44 193 ALA B N 1
ATOM 3307 C CA . ALA B 1 203 ? -18.059 8.220 -60.071 1.00 13.19 193 ALA B CA 1
ATOM 3308 C C . ALA B 1 203 ? -19.108 9.164 -59.509 1.00 13.67 193 ALA B C 1
ATOM 3309 O O . ALA B 1 203 ? -19.406 9.115 -58.320 1.00 13.35 193 ALA B O 1
ATOM 3311 N N . MET B 1 204 ? -19.656 10.037 -60.352 1.00 14.26 194 MET B N 1
ATOM 3312 C CA . MET B 1 204 ? -20.643 11.017 -59.892 1.00 14.99 194 MET B CA 1
ATOM 3313 C C . MET B 1 204 ? -21.984 10.336 -59.647 1.00 16.36 194 MET B C 1
ATOM 3314 O O . MET B 1 204 ? -22.606 9.825 -60.579 1.00 17.00 194 MET B O 1
ATOM 3319 N N . SER B 1 205 ? -22.417 10.317 -58.388 1.00 17.63 195 SER B N 1
ATOM 3320 C CA . SER B 1 205 ? -23.620 9.598 -57.967 1.00 20.06 195 SER B CA 1
ATOM 3321 C C . SER B 1 205 ? -24.843 10.495 -57.782 1.00 21.46 195 SER B C 1
ATOM 3322 O O . SER B 1 205 ? -25.933 10.000 -57.490 1.00 22.27 195 SER B O 1
ATOM 3325 N N . ASP B 1 206 ? -24.649 11.804 -57.914 1.00 23.13 196 ASP B N 1
ATOM 3326 C CA . ASP B 1 206 ? -25.693 12.787 -57.705 1.00 25.43 196 ASP B CA 1
ATOM 3327 C C . ASP B 1 206 ? -25.234 14.080 -58.369 1.00 26.08 196 ASP B C 1
ATOM 3328 O O . ASP B 1 206 ? -24.021 14.315 -58.520 1.00 25.04 196 ASP B O 1
ATOM 3333 N N . LYS B 1 207 ? -26.187 14.878 -58.842 1.00 26.91 197 LYS B N 1
ATOM 3334 C CA . LYS B 1 207 ? -25.873 16.196 -59.406 1.00 27.13 197 LYS B CA 1
ATOM 3335 C C . LYS B 1 207 ? -26.536 17.255 -58.551 1.00 27.82 197 LYS B C 1
ATOM 3336 O O . LYS B 1 207 ? -27.694 17.104 -58.148 1.00 27.97 197 LYS B O 1
ATOM 3342 N N . ALA B 1 208 ? -25.806 18.348 -58.296 1.00 28.91 198 ALA B N 1
ATOM 3343 C CA . ALA B 1 208 ? -26.348 19.492 -57.561 1.00 29.46 198 ALA B CA 1
ATOM 3344 C C . ALA B 1 208 ? -27.538 20.082 -58.332 1.00 30.54 198 ALA B C 1
ATOM 3345 O O . ALA B 1 208 ? -27.411 20.433 -59.508 1.00 28.71 198 ALA B O 1
ATOM 3347 N N . GLY B 1 209 ? -28.692 20.141 -57.671 1.00 32.36 199 GLY B N 1
ATOM 3348 C CA . GLY B 1 209 ? -29.890 20.776 -58.247 1.00 34.58 199 GLY B CA 1
ATOM 3349 C C . GLY B 1 209 ? -30.702 19.937 -59.229 1.00 37.43 199 GLY B C 1
ATOM 3350 O O . GLY B 1 209 ? -31.631 20.459 -59.852 1.00 37.55 199 GLY B O 1
ATOM 3351 N N . GLU B 1 210 ? -30.385 18.642 -59.329 1.00 38.39 200 GLU B N 1
ATOM 3352 C CA . GLU B 1 210 ? -31.238 17.680 -60.040 1.00 40.41 200 GLU B CA 1
ATOM 3353 C C . GLU B 1 210 ? -31.809 16.658 -59.069 1.00 41.83 200 GLU B C 1
ATOM 3354 O O . GLU B 1 210 ? -31.064 16.039 -58.299 1.00 41.58 200 GLU B O 1
ATOM 3360 N N . LYS B 1 211 ? -33.127 16.462 -59.126 1.00 43.50 201 LYS B N 1
ATOM 3361 C CA . LYS B 1 211 ? -33.764 15.303 -58.499 1.00 45.57 201 LYS B CA 1
ATOM 3362 C C . LYS B 1 211 ? -33.267 14.054 -59.227 1.00 46.67 201 LYS B C 1
ATOM 3363 O O . LYS B 1 211 ? -33.274 14.022 -60.458 1.00 46.41 201 LYS B O 1
ATOM 3365 N N . ALA B 1 212 ? -32.822 13.057 -58.467 1.00 48.60 202 ALA B N 1
ATOM 3366 C CA . ALA B 1 212 ? -32.070 11.917 -59.019 1.00 51.27 202 ALA B CA 1
ATOM 3367 C C . ALA B 1 212 ? -32.700 11.227 -60.244 1.00 53.62 202 ALA B C 1
ATOM 3368 O O . ALA B 1 212 ? -32.132 11.272 -61.335 1.00 56.16 202 ALA B O 1
ATOM 3370 N N . GLU B 1 213 ? -33.873 10.620 -60.059 1.00 55.10 203 GLU B N 1
ATOM 3371 C CA . GLU B 1 213 ? -34.589 9.859 -61.095 1.00 56.37 203 GLU B CA 1
ATOM 3372 C C . GLU B 1 213 ? -33.819 8.629 -61.614 1.00 56.05 203 GLU B C 1
ATOM 3373 O O . GLU B 1 213 ? -33.877 8.318 -62.798 1.00 57.52 203 GLU B O 1
ATOM 3379 N N . PHE B 1 214 ? -33.116 7.948 -60.713 1.00 54.29 204 PHE B N 1
ATOM 3380 C CA . PHE B 1 214 ? -32.536 6.628 -60.987 1.00 53.32 204 PHE B CA 1
ATOM 3381 C C . PHE B 1 214 ? -32.316 5.882 -59.676 1.00 51.26 204 PHE B C 1
ATOM 3382 O O . PHE B 1 214 ? -32.256 6.488 -58.600 1.00 52.89 204 PHE B O 1
ATOM 3390 N N . ASP B 1 215 ? -32.162 4.570 -59.767 1.00 49.38 205 ASP B N 1
ATOM 3391 C CA . ASP B 1 215 ? -31.957 3.760 -58.573 1.00 48.09 205 ASP B CA 1
ATOM 3392 C C . ASP B 1 215 ? -30.491 3.776 -58.144 1.00 45.70 205 ASP B C 1
ATOM 3393 O O . ASP B 1 215 ? -29.612 3.476 -58.945 1.00 43.90 205 ASP B O 1
ATOM 3398 N N . PHE B 1 216 ? -30.239 4.098 -56.880 1.00 43.54 206 PHE B N 1
ATOM 3399 C CA . PHE B 1 216 ? -28.877 4.204 -56.363 1.00 42.48 206 PHE B CA 1
ATOM 3400 C C . PHE B 1 216 ? -28.172 2.840 -56.345 1.00 41.91 206 PHE B C 1
ATOM 3401 O O . PHE B 1 216 ? -27.000 2.738 -56.724 1.00 40.09 206 PHE B O 1
ATOM 3409 N N . ASP B 1 217 ? -28.891 1.800 -55.912 1.00 41.48 207 ASP B N 1
ATOM 3410 C CA . ASP B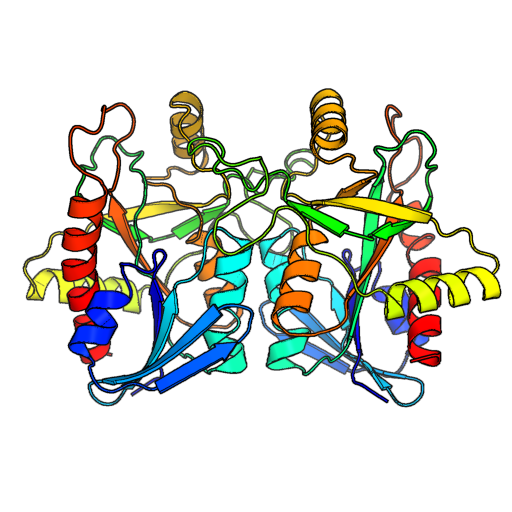 1 217 ? -28.314 0.455 -55.797 1.00 41.37 207 ASP B CA 1
ATOM 3411 C C . ASP B 1 217 ? -27.810 -0.039 -57.143 1.00 39.83 207 ASP B C 1
ATOM 3412 O O . ASP B 1 217 ? -26.709 -0.551 -57.245 1.00 37.48 207 ASP B O 1
ATOM 3417 N N . GLU B 1 218 ? -28.635 0.124 -58.167 1.00 38.47 208 GLU B N 1
ATOM 3418 C CA . GLU B 1 218 ? -28.277 -0.211 -59.541 1.00 38.15 208 GLU B CA 1
ATOM 3419 C C . GLU B 1 218 ? -27.081 0.608 -60.029 1.00 35.16 208 GLU B C 1
ATOM 3420 O O . GLU B 1 218 ? -26.147 0.060 -60.593 1.00 33.99 208 GLU B O 1
ATOM 3426 N N . PHE B 1 219 ? -27.112 1.914 -59.802 1.00 32.06 209 PHE B N 1
ATOM 3427 C CA . PHE B 1 219 ? -25.978 2.780 -60.148 1.00 30.74 209 PHE B CA 1
ATOM 3428 C C . PHE B 1 219 ? -24.667 2.297 -59.498 1.00 28.24 209 PHE B C 1
ATOM 3429 O O . PHE B 1 219 ? -23.627 2.238 -60.157 1.00 26.98 209 PHE B O 1
ATOM 3437 N N . VAL B 1 220 ? -24.731 1.968 -58.211 1.00 26.50 210 VAL B N 1
ATOM 3438 C CA . VAL B 1 220 ? -23.549 1.522 -57.461 1.00 26.10 210 VAL B CA 1
ATOM 3439 C C . VAL B 1 220 ? -22.964 0.224 -58.042 1.00 24.74 210 VAL B C 1
ATOM 3440 O O . VAL B 1 220 ? -21.752 0.107 -58.231 1.00 23.48 210 VAL B O 1
ATOM 3444 N N . ILE B 1 221 ? -23.826 -0.736 -58.339 1.00 24.98 211 ILE B N 1
ATOM 3445 C CA . ILE B 1 221 ? -23.382 -2.014 -58.901 1.00 25.12 211 ILE B CA 1
ATOM 3446 C C . ILE B 1 221 ? -22.723 -1.804 -60.263 1.00 24.45 211 ILE B C 1
ATOM 3447 O O . ILE B 1 221 ? -21.658 -2.339 -60.528 1.00 23.51 211 ILE B O 1
ATOM 3452 N N . ASN B 1 222 ? -23.350 -1.011 -61.121 1.00 24.54 212 ASN B N 1
ATOM 3453 C CA . ASN B 1 222 ? -22.805 -0.776 -62.462 1.00 25.02 212 ASN B CA 1
ATOM 3454 C C . ASN B 1 222 ? -21.514 0.025 -62.410 1.00 23.68 212 ASN B C 1
ATOM 3455 O O . ASN B 1 222 ? -20.547 -0.326 -63.072 1.00 22.67 212 ASN B O 1
ATOM 3460 N N . SER B 1 223 ? -21.489 1.087 -61.613 1.00 22.18 213 SER B N 1
ATOM 3461 C CA . SER B 1 223 ? -20.274 1.897 -61.448 1.00 21.50 213 SER B CA 1
ATOM 3462 C C . SER B 1 223 ? -19.131 1.096 -60.810 1.00 19.83 213 SER B C 1
ATOM 3463 O O . SER B 1 223 ? -17.994 1.221 -61.233 1.00 19.08 213 SER B O 1
ATOM 3466 N N . ALA B 1 224 ? -19.442 0.267 -59.820 1.00 18.89 214 ALA B N 1
ATOM 3467 C CA . ALA B 1 224 ? -18.430 -0.581 -59.175 1.00 18.81 214 ALA B CA 1
ATOM 3468 C C . ALA B 1 224 ? -17.789 -1.590 -60.135 1.00 19.36 214 ALA B C 1
ATOM 3469 O O . ALA B 1 224 ? -16.591 -1.837 -60.054 1.00 18.53 214 ALA B O 1
ATOM 3471 N N . LYS B 1 225 ? -18.573 -2.158 -61.048 1.00 19.46 215 LYS B N 1
ATOM 3472 C CA . LYS B 1 225 ? -18.023 -3.074 -62.053 1.00 20.04 215 LYS B CA 1
ATOM 3473 C C . LYS B 1 225 ? -16.985 -2.360 -62.918 1.00 18.63 215 LYS B C 1
ATOM 3474 O O . LYS B 1 225 ? -15.887 -2.879 -63.144 1.00 18.07 215 LYS B O 1
ATOM 3480 N N . ILE B 1 226 ? -17.338 -1.164 -63.392 1.00 17.62 216 ILE B N 1
ATOM 3481 C CA . ILE B 1 226 ? -16.441 -0.363 -64.230 1.00 16.83 216 ILE B CA 1
ATOM 3482 C C . ILE B 1 226 ? -15.179 0.017 -63.459 1.00 16.23 216 ILE B C 1
ATOM 3483 O O . ILE B 1 226 ? -14.067 -0.157 -63.964 1.00 15.27 216 ILE B O 1
ATOM 3488 N N . SER B 1 227 ? -15.357 0.517 -62.237 1.00 16.23 217 SER B N 1
ATOM 3489 C CA . SER B 1 227 ? -14.222 0.938 -61.412 1.00 16.89 217 SER B CA 1
ATOM 3490 C C . SER B 1 227 ? -13.303 -0.228 -61.039 1.00 16.53 217 SER B C 1
ATOM 3491 O O . SER B 1 227 ? -12.087 -0.050 -61.009 1.00 15.84 217 SER B O 1
ATOM 3494 N N . ALA B 1 228 ? -13.864 -1.410 -60.791 1.00 16.80 218 ALA B N 1
ATOM 3495 C CA . ALA B 1 228 ? -13.063 -2.592 -60.448 1.00 17.47 218 ALA B CA 1
ATOM 3496 C C . ALA B 1 228 ? -12.136 -2.964 -61.595 1.00 17.21 218 ALA B C 1
ATOM 3497 O O . ALA B 1 228 ? -10.927 -3.127 -61.408 1.00 17.33 218 ALA B O 1
ATOM 3499 N N . ASN B 1 229 ? -12.701 -3.059 -62.795 1.00 17.26 219 ASN B N 1
ATOM 3500 C CA . ASN B 1 229 ? -11.903 -3.352 -63.970 1.00 17.39 219 ASN B CA 1
ATOM 3501 C C . ASN B 1 229 ? -10.857 -2.263 -64.222 1.00 15.96 219 ASN B C 1
ATOM 3502 O O . ASN B 1 229 ? -9.720 -2.563 -64.559 1.00 16.69 219 ASN B O 1
ATOM 3507 N N . PHE B 1 230 ? -11.245 -1.010 -64.011 1.00 14.85 220 PHE B N 1
ATOM 3508 C CA . PHE B 1 230 ? -10.350 0.131 -64.189 1.00 14.50 220 PHE B CA 1
ATOM 3509 C C . PHE B 1 230 ? -9.115 0.010 -63.300 1.00 14.24 220 PHE B C 1
ATOM 3510 O O . PHE B 1 230 ? -7.988 0.114 -63.771 1.00 14.17 220 PHE B O 1
ATOM 3518 N N . VAL B 1 231 ? -9.314 -0.213 -62.006 1.00 14.75 221 VAL B N 1
ATOM 3519 C CA . VAL B 1 231 ? -8.153 -0.253 -61.091 1.00 15.46 221 VAL B CA 1
ATOM 3520 C C . VAL B 1 231 ? -7.301 -1.505 -61.285 1.00 15.19 221 VAL B C 1
ATOM 3521 O O . VAL B 1 231 ? -6.088 -1.422 -61.133 1.00 14.32 221 VAL B O 1
ATOM 3525 N N . LEU B 1 232 ? -7.909 -2.636 -61.668 1.00 15.24 222 LEU B N 1
ATOM 3526 C CA . LEU B 1 232 ? -7.115 -3.818 -61.992 1.00 15.98 222 LEU B CA 1
ATOM 3527 C C . LEU B 1 232 ? -6.256 -3.569 -63.229 1.00 16.52 222 LEU B C 1
ATOM 3528 O O . LEU B 1 232 ? -5.104 -4.012 -63.273 1.00 16.86 222 LEU B O 1
ATOM 3533 N N . LYS B 1 233 ? -6.785 -2.837 -64.212 1.00 17.12 223 LYS B N 1
ATOM 3534 C CA . LYS B 1 233 ? -5.990 -2.487 -65.377 1.00 18.04 223 LYS B CA 1
ATOM 3535 C C . LYS B 1 233 ? -4.835 -1.563 -65.003 1.00 16.80 223 LYS B C 1
ATOM 3536 O O . LYS B 1 233 ? -3.731 -1.697 -65.539 1.00 16.50 223 LYS B O 1
ATOM 3542 N N . MET B 1 234 ? -5.057 -0.657 -64.046 1.00 15.64 224 MET B N 1
ATOM 3543 C CA . MET B 1 234 ? -3.942 0.144 -63.508 1.00 15.26 224 MET B CA 1
ATOM 3544 C C . MET B 1 234 ? -2.878 -0.736 -62.866 1.00 14.96 224 MET B C 1
ATOM 3545 O O . MET B 1 234 ? -1.684 -0.540 -63.116 1.00 15.19 224 MET B O 1
ATOM 3550 N N . CYS B 1 235 ? -3.309 -1.712 -62.063 1.00 15.60 225 CYS B N 1
ATOM 3551 C CA . CYS B 1 235 ? -2.383 -2.642 -61.403 1.00 16.93 225 CYS B CA 1
ATOM 3552 C C . CYS B 1 235 ? -1.518 -3.385 -62.408 1.00 18.49 225 CYS B C 1
ATOM 3553 O O . CYS B 1 235 ? -0.302 -3.514 -62.221 1.00 18.71 225 CYS B O 1
ATOM 3556 N N . GLU B 1 236 ? -2.147 -3.816 -63.495 1.00 21.21 226 GLU B N 1
ATOM 3557 C CA . GLU B 1 236 ? -1.473 -4.567 -64.553 1.00 24.08 226 GLU B CA 1
ATOM 3558 C C . GLU B 1 236 ? -0.338 -3.762 -65.183 1.00 24.26 226 GLU B C 1
ATOM 3559 O O . GLU B 1 236 ? 0.703 -4.328 -65.522 1.00 25.05 226 GLU B O 1
ATOM 3565 N N . LYS B 1 237 ? -0.530 -2.447 -65.306 1.00 24.70 227 LYS B N 1
ATOM 3566 C CA . LYS B 1 237 ? 0.489 -1.549 -65.857 1.00 25.76 227 LYS B CA 1
ATOM 3567 C C . LYS B 1 237 ? 1.543 -1.050 -64.869 1.00 24.92 227 LYS B C 1
ATOM 3568 O O . LYS B 1 237 ? 2.574 -0.524 -65.297 1.00 27.26 227 LYS B O 1
ATOM 3574 N N . LEU B 1 238 ? 1.299 -1.199 -63.567 1.00 23.44 228 LEU B N 1
ATOM 3575 C CA . LEU B 1 238 ? 2.263 -0.775 -62.552 1.00 23.14 228 LEU B CA 1
ATOM 3576 C C . LEU B 1 238 ? 3.387 -1.793 -62.378 1.00 23.93 228 LEU B C 1
ATOM 3577 O O . LEU B 1 238 ? 4.447 -1.440 -61.853 1.00 24.96 228 LEU B O 1
#